Protein 3NPF (pdb70)

Solvent-accessible surface area: 24165 Å² total

Radius of gyration: 24.15 Å; Cα contacts (8 Å, |Δi|>4): 1465; chains: 2; bounding box: 59×62×72 Å

Structure (mmCIF, N/CA/C/O backbone):
data_3NPF
#
_entry.id   3NPF
#
_cell.length_a   60.136
_cell.length_b   62.495
_cell.length_c   156.809
_cell.angle_alpha   90.000
_cell.angle_beta   90.000
_cell.angle_gamma   90.000
#
_symmetry.space_group_name_H-M   'P 21 21 21'
#
loop_
_entity.id
_entity.type
_entity.pdbx_description
1 polymer 'putative dipeptidyl-peptidase VI'
2 non-polymer 'CHLORIDE ION'
3 non-polymer GLYCEROL
4 water water
#
loop_
_atom_site.group_PDB
_atom_site.id
_atom_site.type_symbol
_atom_site.label_atom_id
_atom_site.label_alt_id
_atom_site.label_comp_id
_atom_site.label_asym_id
_atom_site.label_entity_id
_atom_site.label_seq_id
_atom_site.pdbx_PDB_ins_code
_atom_site.Cartn_x
_atom_site.Cartn_y
_atom_site.Cartn_z
_atom_site.occupancy
_atom_site.B_iso_or_equiv
_atom_site.auth_seq_id
_atom_site.auth_comp_id
_atom_site.auth_asym_id
_atom_site.auth_atom_id
_atom_site.pdbx_PDB_model_num
ATOM 1 N N . GLN A 1 2 ? 56.633 53.081 13.170 1.00 55.47 22 GLN A N 1
ATOM 2 C CA . GLN A 1 2 ? 56.694 54.210 14.151 1.00 55.56 22 GLN A CA 1
ATOM 3 C C . GLN A 1 2 ? 57.409 53.809 15.451 1.00 53.50 22 GLN A C 1
ATOM 4 O O . GLN A 1 2 ? 57.912 52.688 15.574 1.00 54.71 22 GLN A O 1
ATOM 10 N N . GLU A 1 3 ? 57.500 54.756 16.390 1.00 48.99 23 GLU A N 1
ATOM 11 C CA . GLU A 1 3 ? 57.724 54.445 17.808 1.00 43.42 23 GLU A CA 1
ATOM 12 C C . GLU A 1 3 ? 56.902 55.459 18.640 1.00 39.28 23 GLU A C 1
ATOM 13 O O . GLU A 1 3 ? 57.380 56.554 18.943 1.00 40.41 23 GLU A O 1
ATOM 15 N N . ILE A 1 4 ? 55.648 55.100 18.933 1.00 30.99 24 ILE A N 1
ATOM 16 C CA . ILE A 1 4 ? 54.729 55.913 19.749 1.00 27.11 24 ILE A CA 1
ATOM 17 C C . ILE A 1 4 ? 54.684 55.367 21.188 1.00 25.21 24 ILE A C 1
ATOM 18 O O . ILE A 1 4 ? 54.273 54.214 21.407 1.00 21.64 24 ILE A O 1
ATOM 23 N N . ARG A 1 5 ? 55.100 56.196 22.148 1.00 25.71 25 ARG A N 1
ATOM 24 C CA . ARG A 1 5 ? 55.142 55.822 23.572 1.00 26.69 25 ARG A CA 1
ATOM 25 C C . ARG A 1 5 ? 55.164 57.093 24.468 1.00 26.22 25 ARG A C 1
ATOM 26 O O . ARG A 1 5 ? 55.987 57.984 24.249 1.00 24.46 25 ARG A O 1
ATOM 34 N N . PRO A 1 6 ? 54.231 57.196 25.431 1.00 23.41 26 PRO A N 1
ATOM 35 C CA . PRO A 1 6 ? 53.057 56.339 25.562 1.00 24.78 26 PRO A CA 1
ATOM 36 C C . PRO A 1 6 ? 52.080 56.621 24.408 1.00 24.46 26 PRO A C 1
ATOM 37 O O . PRO A 1 6 ? 52.378 57.439 23.527 1.00 23.57 26 PRO A O 1
ATOM 49 N N . PRO A 1 8 ? 48.803 58.192 22.595 1.00 20.31 28 PRO A N 1
ATOM 50 C CA . PRO A 1 8 ? 47.872 59.293 22.791 1.00 21.64 28 PRO A CA 1
ATOM 51 C C . PRO A 1 8 ? 46.574 58.831 23.468 1.00 19.85 28 PRO A C 1
ATOM 52 O O . PRO A 1 8 ? 46.215 57.647 23.371 1.00 19.01 28 PRO A O 1
ATOM 56 N N . ALA A 1 9 ? 45.876 59.745 24.145 1.00 19.25 29 ALA A N 1
ATOM 57 C CA . ALA A 1 9 ? 44.651 59.406 24.868 1.00 18.11 29 ALA A CA 1
ATOM 58 C C . ALA A 1 9 ? 43.603 58.671 24.011 1.00 17.70 29 ALA A C 1
ATOM 59 O O . ALA A 1 9 ? 42.961 57.734 24.500 1.00 18.42 29 ALA A O 1
ATOM 61 N N . ASP A 1 10 ? 43.488 59.043 22.735 1.00 18.88 30 ASP A N 1
ATOM 62 C CA . ASP A 1 10 ? 42.521 58.397 21.810 1.00 22.14 30 ASP A CA 1
ATOM 63 C C . ASP A 1 10 ? 42.825 56.947 21.413 1.00 19.60 30 ASP A C 1
ATOM 64 O O . ASP A 1 10 ? 42.004 56.300 20.735 1.00 18.90 30 ASP A O 1
ATOM 69 N N . SER A 1 11 ? 44.002 56.458 21.811 1.00 18.39 31 SER A N 1
ATOM 70 C CA A SER A 1 11 ? 44.429 55.106 21.500 0.60 18.15 31 SER A CA 1
ATOM 71 C CA B SER A 1 11 ? 44.415 55.098 21.507 0.40 18.70 31 SER A CA 1
ATOM 72 C C . SER A 1 11 ? 45.108 54.414 22.690 1.00 18.68 31 SER A C 1
ATOM 73 O O . SER A 1 11 ? 45.856 53.469 22.493 1.00 17.76 31 SER A O 1
ATOM 78 N N . ALA A 1 12 ? 44.831 54.885 23.909 1.00 17.62 32 ALA A N 1
ATOM 79 C CA . ALA A 1 12 ? 45.461 54.355 25.156 1.00 16.45 32 ALA A CA 1
ATOM 80 C C . ALA A 1 12 ? 44.793 53.085 25.677 1.00 15.21 32 ALA A C 1
ATOM 81 O O . ALA A 1 12 ? 45.320 52.409 26.554 1.00 13.64 32 ALA A O 1
ATOM 83 N N . TYR A 1 13 ? 43.623 52.765 25.140 1.00 13.94 33 TYR A N 1
ATOM 84 C CA . TYR A 1 13 ? 42.851 51.637 25.576 1.00 14.99 33 TYR A CA 1
ATOM 85 C C . TYR A 1 13 ? 42.499 50.811 24.351 1.00 14.57 33 TYR A C 1
ATOM 86 O O . TYR A 1 13 ? 42.598 51.281 23.224 1.00 15.16 33 TYR A O 1
ATOM 95 N N . GLY A 1 14 ? 42.112 49.566 24.597 1.00 14.62 34 GLY A N 1
ATOM 96 C CA . GLY A 1 14 ? 41.686 48.693 23.516 1.00 14.95 34 GLY A CA 1
ATOM 97 C C . GLY A 1 14 ? 40.826 47.542 23.914 1.00 12.72 34 GLY A C 1
ATOM 98 O O . GLY A 1 14 ? 40.659 47.268 25.098 1.00 13.18 34 GLY A O 1
ATOM 99 N N . VAL A 1 15 ? 40.244 46.889 22.905 1.00 12.74 35 VAL A N 1
ATOM 100 C CA . VAL A 1 15 ? 39.487 45.642 23.105 1.00 11.34 35 VAL A CA 1
ATOM 101 C C . VAL A 1 15 ? 39.900 44.636 22.028 1.00 11.69 35 VAL A C 1
ATOM 102 O O . VAL A 1 15 ? 40.045 44.985 20.853 1.00 11.83 35 VAL A O 1
ATOM 106 N N . VAL A 1 16 ? 40.119 43.404 22.468 1.00 10.48 36 VAL A N 1
ATOM 107 C CA . VAL A 1 16 ? 40.502 42.315 21.561 1.00 11.32 36 VAL A CA 1
ATOM 108 C C . VAL A 1 16 ? 39.265 42.000 20.697 1.00 11.09 36 VAL A C 1
ATOM 109 O O . VAL A 1 16 ? 38.161 41.834 21.223 1.00 12.04 36 VAL A O 1
ATOM 113 N N . HIS A 1 17 ? 39.444 41.931 19.375 1.00 11.69 37 HIS A N 1
ATOM 114 C CA . HIS A 1 17 ? 38.305 41.686 18.471 1.00 11.35 37 HIS A CA 1
ATOM 115 C C . HIS A 1 17 ? 38.410 40.413 17.596 1.00 12.06 37 HIS A C 1
ATOM 116 O O . HIS A 1 17 ? 37.665 40.287 16.637 1.00 12.25 37 HIS A O 1
ATOM 123 N N . ILE A 1 18 ? 39.309 39.492 17.948 1.00 10.95 38 ILE A N 1
ATOM 124 C CA . ILE A 1 18 ? 39.322 38.134 17.397 1.00 10.97 38 ILE A CA 1
ATOM 125 C C . ILE A 1 18 ? 39.138 37.133 18.565 1.00 11.27 38 ILE A C 1
ATOM 126 O O . ILE A 1 18 ? 39.332 37.488 19.737 1.00 10.38 38 ILE A O 1
ATOM 131 N N . SER A 1 19 ? 38.804 35.890 18.248 1.00 9.50 39 SER A N 1
ATOM 132 C CA . SER A 1 19 ? 38.509 34.894 19.305 1.00 9.93 39 SER A CA 1
ATOM 133 C C . SER A 1 19 ? 39.617 34.779 20.352 1.00 10.08 39 SER A C 1
ATOM 134 O O . SER A 1 19 ? 39.354 34.835 21.554 1.00 9.97 39 SER A O 1
ATOM 137 N N . VAL A 1 20 ? 40.844 34.603 19.868 1.00 9.44 40 VAL A N 1
ATOM 138 C CA . VAL A 1 20 ? 42.048 34.449 20.669 1.00 11.30 40 VAL A CA 1
ATOM 139 C C . VAL A 1 20 ? 43.177 35.194 19.948 1.00 11.44 40 VAL A C 1
ATOM 140 O O . VAL A 1 20 ? 43.467 34.900 18.788 1.00 11.13 40 VAL A O 1
ATOM 144 N N . CYS A 1 21 ? 43.768 36.167 20.634 1.00 10.77 41 CYS A N 1
ATOM 145 C CA . CYS A 1 21 ? 44.940 36.886 20.122 1.00 10.71 41 CYS A CA 1
ATOM 146 C C . CYS A 1 21 ? 46.202 36.467 20.855 1.00 9.60 41 CYS A C 1
ATOM 147 O O . CYS A 1 21 ? 46.152 35.974 22.005 1.00 10.57 41 CYS A O 1
ATOM 150 N N . ASN A 1 22 ? 47.317 36.601 20.159 1.00 10.36 42 ASN A N 1
ATOM 151 C CA . ASN A 1 22 ? 48.569 35.990 20.545 1.00 9.71 42 ASN A CA 1
ATOM 152 C C . ASN A 1 22 ? 49.607 37.030 20.932 1.00 12.05 42 ASN A C 1
ATOM 153 O O . ASN A 1 22 ? 50.207 37.659 20.042 1.00 12.17 42 ASN A O 1
ATOM 158 N N . LEU A 1 23 ? 49.841 37.183 22.235 1.00 10.13 43 LEU A N 1
ATOM 159 C CA . LEU A 1 23 ? 50.820 38.158 22.734 1.00 10.80 43 LEU A CA 1
ATOM 160 C C . LEU A 1 23 ? 52.202 37.524 22.701 1.00 10.83 43 LEU A C 1
ATOM 161 O O . LEU A 1 23 ? 52.385 36.376 23.099 1.00 10.42 43 LEU A O 1
ATOM 166 N N . ARG A 1 24 ? 53.153 38.278 22.195 1.00 12.21 44 ARG A N 1
ATOM 167 C CA . ARG A 1 24 ? 54.551 37.852 22.059 1.00 11.93 44 ARG A CA 1
ATOM 168 C C . ARG A 1 24 ? 55.510 38.723 22.865 1.00 13.68 44 ARG A C 1
ATOM 169 O O . ARG A 1 24 ? 55.194 39.864 23.273 1.00 12.49 44 ARG A O 1
ATOM 177 N N . GLU A 1 25 ? 56.696 38.196 23.099 1.00 12.96 45 GLU A N 1
ATOM 178 C CA A GLU A 1 25 ? 57.707 38.900 23.925 0.60 14.01 45 GLU A CA 1
ATOM 179 C CA B GLU A 1 25 ? 57.704 38.892 23.933 0.40 14.35 45 GLU A CA 1
ATOM 180 C C . GLU A 1 25 ? 58.186 40.224 23.311 1.00 14.95 45 GLU A C 1
ATOM 181 O O . GLU A 1 25 ? 58.528 41.181 24.028 1.00 14.15 45 GLU A O 1
ATOM 192 N N . GLU A 1 26 ? 58.220 40.274 21.989 1.00 14.73 46 GLU A N 1
ATOM 193 C CA . GLU A 1 26 ? 58.509 41.487 21.224 1.00 14.31 46 GLU A CA 1
ATOM 194 C C . GLU A 1 26 ? 57.507 41.605 20.088 1.00 14.89 46 GLU A C 1
ATOM 195 O O . GLU A 1 26 ? 56.783 40.679 19.809 1.00 13.80 46 GLU A O 1
ATOM 201 N N . GLY A 1 27 ? 57.485 42.765 19.443 1.00 12.95 47 GLY A N 1
ATOM 202 C CA . GLY A 1 27 ? 56.567 43.056 18.327 1.00 14.43 47 GLY A CA 1
ATOM 203 C C . GLY A 1 27 ? 56.969 42.449 16.988 1.00 13.91 47 GLY A C 1
ATOM 204 O O . GLY A 1 27 ? 57.216 43.146 15.987 1.00 13.49 47 GLY A O 1
ATOM 205 N N . LYS A 1 28 ? 57.045 41.132 16.975 1.00 13.89 48 LYS A N 1
ATOM 206 C CA . LYS A 1 28 ? 57.412 40.411 15.776 1.00 13.17 48 LYS A CA 1
ATOM 207 C C . LYS A 1 28 ? 57.035 38.953 15.931 1.00 14.50 48 LYS A C 1
ATOM 208 O O . LYS A 1 28 ? 57.118 38.409 17.027 1.00 15.48 48 LYS A O 1
ATOM 214 N N . PHE A 1 29 ? 56.662 38.337 14.812 1.00 16.03 49 PHE A N 1
ATOM 215 C CA . PHE A 1 29 ? 56.261 36.935 14.796 1.00 14.94 49 PHE A CA 1
ATOM 216 C C . PHE A 1 29 ? 57.359 35.986 15.239 1.00 15.62 49 PHE A C 1
ATOM 217 O O . PHE A 1 29 ? 57.058 34.926 15.799 1.00 14.36 49 PHE A O 1
ATOM 225 N N . THR A 1 30 ? 58.612 36.326 14.950 1.00 15.38 50 THR A N 1
ATOM 226 C CA . THR A 1 30 ? 59.743 35.492 15.319 1.00 16.92 50 THR A CA 1
ATOM 227 C C . THR A 1 30 ? 60.197 35.648 16.788 1.00 17.14 50 THR A C 1
ATOM 228 O O . THR A 1 30 ? 61.320 35.297 17.122 1.00 23.36 50 THR A O 1
ATOM 232 N N . SER A 1 31 ? 59.311 36.167 17.639 1.00 15.46 51 SER A N 1
ATOM 233 C CA A SER A 1 31 ? 59.481 36.265 19.080 0.50 14.15 51 SER A CA 1
ATOM 234 C CA B SER A 1 31 ? 59.550 36.176 19.079 0.50 14.43 51 SER A CA 1
ATOM 235 C C . SER A 1 31 ? 58.539 35.256 19.726 1.00 11.79 51 SER A C 1
ATOM 236 O O . SER A 1 31 ? 57.470 35.026 19.208 1.00 12.22 51 SER A O 1
ATOM 241 N N . GLY A 1 32 ? 58.908 34.698 20.875 1.00 13.32 52 GLY A N 1
ATOM 242 C CA . GLY A 1 32 ? 58.033 33.723 21.501 1.00 13.14 52 GLY A CA 1
ATOM 243 C C . GLY A 1 32 ? 56.697 34.265 21.965 1.00 12.81 52 GLY A C 1
ATOM 244 O O . GLY A 1 32 ? 56.591 35.409 22.444 1.00 13.08 52 GLY A O 1
ATOM 253 N N . SER A 1 34 ? 53.838 34.632 24.662 1.00 12.61 54 SER A N 1
ATOM 254 C CA . SER A 1 34 ? 53.952 34.750 26.105 1.00 11.75 54 SER A CA 1
ATOM 255 C C . SER A 1 34 ? 52.626 34.557 26.836 1.00 11.51 54 SER A C 1
ATOM 256 O O . SER A 1 34 ? 52.597 34.058 27.952 1.00 12.09 54 SER A O 1
ATOM 259 N N . THR A 1 35 ? 51.530 34.934 26.183 1.00 11.54 55 THR A N 1
ATOM 260 C CA . THR A 1 35 ? 50.199 34.733 26.690 1.00 10.20 55 THR A CA 1
ATOM 261 C C . THR A 1 35 ? 49.199 34.974 25.558 1.00 9.86 55 THR A C 1
ATOM 262 O O . THR A 1 35 ? 49.597 35.311 24.452 1.00 10.63 55 THR A O 1
ATOM 266 N N . GLN A 1 36 ? 47.910 34.801 25.850 1.00 10.85 56 GLN A N 1
ATOM 267 C CA . GLN A 1 36 ? 46.837 35.092 24.929 1.00 10.28 56 GLN A CA 1
ATOM 268 C C . GLN A 1 36 ? 45.682 35.804 25.621 1.00 11.94 56 GLN A C 1
ATOM 269 O O . GLN A 1 36 ? 45.460 35.638 26.813 1.00 12.96 56 GLN A O 1
ATOM 275 N N . ALA A 1 37 ? 44.959 36.592 24.839 1.00 10.09 57 ALA A N 1
ATOM 276 C CA . ALA A 1 37 ? 43.768 37.294 25.298 1.00 10.48 57 ALA A CA 1
ATOM 277 C C . ALA A 1 37 ? 42.586 36.937 24.411 1.00 11.11 57 ALA A C 1
ATOM 278 O O . ALA A 1 37 ? 42.742 36.357 23.327 1.00 11.70 57 ALA A O 1
ATOM 280 N N . LEU A 1 38 ? 41.387 37.253 24.890 1.00 11.05 58 LEU A N 1
ATOM 281 C CA . LEU A 1 38 ? 40.155 36.752 24.272 1.00 12.54 58 LEU A CA 1
ATOM 282 C C . LEU A 1 38 ? 39.279 37.857 23.713 1.00 12.57 58 LEU A C 1
ATOM 283 O O . LEU A 1 38 ? 39.304 38.987 24.181 1.00 11.95 58 LEU A O 1
ATOM 288 N N . LEU A 1 39 ? 38.480 37.495 22.723 1.00 11.51 59 LEU A N 1
ATOM 289 C CA . LEU A 1 39 ? 37.474 38.369 22.119 1.00 12.04 59 LEU A CA 1
ATOM 290 C C . LEU A 1 39 ? 36.660 39.076 23.206 1.00 12.45 59 LEU A C 1
ATOM 291 O O . LEU A 1 39 ? 36.067 38.417 24.080 1.00 11.48 59 LEU A O 1
ATOM 296 N N . GLY A 1 40 ? 36.611 40.404 23.108 1.00 13.31 60 GLY A N 1
ATOM 297 C CA . GLY A 1 40 ? 35.832 41.248 24.025 1.00 12.32 60 GLY A CA 1
ATOM 298 C C . GLY A 1 40 ? 36.577 41.679 25.262 1.00 11.80 60 GLY A C 1
ATOM 299 O O . GLY A 1 40 ? 36.049 42.450 26.078 1.00 14.50 60 GLY A O 1
ATOM 308 N N . PRO A 1 42 ? 39.049 43.642 27.636 1.00 13.42 62 PRO A N 1
ATOM 309 C CA . PRO A 1 42 ? 39.596 44.990 27.656 1.00 12.76 62 PRO A CA 1
ATOM 310 C C . PRO A 1 42 ? 41.084 44.940 27.955 1.00 12.06 62 PRO A C 1
ATOM 311 O O . PRO A 1 42 ? 41.536 44.103 28.744 1.00 14.08 62 PRO A O 1
ATOM 315 N N . VAL A 1 43 ? 41.830 45.828 27.321 1.00 11.73 63 VAL A N 1
ATOM 316 C CA . VAL A 1 43 ? 43.270 45.920 27.509 1.00 13.79 63 VAL A CA 1
ATOM 317 C C . VAL A 1 43 ? 43.701 47.385 27.548 1.00 13.30 63 VAL A C 1
ATOM 318 O O . VAL A 1 43 ? 43.000 48.265 27.036 1.00 14.67 63 VAL A O 1
ATOM 322 N N . LYS A 1 44 ? 44.858 47.625 28.160 1.00 13.22 64 LYS A N 1
ATOM 323 C CA . LYS A 1 44 ? 45.548 48.900 28.053 1.00 11.82 64 LYS A CA 1
ATOM 324 C C . LYS A 1 44 ? 46.553 48.809 26.906 1.00 14.58 64 LYS A C 1
ATOM 325 O O . LYS A 1 44 ? 47.187 47.786 26.725 1.00 14.88 64 LYS A O 1
ATOM 331 N N . VAL A 1 45 ? 46.714 49.902 26.169 1.00 13.84 65 VAL A N 1
ATOM 332 C CA . VAL A 1 45 ? 47.645 49.967 25.056 1.00 13.06 65 VAL A CA 1
ATOM 333 C C . VAL A 1 45 ? 48.813 50.856 25.488 1.00 14.31 65 VAL A C 1
ATOM 334 O O . VAL A 1 45 ? 48.642 52.049 25.823 1.00 16.97 65 VAL A O 1
ATOM 338 N N . LEU A 1 46 ? 50.006 50.261 25.544 1.00 15.09 66 LEU A N 1
ATOM 339 C CA . LEU A 1 46 ? 51.162 50.906 26.158 1.00 13.63 66 LEU A CA 1
ATOM 340 C C . LEU A 1 46 ? 52.053 51.657 25.183 1.00 15.89 66 LEU A C 1
ATOM 341 O O . LEU A 1 46 ? 52.573 52.726 25.512 1.00 15.24 66 LEU A O 1
ATOM 346 N N . GLN A 1 47 ? 52.238 51.099 23.993 1.00 15.56 67 GLN A N 1
ATOM 347 C CA . GLN A 1 47 ? 53.033 51.737 22.952 1.00 16.54 67 GLN A CA 1
ATOM 348 C C . GLN A 1 47 ? 52.778 51.078 21.624 1.00 16.00 67 GLN A C 1
ATOM 349 O O . GLN A 1 47 ? 52.127 50.027 21.581 1.00 16.06 67 GLN A O 1
ATOM 355 N N . TYR A 1 48 ? 53.264 51.712 20.553 1.00 17.44 68 TYR A N 1
ATOM 356 C CA . TYR A 1 48 ? 53.174 51.185 19.184 1.00 16.30 68 TYR A CA 1
ATOM 357 C C . TYR A 1 48 ? 54.502 51.355 18.448 1.00 17.67 68 TYR A C 1
ATOM 358 O O . TYR A 1 48 ? 55.090 52.435 18.436 1.00 19.15 68 TYR A O 1
ATOM 367 N N . ASN A 1 49 ? 54.966 50.283 17.803 1.00 18.30 69 ASN A N 1
ATOM 368 C CA . ASN A 1 49 ? 56.148 50.366 16.942 1.00 19.35 69 ASN A CA 1
ATOM 369 C C . ASN A 1 49 ? 55.928 49.691 15.573 1.00 19.47 69 ASN A C 1
ATOM 370 O O . ASN A 1 49 ? 56.878 49.342 14.890 1.00 21.63 69 ASN A O 1
ATOM 375 N N . GLY A 1 50 ? 54.666 49.541 15.189 1.00 17.93 70 GLY A N 1
ATOM 376 C CA . GLY A 1 50 ? 54.246 48.651 14.108 1.00 18.77 70 GLY A CA 1
ATOM 377 C C . GLY A 1 50 ? 53.384 47.528 14.649 1.00 17.67 70 GLY A C 1
ATOM 378 O O . GLY A 1 50 ? 52.442 47.073 13.996 1.00 16.92 70 GLY A O 1
ATOM 379 N N . TRP A 1 51 ? 53.728 47.072 15.860 1.00 14.73 71 TRP A N 1
ATOM 380 C CA . TRP A 1 51 ? 52.868 46.216 16.677 1.00 15.06 71 TRP A CA 1
ATOM 381 C C . TRP A 1 51 ? 52.447 47.032 17.930 1.00 14.47 71 TRP A C 1
ATOM 382 O O . TRP A 1 51 ? 53.106 48.021 18.272 1.00 14.67 71 TRP A O 1
ATOM 393 N N . TYR A 1 52 ? 51.380 46.614 18.631 1.00 13.70 72 TYR A N 1
ATOM 394 C CA . TYR A 1 52 ? 50.990 47.242 19.904 1.00 13.16 72 TYR A CA 1
ATOM 395 C C . TYR A 1 52 ? 51.557 46.447 21.061 1.00 12.79 72 TYR A C 1
ATOM 396 O O . TYR A 1 52 ? 51.433 45.207 21.073 1.00 13.64 72 TYR A O 1
ATOM 405 N N . GLU A 1 53 ? 52.107 47.141 22.057 1.00 12.79 73 GLU A N 1
ATOM 406 C CA . GLU A 1 53 ? 52.361 46.523 23.346 1.00 12.99 73 GLU A CA 1
ATOM 407 C C . GLU A 1 53 ? 51.118 46.792 24.177 1.00 12.63 73 GLU A C 1
ATOM 408 O O . GLU A 1 53 ? 50.674 47.937 24.266 1.00 14.10 73 GLU A O 1
ATOM 414 N N . ILE A 1 54 ? 50.558 45.720 24.747 1.00 11.32 74 ILE A N 1
ATOM 415 C CA . ILE A 1 54 ? 49.324 45.793 25.500 1.00 12.14 74 ILE A CA 1
ATOM 416 C C . ILE A 1 54 ? 49.498 45.181 26.892 1.00 13.24 74 ILE A C 1
ATOM 417 O O . ILE A 1 54 ? 50.449 44.439 27.145 1.00 14.38 74 ILE A O 1
ATOM 422 N N . GLN A 1 55 ? 48.565 45.514 27.779 1.00 13.78 75 GLN A N 1
ATOM 423 C CA . GLN A 1 55 ? 48.480 44.946 29.126 1.00 13.34 75 GLN A CA 1
ATOM 424 C C . GLN A 1 55 ? 47.092 44.364 29.304 1.00 13.23 75 GLN A C 1
ATOM 425 O O . GLN A 1 55 ? 46.082 45.036 29.056 1.00 13.99 75 GLN A O 1
ATOM 431 N N . THR A 1 56 ? 47.048 43.084 29.683 1.00 13.52 76 THR A N 1
ATOM 432 C CA . THR A 1 56 ? 45.804 42.360 29.897 1.00 12.67 76 THR A CA 1
ATOM 433 C C . THR A 1 56 ? 45.360 42.537 31.360 1.00 12.04 76 THR A C 1
ATOM 434 O O . THR A 1 56 ? 46.146 42.972 32.206 1.00 12.18 76 THR A O 1
ATOM 438 N N . PRO A 1 57 ? 44.091 42.196 31.671 1.00 13.06 77 PRO A N 1
ATOM 439 C CA . PRO A 1 57 ? 43.575 42.423 33.024 1.00 13.80 77 PRO A CA 1
ATOM 440 C C . PRO A 1 57 ? 44.262 41.711 34.182 1.00 14.50 77 PRO A C 1
ATOM 441 O O . PRO A 1 57 ? 44.003 42.044 35.326 1.00 15.52 77 PRO A O 1
ATOM 445 N N . ASP A 1 58 ? 45.134 40.745 33.888 1.00 13.61 78 ASP A N 1
ATOM 446 C CA . ASP A 1 58 ? 45.989 40.081 34.883 1.00 12.96 78 ASP A CA 1
ATOM 447 C C . ASP A 1 58 ? 47.312 40.827 35.114 1.00 15.04 78 ASP A C 1
ATOM 448 O O . ASP A 1 58 ? 48.217 40.300 35.771 1.00 15.72 78 ASP A O 1
ATOM 453 N N . ASP A 1 59 ? 47.425 42.020 34.517 1.00 13.45 79 ASP A N 1
ATOM 454 C CA . ASP A 1 59 ? 48.590 42.916 34.543 1.00 14.28 79 ASP A CA 1
ATOM 455 C C . ASP A 1 59 ? 49.752 42.466 33.674 1.00 12.72 79 ASP A C 1
ATOM 456 O O . ASP A 1 59 ? 50.799 43.125 33.640 1.00 16.80 79 ASP A O 1
ATOM 461 N N . TYR A 1 60 ? 49.576 41.352 32.957 1.00 13.41 80 TYR A N 1
ATOM 462 C CA . TYR A 1 60 ? 50.616 40.834 32.093 1.00 13.53 80 TYR A CA 1
ATOM 463 C C . TYR A 1 60 ? 50.756 41.745 30.884 1.00 13.83 80 TYR A C 1
ATOM 464 O O . TYR A 1 60 ? 49.771 42.355 30.444 1.00 13.44 80 TYR A O 1
ATOM 473 N N . THR A 1 61 ? 51.969 41.836 30.332 1.00 13.23 81 THR A N 1
ATOM 474 C CA . THR A 1 61 ? 52.188 42.642 29.129 1.00 11.97 81 THR A CA 1
ATOM 475 C C . THR A 1 61 ? 52.810 41.801 27.993 1.00 12.42 81 THR A C 1
ATOM 476 O O . THR A 1 61 ? 53.542 40.824 28.235 1.00 14.81 81 THR A O 1
ATOM 480 N N . GLY A 1 62 ? 52.505 42.207 26.767 1.00 11.14 82 GLY A N 1
ATOM 481 C CA . GLY A 1 62 ? 53.104 41.623 25.575 1.00 12.25 82 GLY A CA 1
ATOM 482 C C . GLY A 1 62 ? 52.663 42.335 24.310 1.00 13.81 82 GLY A C 1
ATOM 483 O O . GLY A 1 62 ? 51.944 43.323 24.360 1.00 12.35 82 GLY A O 1
ATOM 484 N N . TRP A 1 63 ? 53.080 41.812 23.166 1.00 11.11 83 TRP A N 1
ATOM 485 C CA . TRP A 1 63 ? 52.892 42.527 21.916 1.00 11.33 83 TRP A CA 1
ATOM 486 C C . TRP A 1 63 ? 51.967 41.778 20.975 1.00 12.02 83 TRP A C 1
ATOM 487 O O . TRP A 1 63 ? 52.069 40.542 20.854 1.00 11.48 83 TRP A O 1
ATOM 498 N N . VAL A 1 64 ? 51.093 42.531 20.300 1.00 10.91 84 VAL A N 1
ATOM 499 C CA . VAL A 1 64 ? 50.189 41.977 19.288 1.00 11.37 84 VAL A CA 1
ATOM 500 C C . VAL A 1 64 ? 50.258 42.777 17.985 1.00 11.53 84 VAL A C 1
ATOM 501 O O . VAL A 1 64 ? 50.550 43.987 17.937 1.00 12.10 84 VAL A O 1
ATOM 505 N N . HIS A 1 65 ? 49.952 42.091 16.902 1.00 12.79 85 HIS A N 1
ATOM 506 C CA . HIS A 1 65 ? 49.850 42.707 15.589 1.00 12.50 85 HIS A CA 1
ATOM 507 C C . HIS A 1 65 ? 48.794 43.828 15.614 1.00 11.88 85 HIS A C 1
ATOM 508 O O . HIS A 1 65 ? 47.801 43.757 16.346 1.00 12.55 85 HIS A O 1
ATOM 515 N N . ARG A 1 66 ? 49.028 44.847 14.802 1.00 14.14 86 ARG A N 1
ATOM 516 C CA . ARG A 1 66 ? 48.172 46.033 14.728 1.00 16.13 86 ARG A CA 1
ATOM 517 C C . ARG A 1 66 ? 46.716 45.666 14.466 1.00 13.46 86 ARG A C 1
ATOM 518 O O . ARG A 1 66 ? 45.799 46.300 14.982 1.00 17.24 86 ARG A O 1
ATOM 534 N N . VAL A 1 68 ? 44.644 43.166 15.303 1.00 11.19 88 VAL A N 1
ATOM 535 C CA . VAL A 1 68 ? 43.842 42.276 16.155 1.00 11.23 88 VAL A CA 1
ATOM 536 C C . VAL A 1 68 ? 43.141 42.895 17.374 1.00 11.39 88 VAL A C 1
ATOM 537 O O . VAL A 1 68 ? 42.313 42.248 18.024 1.00 11.75 88 VAL A O 1
ATOM 541 N N . ILE A 1 69 ? 43.451 44.147 17.660 1.00 11.25 89 ILE A N 1
ATOM 542 C CA . ILE A 1 69 ? 42.723 44.891 18.679 1.00 11.78 89 ILE A CA 1
ATOM 543 C C . ILE A 1 69 ? 42.131 46.115 18.050 1.00 10.98 89 ILE A C 1
ATOM 544 O O . ILE A 1 69 ? 42.593 46.567 16.977 1.00 12.14 89 ILE A O 1
ATOM 549 N N . THR A 1 70 ? 41.097 46.643 18.728 1.00 11.42 90 THR A N 1
ATOM 550 C CA . THR A 1 70 ? 40.480 47.920 18.380 1.00 13.85 90 THR A CA 1
ATOM 551 C C . THR A 1 70 ? 40.892 48.964 19.430 1.00 13.60 90 THR A C 1
ATOM 552 O O . THR A 1 70 ? 40.403 48.917 20.565 1.00 13.85 90 THR A O 1
ATOM 556 N N . PRO A 1 71 ? 41.845 49.854 19.084 1.00 15.44 91 PRO A N 1
ATOM 557 C CA . PRO A 1 71 ? 42.231 50.896 20.037 1.00 16.21 91 PRO A CA 1
ATOM 558 C C . PRO A 1 71 ? 41.141 51.967 20.179 1.00 17.53 91 PRO A C 1
ATOM 559 O O . PRO A 1 71 ? 40.360 52.215 19.247 1.00 17.12 91 PRO A O 1
ATOM 571 N N . SER A 1 73 ? 39.514 55.449 22.887 1.00 18.49 93 SER A N 1
ATOM 572 C CA . SER A 1 73 ? 39.548 56.380 23.997 1.00 18.75 93 SER A CA 1
ATOM 573 C C . SER A 1 73 ? 39.048 55.707 25.267 1.00 19.08 93 SER A C 1
ATOM 574 O O . SER A 1 73 ? 38.415 54.656 25.189 1.00 19.25 93 SER A O 1
ATOM 577 N N . LYS A 1 74 ? 39.339 56.301 26.427 1.00 18.44 94 LYS A N 1
ATOM 578 C CA . LYS A 1 74 ? 38.794 55.799 27.696 1.00 19.11 94 LYS A CA 1
ATOM 579 C C . LYS A 1 74 ? 37.262 55.772 27.644 1.00 18.44 94 LYS A C 1
ATOM 580 O O . LYS A 1 74 ? 36.627 54.860 28.165 1.00 18.87 94 LYS A O 1
ATOM 586 N N . GLU A 1 75 ? 36.681 56.782 27.017 1.00 20.04 95 GLU A N 1
ATOM 587 C CA . GLU A 1 75 ? 35.234 56.930 26.942 1.00 22.42 95 GLU A CA 1
ATOM 588 C C . GLU A 1 75 ? 34.616 55.755 26.179 1.00 21.19 95 GLU A C 1
ATOM 589 O O . GLU A 1 75 ? 33.602 55.161 26.603 1.00 18.93 95 GLU A O 1
ATOM 595 N N . ARG A 1 76 ? 35.234 55.409 25.054 1.00 19.65 96 ARG A N 1
ATOM 596 C CA . ARG A 1 76 ? 34.728 54.300 24.237 1.00 17.72 96 ARG A CA 1
ATOM 597 C C . ARG A 1 76 ? 34.951 52.966 24.931 1.00 16.18 96 ARG A C 1
ATOM 598 O O . ARG A 1 76 ? 34.126 52.070 24.817 1.00 18.43 96 ARG A O 1
ATOM 606 N N . TYR A 1 77 ? 36.075 52.833 25.630 1.00 15.89 97 TYR A N 1
ATOM 607 C CA . TYR A 1 77 ? 36.427 51.616 26.382 1.00 13.64 97 TYR A CA 1
ATOM 608 C C . TYR A 1 77 ? 35.392 51.404 27.484 1.00 16.84 97 TYR A C 1
ATOM 609 O O . TYR A 1 77 ? 34.891 50.299 27.700 1.00 16.29 97 TYR A O 1
ATOM 618 N N . ASP A 1 78 ? 35.053 52.492 28.165 1.00 15.80 98 ASP A N 1
ATOM 619 C CA . ASP A 1 78 ? 34.064 52.438 29.226 1.00 18.04 98 ASP A CA 1
ATOM 620 C C . ASP A 1 78 ? 32.683 52.034 28.700 1.00 18.09 98 ASP A C 1
ATOM 621 O O . ASP A 1 78 ? 31.990 51.230 29.323 1.00 18.04 98 ASP A O 1
ATOM 626 N N . GLU A 1 79 ? 32.293 52.575 27.549 1.00 17.01 99 GLU A N 1
ATOM 627 C CA . GLU A 1 79 ? 31.047 52.166 26.909 1.00 19.51 99 GLU A CA 1
ATOM 628 C C . GLU A 1 79 ? 31.026 50.662 26.586 1.00 17.75 99 GLU A C 1
ATOM 629 O O . GLU A 1 79 ? 30.027 49.968 26.846 1.00 17.61 99 GLU A O 1
ATOM 6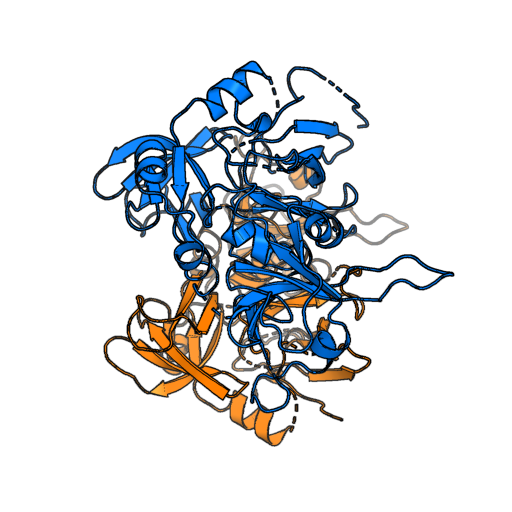35 N N . TRP A 1 80 ? 32.116 50.166 25.999 1.00 16.66 100 TRP A N 1
ATOM 636 C CA . TRP A 1 80 ? 32.228 48.722 25.762 1.00 13.82 100 TRP A CA 1
ATOM 637 C C . TRP A 1 80 ? 32.014 47.925 27.062 1.00 16.91 100 TRP A C 1
ATOM 638 O O . TRP A 1 80 ? 31.156 47.043 27.134 1.00 14.68 100 TRP A O 1
ATOM 649 N N . ASN A 1 81 ? 32.776 48.257 28.103 1.00 15.69 101 ASN A N 1
ATOM 650 C CA . ASN A 1 81 ? 32.700 47.528 29.360 1.00 14.93 101 ASN A CA 1
ATOM 651 C C . ASN A 1 81 ? 31.319 47.589 30.041 1.00 15.59 101 ASN A C 1
ATOM 652 O O . ASN A 1 81 ? 30.914 46.624 30.713 1.00 17.39 101 ASN A O 1
ATOM 657 N N . ARG A 1 82 ? 30.608 48.703 29.888 1.00 16.15 102 ARG A N 1
ATOM 658 C CA . ARG A 1 82 ? 29.309 48.849 30.547 1.00 16.95 102 ARG A CA 1
ATOM 659 C C . ARG A 1 82 ? 28.193 48.067 29.851 1.00 17.23 102 ARG A C 1
ATOM 660 O O . ARG A 1 82 ? 27.223 47.693 30.506 1.00 18.50 102 ARG A O 1
ATOM 668 N N . ALA A 1 83 ? 28.323 47.805 28.546 1.00 17.70 103 ALA A N 1
ATOM 669 C CA . ALA A 1 83 ? 27.262 47.076 27.792 1.00 18.61 103 ALA A CA 1
ATOM 670 C C . ALA A 1 83 ? 27.136 45.645 28.301 1.00 17.37 103 ALA A C 1
ATOM 671 O O . ALA A 1 83 ? 28.151 44.958 28.420 1.00 17.90 103 ALA A O 1
ATOM 673 N N . GLU A 1 84 ? 25.910 45.161 28.539 1.00 17.71 104 GLU A N 1
ATOM 674 C CA . GLU A 1 84 ? 25.736 43.756 28.895 1.00 18.00 104 GLU A CA 1
ATOM 675 C C . GLU A 1 84 ? 26.234 42.894 27.738 1.00 16.15 104 GLU A C 1
ATOM 676 O O . GLU A 1 84 ? 25.964 43.175 26.564 1.00 15.77 104 GLU A O 1
ATOM 682 N N . LYS A 1 85 ? 26.975 41.863 28.106 1.00 17.04 105 LYS A N 1
ATOM 683 C CA . LYS A 1 85 ? 27.585 40.991 27.118 1.00 14.95 105 LYS A CA 1
ATOM 684 C C . LYS A 1 85 ? 26.743 39.730 26.922 1.00 13.75 105 LYS A C 1
ATOM 685 O O . LYS A 1 85 ? 25.939 39.335 27.780 1.00 15.59 105 LYS A O 1
ATOM 691 N N . ILE A 1 86 ? 26.966 39.091 25.780 1.00 13.68 106 ILE A N 1
ATOM 692 C CA . ILE A 1 86 ? 26.703 37.650 25.644 1.00 13.90 106 ILE A CA 1
ATOM 693 C C . ILE A 1 86 ? 28.055 36.982 25.913 1.00 12.28 106 ILE A C 1
ATOM 694 O O . ILE A 1 86 ? 29.070 37.330 25.298 1.00 13.93 106 ILE A O 1
ATOM 699 N N . VAL A 1 87 ? 28.052 36.045 26.855 1.00 12.72 107 VAL A N 1
ATOM 700 C CA . VAL A 1 87 ? 29.229 35.317 27.286 1.00 13.19 107 VAL A CA 1
ATOM 701 C C . VAL A 1 87 ? 29.206 33.916 26.626 1.00 13.45 107 VAL A C 1
ATOM 702 O O . VAL A 1 87 ? 28.225 33.153 26.771 1.00 13.52 107 VAL A O 1
ATOM 706 N N . VAL A 1 88 ? 30.270 33.598 25.894 1.00 12.06 108 VAL A N 1
ATOM 707 C CA . VAL A 1 88 ? 30.408 32.243 25.334 1.00 11.57 108 VAL A CA 1
ATOM 708 C C . VAL A 1 88 ? 30.816 31.262 26.447 1.00 11.23 108 VAL A C 1
ATOM 709 O O . VAL A 1 88 ? 31.813 31.469 27.154 1.00 12.71 108 VAL A O 1
ATOM 713 N N . THR A 1 89 ? 30.025 30.197 26.592 1.00 10.03 109 THR A N 1
ATOM 714 C CA . THR A 1 89 ? 30.177 29.204 27.668 1.00 11.51 109 THR A CA 1
ATOM 715 C C . THR A 1 89 ? 30.667 27.852 27.178 1.00 12.49 109 THR A C 1
ATOM 716 O O . THR A 1 89 ? 31.252 27.084 27.948 1.00 15.38 109 THR A O 1
ATOM 720 N N . SER A 1 90 ? 30.458 27.551 25.900 1.00 13.28 110 SER A N 1
ATOM 721 C CA . SER A 1 90 ? 30.960 26.312 25.304 1.00 13.77 110 SER A CA 1
ATOM 722 C C . SER A 1 90 ? 32.400 26.521 24.856 1.00 12.82 110 SER A C 1
ATOM 723 O O . SER A 1 90 ? 32.782 27.636 24.524 1.00 11.75 110 SER A O 1
ATOM 726 N N . HIS A 1 91 ? 33.204 25.458 24.838 1.00 11.14 111 HIS A N 1
ATOM 727 C CA . HIS A 1 91 ? 34.601 25.619 24.398 1.00 9.75 111 HIS A CA 1
ATOM 728 C C . HIS A 1 91 ? 34.761 26.228 23.013 1.00 9.27 111 HIS A C 1
ATOM 729 O O . HIS A 1 91 ? 35.594 27.123 22.834 1.00 10.88 111 HIS A O 1
ATOM 736 N N . TYR A 1 92 ? 34.029 25.676 22.042 1.00 11.08 112 TYR A N 1
ATOM 737 C CA . TYR A 1 92 ? 34.153 26.052 20.642 1.00 10.26 112 TYR A CA 1
ATOM 738 C C . TYR A 1 92 ? 32.782 26.308 19.985 1.00 10.59 112 TYR A C 1
ATOM 739 O O . TYR A 1 92 ? 31.764 25.718 20.370 1.00 12.83 112 TYR A O 1
ATOM 748 N N . GLY A 1 93 ? 32.793 27.197 18.992 1.00 11.52 113 GLY A N 1
ATOM 749 C CA . GLY A 1 93 ? 31.667 27.457 18.130 1.00 10.97 113 GLY A CA 1
ATOM 750 C C . GLY A 1 93 ? 32.019 28.537 17.128 1.00 10.21 113 GLY A C 1
ATOM 751 O O . GLY A 1 93 ? 33.200 28.880 16.950 1.00 10.52 113 GLY A O 1
ATOM 752 N N . PHE A 1 94 ? 30.986 29.015 16.454 1.00 9.96 114 PHE A N 1
ATOM 753 C CA . PHE A 1 94 ? 31.049 30.160 15.529 1.00 9.32 114 PHE A CA 1
ATOM 754 C C . PHE A 1 94 ? 29.929 31.162 15.818 1.00 11.84 114 PHE A C 1
ATOM 755 O O . PHE A 1 94 ? 28.847 30.799 16.362 1.00 12.33 114 PHE A O 1
ATOM 763 N N . ALA A 1 95 ? 30.193 32.432 15.461 1.00 12.68 115 ALA A N 1
ATOM 764 C CA . ALA A 1 95 ? 29.150 33.444 15.310 1.00 11.99 115 ALA A CA 1
ATOM 765 C C . ALA A 1 95 ? 28.874 33.572 13.817 1.00 12.90 115 ALA A C 1
ATOM 766 O O . ALA A 1 95 ? 29.797 33.452 13.010 1.00 11.60 115 ALA A O 1
ATOM 768 N N . TYR A 1 96 ? 27.613 33.823 13.466 1.00 11.60 116 TYR A N 1
ATOM 769 C CA . TYR A 1 96 ? 27.123 33.751 12.086 1.00 12.63 116 TYR A CA 1
ATOM 770 C C . TYR A 1 96 ? 26.506 35.064 11.587 1.00 15.08 116 TYR A C 1
ATOM 771 O O . TYR A 1 96 ? 26.021 35.889 12.377 1.00 13.47 116 TYR A O 1
ATOM 780 N N . GLU A 1 97 ? 26.451 35.225 10.265 1.00 14.24 117 GLU A N 1
ATOM 781 C CA . GLU A 1 97 ? 25.828 36.433 9.671 1.00 14.85 117 GLU A CA 1
ATOM 782 C C . GLU A 1 97 ? 24.318 36.508 9.865 1.00 15.68 117 GLU A C 1
ATOM 783 O O . GLU A 1 97 ? 23.750 37.588 9.923 1.00 17.45 117 GLU A O 1
ATOM 789 N N . LYS A 1 98 ? 23.696 35.339 9.941 1.00 15.51 118 LYS A N 1
ATOM 790 C CA . LYS A 1 98 ? 22.258 35.191 10.106 1.00 16.58 118 LYS A CA 1
ATOM 791 C C . LYS A 1 98 ? 21.984 34.305 11.300 1.00 16.96 118 LYS A C 1
ATOM 792 O O . LYS A 1 98 ? 22.858 33.530 11.685 1.00 14.86 118 LYS A O 1
ATOM 798 N N . PRO A 1 99 ? 20.769 34.385 11.885 1.00 17.56 119 PRO A N 1
ATOM 799 C CA . PRO A 1 99 ? 20.409 33.423 12.948 1.00 18.84 119 PRO A CA 1
ATOM 800 C C . PRO A 1 99 ? 20.161 32.001 12.385 1.00 19.66 119 PRO A C 1
ATOM 801 O O . PRO A 1 99 ? 19.013 31.511 12.355 1.00 19.48 119 PRO A O 1
ATOM 805 N N . ASP A 1 100 ? 21.245 31.351 11.963 1.00 17.87 120 ASP A N 1
ATOM 806 C CA . ASP A 1 100 ? 21.219 30.071 11.271 1.00 20.33 120 ASP A CA 1
ATOM 807 C C . ASP A 1 100 ? 22.675 29.587 11.187 1.00 20.71 120 ASP A C 1
ATOM 808 O O . ASP A 1 100 ? 23.524 30.275 10.604 1.00 17.66 120 ASP A O 1
ATOM 813 N N . GLU A 1 101 ? 22.963 28.428 11.780 1.00 20.12 121 GLU A N 1
ATOM 814 C CA . GLU A 1 101 ? 24.328 27.896 11.813 1.00 21.54 121 GLU A CA 1
ATOM 815 C C . GLU A 1 101 ? 24.810 27.377 10.447 1.00 20.98 121 GLU A C 1
ATOM 816 O O . GLU A 1 101 ? 25.948 26.950 10.319 1.00 22.04 121 GLU A O 1
ATOM 822 N N . SER A 1 102 ? 23.940 27.420 9.449 1.00 22.28 122 SER A N 1
ATOM 823 C CA A SER A 1 102 ? 24.295 27.087 8.071 0.60 23.03 122 SER A CA 1
ATOM 824 C CA B SER A 1 102 ? 24.313 27.077 8.077 0.40 22.01 122 SER A CA 1
ATOM 825 C C . SER A 1 102 ? 24.668 28.326 7.266 1.00 21.85 122 SER A C 1
ATOM 826 O O . SER A 1 102 ? 25.027 28.215 6.090 1.00 22.28 122 SER A O 1
ATOM 831 N N . SER A 1 103 ? 24.554 29.508 7.886 1.00 18.04 123 SER A N 1
ATOM 832 C CA . SER A 1 103 ? 24.839 30.760 7.193 1.00 17.24 123 SER A CA 1
ATOM 833 C C . SER A 1 103 ? 26.360 31.061 7.208 1.00 15.06 123 SER A C 1
ATOM 834 O O . SER A 1 103 ? 27.142 30.374 7.847 1.00 17.01 123 SER A O 1
ATOM 837 N N . GLN A 1 104 ? 26.759 32.104 6.505 1.00 15.73 124 GLN A N 1
ATOM 838 C CA . GLN A 1 104 ? 28.183 32.493 6.499 1.00 14.98 124 GLN A CA 1
ATOM 839 C C . GLN A 1 104 ? 28.689 32.856 7.904 1.00 13.43 124 GLN A C 1
ATOM 840 O O . GLN A 1 104 ? 28.149 33.767 8.542 1.00 12.49 124 GLN A O 1
ATOM 846 N N . PRO A 1 105 ? 29.775 32.197 8.372 1.00 12.46 125 PRO A N 1
ATOM 847 C CA . PRO A 1 105 ? 30.346 32.602 9.665 1.00 12.34 125 PRO A CA 1
ATOM 848 C C . PRO A 1 105 ? 31.004 33.968 9.600 1.00 10.80 125 PRO A C 1
ATOM 849 O O . PRO A 1 105 ? 31.473 34.414 8.532 1.00 11.94 125 PRO A O 1
ATOM 853 N N . VAL A 1 106 ? 30.985 34.650 10.740 1.00 11.10 126 VAL A N 1
ATOM 854 C CA . VAL A 1 106 ? 31.712 35.900 10.947 1.00 11.03 126 VAL A CA 1
ATOM 855 C C . VAL A 1 106 ? 33.054 35.612 11.598 1.00 10.21 126 VAL A C 1
ATOM 856 O O . VAL A 1 106 ? 34.083 36.162 11.194 1.00 9.53 126 VAL A O 1
ATOM 860 N N . SER A 1 107 ? 33.057 34.720 12.588 1.00 11.32 127 SER A N 1
ATOM 861 C CA . SER A 1 107 ? 34.304 34.243 13.203 1.00 11.07 127 SER A CA 1
ATOM 862 C C . SER A 1 107 ? 34.016 32.997 14.037 1.00 9.68 127 SER A C 1
ATOM 863 O O . SER A 1 107 ? 32.868 32.723 14.348 1.00 10.18 127 SER A O 1
ATOM 866 N N . ASP A 1 108 ? 35.070 32.257 14.391 1.00 10.64 128 ASP A N 1
ATOM 867 C CA . ASP A 1 108 ? 34.998 31.316 15.481 1.00 9.15 128 ASP A CA 1
ATOM 868 C C . ASP A 1 108 ? 34.819 32.088 16.803 1.00 9.77 128 ASP A C 1
ATOM 869 O O . ASP A 1 108 ? 35.108 33.281 16.902 1.00 11.15 128 ASP A O 1
ATOM 874 N N . VAL A 1 109 ? 34.359 31.378 17.814 1.00 11.15 129 VAL A N 1
ATOM 875 C CA . VAL A 1 109 ? 34.407 31.843 19.197 1.00 9.68 129 VAL A CA 1
ATOM 876 C C . VAL A 1 109 ? 34.908 30.690 20.097 1.00 11.11 129 VAL A C 1
ATOM 877 O O . VAL A 1 109 ? 34.827 29.479 19.744 1.00 10.08 129 VAL A O 1
ATOM 881 N N . VAL A 1 110 ? 35.460 31.085 21.235 1.00 9.35 130 VAL A N 1
ATOM 882 C CA . VAL A 1 110 ? 35.753 30.147 22.308 1.00 9.50 130 VAL A CA 1
ATOM 883 C C . VAL A 1 110 ? 35.176 30.586 23.624 1.00 11.14 130 VAL A C 1
ATOM 884 O O . VAL A 1 110 ? 34.841 31.753 23.805 1.00 9.02 130 VAL A O 1
ATOM 888 N N . ALA A 1 111 ? 35.116 29.646 24.581 1.00 10.22 131 ALA A N 1
ATOM 889 C CA . ALA A 1 111 ? 34.662 29.952 25.917 1.00 9.86 131 ALA A CA 1
ATOM 890 C C . ALA A 1 111 ? 35.400 31.162 26.470 1.00 11.35 131 ALA A C 1
ATOM 891 O O . ALA A 1 111 ? 36.640 31.290 26.327 1.00 10.25 131 ALA A O 1
ATOM 893 N N . GLY A 1 112 ? 34.650 32.065 27.088 1.00 12.01 132 GLY A N 1
ATOM 894 C CA . GLY A 1 112 ? 35.244 33.239 27.671 1.00 12.09 132 GLY A CA 1
ATOM 895 C C . GLY A 1 112 ? 35.192 34.451 26.753 1.00 11.44 132 GLY A C 1
ATOM 896 O O . GLY A 1 112 ? 35.382 35.590 27.205 1.00 12.69 132 GLY A O 1
ATOM 897 N N . ASN A 1 113 ? 34.950 34.216 25.464 1.00 11.06 133 ASN A N 1
ATOM 898 C CA . ASN A 1 113 ? 34.682 35.299 24.548 1.00 10.27 133 ASN A CA 1
ATOM 899 C C . ASN A 1 113 ? 33.397 36.029 25.019 1.00 12.77 133 ASN A C 1
ATOM 900 O O . ASN A 1 113 ? 32.444 35.397 25.481 1.00 12.24 133 ASN A O 1
ATOM 905 N N . ARG A 1 114 ? 33.401 37.358 24.911 1.00 13.38 134 ARG A N 1
ATOM 906 C CA . ARG A 1 114 ? 32.291 38.193 25.341 1.00 12.41 134 ARG A CA 1
ATOM 907 C C . ARG A 1 114 ? 32.018 39.226 24.265 1.00 12.01 134 ARG A C 1
ATOM 908 O O . ARG A 1 114 ? 32.928 39.915 23.836 1.00 13.32 134 ARG A O 1
ATOM 916 N N . LEU A 1 115 ? 30.771 39.275 23.785 1.00 11.70 135 LEU A N 1
ATOM 917 C CA . LEU A 1 115 ? 30.363 40.201 22.718 1.00 12.33 135 LEU A CA 1
ATOM 918 C C . LEU A 1 115 ? 29.205 41.041 23.239 1.00 13.27 135 LEU A C 1
ATOM 919 O O . LEU A 1 115 ? 28.519 40.629 24.146 1.00 12.83 135 LEU A O 1
ATOM 924 N N . LYS A 1 116 ? 29.029 42.240 22.682 1.00 13.71 136 LYS A N 1
ATOM 925 C CA . LYS A 1 116 ? 27.962 43.146 23.083 1.00 15.61 136 LYS A CA 1
ATOM 926 C C . LYS A 1 116 ? 26.630 42.574 22.633 1.00 15.66 136 LYS A C 1
ATOM 927 O O . LYS A 1 116 ? 26.456 42.249 21.458 1.00 16.12 136 LYS A O 1
ATOM 933 N N . TRP A 1 117 ? 25.728 42.403 23.590 1.00 14.70 137 TRP A N 1
ATOM 934 C CA . TRP A 1 117 ? 24.387 41.935 23.317 1.00 15.59 137 TRP A CA 1
ATOM 935 C C . TRP A 1 117 ? 23.534 43.038 22.678 1.00 18.30 137 TRP A C 1
ATOM 936 O O . TRP A 1 117 ? 23.371 44.141 23.268 1.00 19.75 137 TRP A O 1
ATOM 947 N N . GLU A 1 118 ? 23.004 42.754 21.484 1.00 17.06 138 GLU A N 1
ATOM 948 C CA . GLU A 1 118 ? 22.234 43.739 20.704 1.00 19.73 138 GLU A CA 1
ATOM 949 C C . GLU A 1 118 ? 20.749 43.367 20.577 1.00 21.36 138 GLU A C 1
ATOM 950 O O . GLU A 1 118 ? 19.931 44.215 20.250 1.00 22.23 138 GLU A O 1
ATOM 956 N N . GLY A 1 119 ? 20.402 42.109 20.815 1.00 21.54 139 GLY A N 1
ATOM 957 C CA . GLY A 1 119 ? 19.036 41.632 20.561 1.00 22.28 139 GLY A CA 1
ATOM 958 C C . GLY A 1 119 ? 18.964 40.134 20.555 1.00 20.40 139 GLY A C 1
ATOM 959 O O . GLY A 1 119 ? 19.931 39.443 20.893 1.00 18.65 139 GLY A O 1
ATOM 960 N N . SER A 1 120 ? 17.807 39.608 20.200 1.00 20.09 140 SER A N 1
ATOM 961 C CA . SER A 1 120 ? 17.612 38.167 20.144 1.00 21.19 140 SER A CA 1
ATOM 962 C C . SER A 1 120 ? 16.713 37.859 18.962 1.00 22.29 140 SER A C 1
ATOM 963 O O . SER A 1 120 ? 15.842 38.662 18.621 1.00 21.84 140 SER A O 1
ATOM 966 N N . LYS A 1 121 ? 16.919 36.708 18.334 1.00 20.07 141 LYS A N 1
ATOM 967 C CA . LYS A 1 121 ? 16.097 36.284 17.194 1.00 22.38 141 LYS A CA 1
ATOM 968 C C . LYS A 1 121 ? 16.104 34.772 17.221 1.00 20.31 141 LYS A C 1
ATOM 969 O O . LYS A 1 121 ? 17.177 34.159 17.166 1.00 17.95 141 LYS A O 1
ATOM 975 N N . GLY A 1 122 ? 14.926 34.172 17.300 1.00 18.88 142 GLY A N 1
ATOM 976 C CA . GLY A 1 122 ? 14.796 32.722 17.390 1.00 19.97 142 GLY A CA 1
ATOM 977 C C . GLY A 1 122 ? 15.680 32.159 18.492 1.00 18.92 142 GLY A C 1
ATOM 978 O O . GLY A 1 122 ? 15.673 32.674 19.624 1.00 21.71 142 GLY A O 1
ATOM 979 N N . HIS A 1 123 ? 16.458 31.127 18.174 1.00 19.40 143 HIS A N 1
ATOM 980 C CA A HIS A 1 123 ? 17.331 30.484 19.134 0.60 18.12 143 HIS A CA 1
ATOM 981 C CA B HIS A 1 123 ? 17.332 30.513 19.193 0.40 18.65 143 HIS A CA 1
ATOM 982 C C . HIS A 1 123 ? 18.749 31.092 19.125 1.00 17.34 143 HIS A C 1
ATOM 983 O O . HIS A 1 123 ? 19.713 30.399 19.422 1.00 16.71 143 HIS A O 1
ATOM 996 N N . PHE A 1 124 ? 18.834 32.406 18.851 1.00 16.69 144 PHE A N 1
ATOM 997 C CA . PHE A 1 124 ? 20.111 33.144 18.737 1.00 16.40 144 PHE A CA 1
ATOM 998 C C . PHE A 1 124 ? 20.099 34.473 19.453 1.00 15.28 144 PHE A C 1
ATOM 999 O O . PHE A 1 124 ? 19.048 35.114 19.586 1.00 17.18 144 PHE A O 1
ATOM 1007 N N . TYR A 1 125 ? 21.270 34.880 19.932 1.00 14.30 145 TYR A N 1
ATOM 1008 C CA . TYR A 1 125 ? 21.474 36.256 20.369 1.00 14.72 145 TYR A CA 1
ATOM 1009 C C . TYR A 1 125 ? 22.146 37.045 19.259 1.00 14.44 145 TYR A C 1
ATOM 1010 O O . TYR A 1 125 ? 23.127 36.580 18.641 1.00 16.24 145 TYR A O 1
ATOM 1019 N N . GLN A 1 126 ? 21.619 38.236 19.004 1.00 15.68 146 GLN A N 1
ATOM 1020 C CA . GLN A 1 126 ? 22.263 39.186 18.100 1.00 16.02 146 GLN A CA 1
ATOM 1021 C C . GLN A 1 126 ? 23.339 39.903 18.913 1.00 15.90 146 GLN A C 1
ATOM 1022 O O . GLN A 1 126 ? 23.067 40.399 20.030 1.00 14.76 146 GLN A O 1
ATOM 1028 N N . VAL A 1 127 ? 24.542 39.968 18.349 1.00 13.06 147 VAL A N 1
ATOM 1029 C CA . VAL A 1 127 ? 25.721 40.480 19.029 1.00 13.58 147 VAL A CA 1
ATOM 1030 C C . VAL A 1 127 ? 26.540 41.409 18.099 1.00 14.03 147 VAL A C 1
ATOM 1031 O O . VAL A 1 127 ? 26.386 41.406 16.864 1.00 14.76 147 VAL A O 1
ATOM 1035 N N . SER A 1 128 ? 27.420 42.190 18.705 1.00 14.71 148 SER A N 1
ATOM 1036 C CA . SER A 1 128 ? 28.331 43.040 17.947 1.00 15.51 148 SER A CA 1
ATOM 1037 C C . SER A 1 128 ? 29.733 42.919 18.549 1.00 12.51 148 SER A C 1
ATOM 1038 O O . SER A 1 128 ? 29.889 42.701 19.753 1.00 13.63 148 SER A O 1
ATOM 1041 N N . TYR A 1 129 ? 30.708 43.102 17.675 1.00 13.36 149 TYR A N 1
ATOM 1042 C CA . TYR A 1 129 ? 32.118 43.021 17.993 1.00 12.60 149 TYR A CA 1
ATOM 1043 C C . TYR A 1 129 ? 32.684 44.415 18.306 1.00 13.00 149 TYR A C 1
ATOM 1044 O O . TYR A 1 129 ? 32.108 45.426 17.923 1.00 14.63 149 TYR A O 1
ATOM 1053 N N . PRO A 1 130 ? 33.863 44.472 18.960 1.00 14.41 150 PRO A N 1
ATOM 1054 C CA . PRO A 1 130 ? 34.469 45.784 19.285 1.00 15.34 150 PRO A CA 1
ATOM 1055 C C . PRO A 1 130 ? 34.749 46.625 18.028 1.00 15.73 150 PRO A C 1
ATOM 1056 O O . PRO A 1 130 ? 34.716 47.835 18.067 1.00 17.95 150 PRO A O 1
ATOM 1060 N N . ASP A 1 131 ? 35.002 45.966 16.905 1.00 13.94 151 ASP A N 1
ATOM 1061 C CA . ASP A 1 131 ? 35.271 46.639 15.635 1.00 14.98 151 ASP A CA 1
ATOM 1062 C C . ASP A 1 131 ? 34.005 47.027 14.832 1.00 17.15 151 ASP A C 1
ATOM 1063 O O . ASP A 1 131 ? 34.093 47.679 13.800 1.00 19.19 151 ASP A O 1
ATOM 1068 N N . GLY A 1 132 ? 32.841 46.559 15.265 1.00 17.08 152 GLY A N 1
ATOM 1069 C CA . GLY A 1 132 ? 31.557 46.951 14.669 1.00 17.81 152 GLY A CA 1
ATOM 1070 C C . GLY A 1 132 ? 30.856 45.855 13.889 1.00 16.10 152 GLY A C 1
ATOM 1071 O O . GLY A 1 132 ? 29.700 46.002 13.498 1.00 16.84 152 GLY A O 1
ATOM 1072 N N . ARG A 1 133 ? 31.547 44.745 13.643 1.00 16.25 153 ARG A N 1
ATOM 1073 C CA . ARG A 1 133 ? 30.890 43.577 13.058 1.00 13.01 153 ARG A CA 1
ATOM 1074 C C . ARG A 1 133 ? 29.659 43.163 13.847 1.00 15.45 153 ARG A C 1
ATOM 1075 O O . ARG A 1 133 ? 29.659 43.189 15.078 1.00 15.64 153 ARG A O 1
ATOM 1083 N N . LYS A 1 134 ? 28.637 42.748 13.104 1.00 14.84 154 LYS A N 1
ATOM 1084 C CA . LYS A 1 134 ? 27.401 42.211 13.640 1.00 15.01 154 LYS A CA 1
ATOM 1085 C C . LYS A 1 134 ? 27.286 40.709 13.367 1.00 13.40 154 LYS A C 1
ATOM 1086 O O . LYS A 1 134 ? 27.683 40.230 12.296 1.00 14.81 154 LYS A O 1
ATOM 1091 N N . ALA A 1 135 ? 26.710 39.979 14.311 1.00 12.46 155 ALA A N 1
ATOM 1092 C CA . ALA A 1 135 ? 26.609 38.528 14.175 1.00 12.14 155 ALA A CA 1
ATOM 1093 C C . ALA A 1 135 ? 25.529 37.953 15.073 1.00 15.68 155 ALA A C 1
ATOM 1094 O O . ALA A 1 135 ? 24.862 38.693 15.808 1.00 14.53 155 ALA A O 1
ATOM 1096 N N . TYR A 1 136 ? 25.326 36.638 14.947 1.00 13.06 156 TYR A N 1
ATOM 1097 C CA . TYR A 1 136 ? 24.399 35.862 15.777 1.00 14.96 156 TYR A CA 1
ATOM 1098 C C . TYR A 1 136 ? 25.139 34.704 16.404 1.00 15.04 156 TYR A C 1
ATOM 1099 O O . TYR A 1 136 ? 25.951 34.042 15.742 1.00 14.71 156 TYR A O 1
ATOM 1108 N N . LEU A 1 137 ? 24.858 34.471 17.683 1.00 14.20 157 LEU A N 1
ATOM 1109 C CA . LEU A 1 137 ? 25.376 33.359 18.441 1.00 13.25 157 LEU A CA 1
ATOM 1110 C C . LEU A 1 137 ? 24.242 32.495 18.946 1.00 14.11 157 LEU A C 1
ATOM 1111 O O . LEU A 1 137 ? 23.285 33.014 19.523 1.00 13.87 157 LEU A O 1
ATOM 1116 N N . SER A 1 138 ? 24.366 31.186 18.746 1.00 14.20 158 SER A N 1
ATOM 1117 C CA . SER A 1 138 ? 23.402 30.225 19.284 1.00 14.31 158 SER A CA 1
ATOM 1118 C C . SER A 1 138 ? 23.265 30.329 20.826 1.00 12.88 158 SER A C 1
ATOM 1119 O O . SER A 1 138 ? 24.248 30.435 21.549 1.00 12.84 158 SER A O 1
ATOM 1122 N N . LYS A 1 139 ? 22.023 30.306 21.291 1.00 14.65 159 LYS A N 1
ATOM 1123 C CA . LYS A 1 139 ? 21.727 30.283 22.734 1.00 15.12 159 LYS A CA 1
ATOM 1124 C C . LYS A 1 139 ? 22.253 29.016 23.375 1.00 16.06 159 LYS A C 1
ATOM 1125 O O . LYS A 1 139 ? 22.368 28.963 24.617 1.00 17.74 159 LYS A O 1
ATOM 1131 N N . SER A 1 140 ? 22.583 27.995 22.559 1.00 16.64 160 SER A N 1
ATOM 1132 C CA A SER A 1 140 ? 23.099 26.729 23.068 0.60 15.69 160 SER A CA 1
ATOM 1133 C CA B SER A 1 140 ? 23.096 26.734 23.079 0.40 15.55 160 SER A CA 1
ATOM 1134 C C . SER A 1 140 ? 24.561 26.764 23.496 1.00 15.96 160 SER A C 1
ATOM 1135 O O . SER A 1 140 ? 25.008 25.869 24.203 1.00 17.59 160 SER A O 1
ATOM 1140 N N . ILE A 1 141 ? 25.309 27.776 23.057 1.00 12.77 161 ILE A N 1
ATOM 1141 C CA . ILE A 1 141 ? 26.732 27.906 23.383 1.00 13.84 161 ILE A CA 1
ATOM 1142 C C . ILE A 1 141 ? 27.080 29.181 24.152 1.00 11.24 161 ILE A C 1
ATOM 1143 O O . ILE A 1 141 ? 28.254 29.481 24.361 1.00 13.83 161 ILE A O 1
ATOM 1148 N N . SER A 1 142 ? 26.060 29.939 24.539 1.00 13.31 162 SER A N 1
ATOM 1149 C CA . SER A 1 142 ? 26.266 31.253 25.126 1.00 10.89 162 SER A CA 1
ATOM 1150 C C . SER A 1 142 ? 25.063 31.690 25.945 1.00 15.21 162 SER A C 1
ATOM 1151 O O . SER A 1 142 ? 23.967 31.114 25.835 1.00 17.61 162 SER A O 1
ATOM 1154 N N . GLN A 1 143 ? 25.277 32.710 26.773 1.00 13.41 163 GLN A N 1
ATOM 1155 C CA . GLN A 1 143 ? 24.177 33.308 27.513 1.00 17.27 163 GLN A CA 1
ATOM 1156 C C . GLN A 1 143 ? 24.471 34.703 28.005 1.00 16.42 163 GLN A C 1
ATOM 1157 O O . GLN A 1 143 ? 25.630 35.104 28.100 1.00 14.60 163 GLN A O 1
ATOM 1163 N N . PRO A 1 144 ? 23.397 35.453 28.278 1.00 15.05 164 PRO A N 1
ATOM 1164 C CA . PRO A 1 144 ? 23.539 36.835 28.686 1.00 14.83 164 PRO A CA 1
ATOM 1165 C C . PRO A 1 144 ? 24.301 36.929 30.000 1.00 14.38 164 PRO A C 1
ATOM 1166 O O . PRO A 1 144 ? 24.129 36.102 30.902 1.00 15.87 164 PRO A O 1
ATOM 1170 N N . GLU A 1 145 ? 25.172 37.927 30.065 1.00 14.76 165 GLU A N 1
ATOM 1171 C CA . GLU A 1 145 ? 26.084 38.098 31.187 1.00 15.10 165 GLU A CA 1
ATOM 1172 C C . GLU A 1 145 ? 25.404 38.197 32.570 1.00 16.67 165 GLU A C 1
ATOM 1173 O O . GLU A 1 145 ? 25.886 37.578 33.531 1.00 18.18 165 GLU A O 1
ATOM 1179 N N . ALA A 1 146 ? 24.306 38.949 32.696 1.00 18.49 166 ALA A N 1
ATOM 1180 C CA . ALA A 1 146 ? 23.677 39.135 34.009 1.00 19.30 166 ALA A CA 1
ATOM 1181 C C . ALA A 1 146 ? 23.190 37.790 34.560 1.00 18.10 166 ALA A C 1
ATOM 1182 O O . ALA A 1 146 ? 23.514 37.419 35.690 1.00 21.00 166 ALA A O 1
ATOM 1184 N N . GLY A 1 147 ? 22.425 37.061 33.765 1.00 18.77 167 GLY A N 1
ATOM 1185 C CA . GLY A 1 147 ? 21.984 35.733 34.152 1.00 21.14 167 GLY A CA 1
ATOM 1186 C C . GLY A 1 147 ? 23.120 34.736 34.367 1.00 19.75 167 GLY A C 1
ATOM 1187 O O . GLY A 1 147 ? 23.057 33.911 35.284 1.00 20.24 167 GLY A O 1
ATOM 1188 N N . TRP A 1 148 ? 24.157 34.817 33.534 1.00 18.02 168 TRP A N 1
ATOM 1189 C CA . TRP A 1 148 ? 25.352 33.988 33.698 1.00 17.86 168 TRP A CA 1
ATOM 1190 C C . TRP A 1 148 ? 25.974 34.150 35.091 1.00 18.58 168 TRP A C 1
ATOM 1191 O O . TRP A 1 148 ? 26.243 33.158 35.786 1.00 19.03 168 TRP A O 1
ATOM 1202 N N . ARG A 1 149 ? 26.158 35.404 35.504 1.00 18.42 169 ARG A N 1
ATOM 1203 C CA . ARG A 1 149 ? 26.702 35.733 36.825 1.00 20.49 169 ARG A CA 1
ATOM 1204 C C . ARG A 1 149 ? 25.803 35.227 37.940 1.00 22.68 169 ARG A C 1
ATOM 1205 O O . ARG A 1 149 ? 26.284 34.688 38.936 1.00 24.49 169 ARG A O 1
ATOM 1213 N N . ALA A 1 150 ? 24.496 35.412 37.767 1.00 22.94 170 ALA A N 1
ATOM 1214 C CA . ALA A 1 150 ? 23.495 34.997 38.748 1.00 23.30 170 ALA A CA 1
ATOM 1215 C C . ALA A 1 150 ? 23.614 33.484 39.017 1.00 23.69 170 ALA A C 1
ATOM 1216 O O . ALA A 1 150 ? 23.505 33.066 40.149 1.00 26.88 170 ALA A O 1
ATOM 1218 N N . SER A 1 151 ? 23.848 32.673 37.984 1.00 23.25 171 SER A N 1
ATOM 1219 C CA . SER A 1 151 ? 23.883 31.224 38.162 1.00 24.72 171 SER A CA 1
ATOM 1220 C C . SER A 1 151 ? 25.288 30.644 38.365 1.00 22.17 171 SER A C 1
ATOM 1221 O O . SER A 1 151 ? 25.432 29.427 38.526 1.00 22.24 171 SER A O 1
ATOM 1224 N N . LEU A 1 152 ? 26.309 31.506 38.358 1.00 21.14 172 LEU A N 1
ATOM 1225 C CA . LEU A 1 152 ? 27.697 31.050 38.289 1.00 20.31 172 LEU A CA 1
ATOM 1226 C C . LEU A 1 152 ? 28.072 30.311 39.561 1.00 20.43 172 LEU A C 1
ATOM 1227 O O . LEU A 1 152 ? 27.748 30.762 40.656 1.00 21.12 172 LEU A O 1
ATOM 1232 N N . LYS A 1 153 ? 28.691 29.144 39.416 1.00 19.68 173 LYS A N 1
ATOM 1233 C CA . LYS A 1 153 ? 29.239 28.425 40.562 1.00 18.87 173 LYS A CA 1
ATOM 1234 C C . LYS A 1 153 ? 30.746 28.605 40.557 1.00 20.97 173 LYS A C 1
ATOM 1235 O O . LYS A 1 153 ? 31.367 28.516 39.484 1.00 21.91 173 LYS A O 1
ATOM 1241 N N . GLN A 1 154 ? 31.316 28.895 41.738 1.00 19.91 174 GLN A N 1
ATOM 1242 C CA . GLN A 1 154 ? 32.769 29.015 41.909 1.00 19.28 174 GLN A CA 1
ATOM 1243 C C . GLN A 1 154 ? 33.361 28.098 42.998 1.00 18.18 174 GLN A C 1
ATOM 1244 O O . GLN A 1 154 ? 34.499 28.293 43.470 1.00 19.28 174 GLN A O 1
ATOM 1250 N N . ASP A 1 155 ? 32.599 27.070 43.373 1.00 17.28 175 ASP A N 1
ATOM 1251 C CA . ASP A 1 155 ? 33.104 26.031 44.267 1.00 17.25 175 ASP A CA 1
ATOM 1252 C C . ASP A 1 155 ? 34.141 25.141 43.546 1.00 16.59 175 ASP A C 1
ATOM 1253 O O . ASP A 1 155 ? 34.198 25.094 42.307 1.00 17.65 175 ASP A O 1
ATOM 1258 N N . VAL A 1 156 ? 34.927 24.431 44.345 1.00 16.77 176 VAL A N 1
ATOM 1259 C CA . VAL A 1 156 ? 35.991 23.579 43.847 1.00 14.96 176 VAL A CA 1
ATOM 1260 C C . VAL A 1 156 ? 35.472 22.511 42.853 1.00 15.08 176 VAL A C 1
ATOM 1261 O O . VAL A 1 156 ? 36.154 22.206 41.866 1.00 15.32 176 VAL A O 1
ATOM 1265 N N . GLU A 1 157 ? 34.293 21.930 43.120 1.00 13.32 177 GLU A N 1
ATOM 1266 C CA . GLU A 1 157 ? 33.830 20.812 42.282 1.00 14.53 177 GLU A CA 1
ATOM 1267 C C . GLU A 1 157 ? 33.442 21.301 40.906 1.00 14.31 177 GLU A C 1
ATOM 1268 O O . GLU A 1 157 ? 33.735 20.641 39.915 1.00 13.91 177 GLU A O 1
ATOM 1274 N N . SER A 1 158 ? 32.788 22.461 40.863 1.00 13.35 178 SER A N 1
ATOM 1275 C CA . SER A 1 158 ? 32.374 23.095 39.609 1.00 14.76 178 SER A CA 1
ATOM 1276 C C . SER A 1 158 ? 33.600 23.461 38.765 1.00 14.89 178 SER A C 1
ATOM 1277 O O . SER A 1 158 ? 33.639 23.224 37.554 1.00 12.51 178 SER A O 1
ATOM 1280 N N . ILE A 1 159 ? 34.632 23.961 39.435 1.00 13.54 179 ILE A N 1
ATOM 1281 C CA . ILE A 1 159 ? 35.913 24.290 38.803 1.00 12.90 179 ILE A CA 1
ATOM 1282 C C . ILE A 1 159 ? 36.621 23.044 38.256 1.00 12.47 179 ILE A C 1
ATOM 1283 O O . ILE A 1 159 ? 37.071 23.027 37.121 1.00 13.22 179 ILE A O 1
ATOM 1288 N N . ILE A 1 160 ? 36.663 21.971 39.033 1.00 12.87 180 ILE A N 1
ATOM 1289 C CA . ILE A 1 160 ? 37.242 20.721 38.589 1.00 10.98 180 ILE A CA 1
ATOM 1290 C C . ILE A 1 160 ? 36.451 20.116 37.430 1.00 12.08 180 ILE A C 1
ATOM 1291 O O . ILE A 1 160 ? 37.041 19.621 36.489 1.00 10.25 180 ILE A O 1
ATOM 1296 N N . GLU A 1 161 ? 35.135 20.243 37.437 1.00 13.18 181 GLU A N 1
ATOM 1297 C CA A GLU A 1 161 ? 34.333 19.732 36.325 0.60 13.90 181 GLU A CA 1
ATOM 1298 C CA B GLU A 1 161 ? 34.318 19.744 36.318 0.40 13.81 181 GLU A CA 1
ATOM 1299 C C . GLU A 1 161 ? 34.744 20.433 35.021 1.00 13.20 181 GLU A C 1
ATOM 1300 O O . GLU A 1 161 ? 34.890 19.793 33.970 1.00 9.92 181 GLU A O 1
ATOM 1311 N N . THR A 1 162 ? 34.940 21.743 35.097 1.00 12.63 182 THR A N 1
ATOM 1312 C CA . THR A 1 162 ? 35.375 22.525 33.931 1.00 11.49 182 THR A CA 1
ATOM 1313 C C . THR A 1 162 ? 36.765 22.047 33.448 1.00 11.38 182 THR A C 1
ATOM 1314 O O . THR A 1 162 ? 37.001 21.871 32.227 1.00 12.10 182 THR A O 1
ATOM 1318 N N . ALA A 1 163 ? 37.664 21.781 34.385 1.00 11.39 183 ALA A N 1
ATOM 1319 C CA . ALA A 1 163 ? 38.974 21.208 34.021 1.00 10.05 183 ALA A CA 1
ATOM 1320 C C . ALA A 1 163 ? 38.824 19.863 33.302 1.00 10.30 183 ALA A C 1
ATOM 1321 O O . ALA A 1 163 ? 39.436 19.653 32.262 1.00 11.57 183 ALA A O 1
ATOM 1323 N N . TYR A 1 164 ? 37.961 18.981 33.840 1.00 10.87 184 TYR A N 1
ATOM 1324 C CA . TYR A 1 164 ? 37.698 17.679 33.205 1.00 10.41 184 TYR A CA 1
ATOM 1325 C C . TYR A 1 164 ? 37.122 17.818 31.807 1.00 10.52 184 TYR A C 1
ATOM 1326 O O . TYR A 1 164 ? 37.376 16.961 30.968 1.00 12.48 184 TYR A O 1
ATOM 1335 N N . SER A 1 165 ? 36.389 18.902 31.548 1.00 11.78 185 SER A N 1
ATOM 1336 C CA . SER A 1 165 ? 35.780 19.151 30.239 1.00 12.83 185 SER A CA 1
ATOM 1337 C C . SER A 1 165 ? 36.833 19.440 29.159 1.00 12.85 185 SER A C 1
ATOM 1338 O O . SER A 1 165 ? 36.514 19.419 27.954 1.00 13.78 185 SER A O 1
ATOM 1357 N N . GLY A 1 168 ? 42.301 16.027 27.304 1.00 10.16 188 GLY A N 1
ATOM 1358 C CA . GLY A 1 168 ? 42.938 15.720 26.031 1.00 10.59 188 GLY A CA 1
ATOM 1359 C C . GLY A 1 168 ? 43.236 16.875 25.117 1.00 9.41 188 GLY A C 1
ATOM 1360 O O . GLY A 1 168 ? 43.874 16.702 24.073 1.00 10.54 188 GLY A O 1
ATOM 1361 N N . ILE A 1 169 ? 42.779 18.068 25.468 1.00 9.43 189 ILE A N 1
ATOM 1362 C CA . ILE A 1 169 ? 43.139 19.253 24.700 1.00 7.79 189 ILE A CA 1
ATOM 1363 C C . ILE A 1 169 ? 44.661 19.446 24.641 1.00 8.89 189 ILE A C 1
ATOM 1364 O O . ILE A 1 169 ? 45.386 19.130 25.602 1.00 9.81 189 ILE A O 1
ATOM 1369 N N . PRO A 1 170 ? 45.176 19.896 23.483 1.00 9.08 190 PRO A N 1
ATOM 1370 C CA . PRO A 1 170 ? 46.642 19.979 23.375 1.00 9.43 190 PRO A CA 1
ATOM 1371 C C . PRO A 1 170 ? 47.320 20.974 24.312 1.00 9.51 190 PRO A C 1
ATOM 1372 O O . PRO A 1 170 ? 46.782 22.018 24.651 1.00 9.93 190 PRO A O 1
ATOM 1376 N N . TYR A 1 171 ? 48.518 20.612 24.708 1.00 9.97 191 TYR A N 1
ATOM 1377 C CA . TYR A 1 171 ? 49.429 21.569 25.299 1.00 12.29 191 TYR A CA 1
ATOM 1378 C C . TYR A 1 171 ? 49.914 22.512 24.192 1.00 9.55 191 TYR A C 1
ATOM 1379 O O . TYR A 1 171 ? 50.256 22.088 23.097 1.00 9.21 191 TYR A O 1
ATOM 1388 N N . LEU A 1 172 ? 49.912 23.799 24.503 1.00 9.66 192 LEU A N 1
ATOM 1389 C CA . LEU A 1 172 ? 50.487 24.833 23.671 1.00 8.27 192 LEU A CA 1
ATOM 1390 C C . LEU A 1 172 ? 51.206 25.845 24.564 1.00 9.76 192 LEU A C 1
ATOM 1391 O O . LEU A 1 172 ? 50.615 26.428 25.445 1.00 9.77 192 LEU A O 1
ATOM 1396 N N . TRP A 1 173 ? 52.483 26.077 24.295 1.00 8.85 193 TRP A N 1
ATOM 1397 C CA . TRP A 1 173 ? 53.241 27.024 25.063 1.00 9.61 193 TRP A CA 1
ATOM 1398 C C . TRP A 1 173 ? 52.596 28.407 24.967 1.00 10.16 193 TRP A C 1
ATOM 1399 O O . TRP A 1 173 ? 52.312 28.902 23.878 1.00 11.11 193 TRP A O 1
ATOM 1410 N N . ALA A 1 174 ? 52.389 29.031 26.120 1.00 10.32 194 ALA A N 1
ATOM 1411 C CA . ALA A 1 174 ? 51.693 30.319 26.237 1.00 9.00 194 ALA A CA 1
ATOM 1412 C C . ALA A 1 174 ? 50.194 30.237 25.967 1.00 9.70 194 ALA A C 1
ATOM 1413 O O . ALA A 1 174 ? 49.507 31.260 25.990 1.00 10.87 194 ALA A O 1
ATOM 1415 N N . GLY A 1 175 ? 49.661 29.021 25.751 1.00 9.29 195 GLY A N 1
ATOM 1416 C CA . GLY A 1 175 ? 48.271 28.875 25.410 1.00 10.06 195 GLY A CA 1
ATOM 1417 C C . GLY A 1 175 ? 47.374 29.234 26.587 1.00 9.30 195 GLY A C 1
ATOM 1418 O O . GLY A 1 175 ? 47.555 28.728 27.681 1.00 10.68 195 GLY A O 1
ATOM 1419 N N . THR A 1 176 ? 46.370 30.065 26.315 1.00 10.76 196 THR A N 1
ATOM 1420 C CA . THR A 1 176 ? 45.470 30.610 27.335 1.00 9.76 196 THR A CA 1
ATOM 1421 C C . THR A 1 176 ? 43.990 30.630 26.881 1.00 9.61 196 THR A C 1
ATOM 1422 O O . THR A 1 176 ? 43.229 31.553 27.197 1.00 12.39 196 THR A O 1
ATOM 1426 N N . SER A 1 177 ? 43.595 29.588 26.158 1.00 9.42 197 SER A N 1
ATOM 1427 C CA . SER A 1 177 ? 42.222 29.417 25.714 1.00 10.46 197 SER A CA 1
ATOM 1428 C C . SER A 1 177 ? 41.899 27.943 25.500 1.00 8.69 197 SER A C 1
ATOM 1429 O O . SER A 1 177 ? 42.765 27.088 25.504 1.00 10.54 197 SER A O 1
ATOM 1432 N N . SER A 1 178 ? 40.616 27.680 25.299 1.00 9.76 198 SER A N 1
ATOM 1433 C CA . SER A 1 178 ? 40.130 26.352 25.001 1.00 10.47 198 SER A CA 1
ATOM 1434 C C . SER A 1 178 ? 40.809 25.710 23.811 1.00 9.96 198 SER A C 1
ATOM 1435 O O . SER A 1 178 ? 40.754 24.502 23.667 1.00 9.87 198 SER A O 1
ATOM 1438 N N . LYS A 1 179 ? 41.446 26.489 22.948 1.00 9.73 199 LYS A N 1
ATOM 1439 C CA . LYS A 1 179 ? 42.144 25.925 21.796 1.00 10.40 199 LYS A CA 1
ATOM 1440 C C . LYS A 1 179 ? 43.393 25.106 22.169 1.00 10.71 199 LYS A C 1
ATOM 1441 O O . LYS A 1 179 ? 43.821 24.189 21.442 1.00 11.20 199 LYS A O 1
ATOM 1447 N N . GLY A 1 180 ? 44.004 25.468 23.289 1.00 9.77 200 GLY A N 1
ATOM 1448 C CA . GLY A 1 180 ? 45.288 24.877 23.651 1.00 8.21 200 GLY A CA 1
ATOM 1449 C C . GLY A 1 180 ? 45.858 25.635 24.829 1.00 9.28 200 GLY A C 1
ATOM 1450 O O . GLY A 1 180 ? 45.746 26.855 24.864 1.00 8.99 200 GLY A O 1
ATOM 1451 N N . VAL A 1 181 ? 46.494 24.916 25.757 1.00 9.62 201 VAL A N 1
ATOM 1452 C CA . VAL A 1 181 ? 46.879 25.518 27.034 1.00 9.00 201 VAL A CA 1
ATOM 1453 C C . VAL A 1 181 ? 48.276 25.106 27.459 1.00 9.25 201 VAL A C 1
ATOM 1454 O O . VAL A 1 181 ? 48.727 23.986 27.154 1.00 9.44 201 VAL A O 1
ATOM 1458 N N . ASP A 1 182 ? 48.982 25.981 28.161 1.00 8.97 202 ASP A N 1
ATOM 1459 C CA . ASP A 1 182 ? 50.175 25.523 28.885 1.00 10.31 202 ASP A CA 1
ATOM 1460 C C . ASP A 1 182 ? 49.790 25.225 30.356 1.00 11.22 202 ASP A C 1
ATOM 1461 O O . ASP A 1 182 ? 48.598 25.155 30.683 1.00 10.35 202 ASP A O 1
ATOM 1476 N N . SER A 1 184 ? 50.163 26.692 33.367 1.00 11.18 204 SER A N 1
ATOM 1477 C CA . SER A 1 184 ? 49.530 27.828 34.034 1.00 11.43 204 SER A CA 1
ATOM 1478 C C . SER A 1 184 ? 48.320 28.356 33.230 1.00 11.69 204 SER A C 1
ATOM 1479 O O . SER A 1 184 ? 47.363 28.926 33.793 1.00 10.83 204 SER A O 1
ATOM 1482 N N . GLY A 1 185 ? 48.349 28.166 31.915 1.00 11.38 205 GLY A N 1
ATOM 1483 C CA . GLY A 1 185 ? 47.243 28.589 31.043 1.00 12.05 205 GLY A CA 1
ATOM 1484 C C . GLY A 1 185 ? 46.029 27.706 31.197 1.00 9.54 205 GLY A C 1
ATOM 1485 O O . GLY A 1 185 ? 44.919 28.175 31.042 1.00 10.54 205 GLY A O 1
ATOM 1486 N N . LEU A 1 186 ? 46.219 26.429 31.527 1.00 12.36 206 LEU A N 1
ATOM 1487 C CA . LEU A 1 186 ? 45.082 25.559 31.844 1.00 10.68 206 LEU A CA 1
ATOM 1488 C C . LEU A 1 186 ? 44.337 26.132 33.063 1.00 9.16 206 LEU A C 1
ATOM 1489 O O . LEU A 1 186 ? 43.115 26.248 33.063 1.00 9.57 206 LEU A O 1
ATOM 1494 N N . VAL A 1 187 ? 45.092 26.411 34.112 1.00 10.73 207 VAL A N 1
ATOM 1495 C CA . VAL A 1 187 ? 44.554 27.030 35.334 1.00 11.37 207 VAL A CA 1
ATOM 1496 C C . VAL A 1 187 ? 43.753 28.293 35.003 1.00 10.50 207 VAL A C 1
ATOM 1497 O O . VAL A 1 187 ? 42.591 28.445 35.436 1.00 12.90 207 VAL A O 1
ATOM 1501 N N . ARG A 1 188 ? 44.341 29.183 34.219 1.00 11.45 208 ARG A N 1
ATOM 1502 C CA . ARG A 1 188 ? 43.702 30.453 33.860 1.00 12.29 208 ARG A CA 1
ATOM 1503 C C . ARG A 1 188 ? 42.463 30.281 32.988 1.00 11.18 208 ARG A C 1
ATOM 1504 O O . ARG A 1 188 ? 41.475 30.999 33.154 1.00 12.62 208 ARG A O 1
ATOM 1512 N N . THR A 1 189 ? 42.548 29.365 32.032 1.00 9.88 209 THR A N 1
ATOM 1513 C CA . THR A 1 189 ? 41.438 29.102 31.099 1.00 10.16 209 THR A CA 1
ATOM 1514 C C . THR A 1 189 ? 40.229 28.542 31.851 1.00 10.81 209 THR A C 1
ATOM 1515 O O . THR A 1 189 ? 39.085 28.986 31.665 1.00 10.83 209 THR A O 1
ATOM 1519 N N . VAL A 1 190 ? 40.486 27.586 32.726 1.00 9.30 210 VAL A N 1
ATOM 1520 C CA . VAL A 1 190 ? 39.417 27.025 33.585 1.00 9.01 210 VAL A CA 1
ATOM 1521 C C . VAL A 1 190 ? 38.810 28.146 34.467 1.00 11.30 210 VAL A C 1
ATOM 1522 O O . VAL A 1 190 ? 37.577 28.330 34.481 1.00 11.54 210 VAL A O 1
ATOM 1526 N N . LEU A 1 191 ? 39.665 28.899 35.162 1.00 10.09 211 LEU A N 1
ATOM 1527 C CA . LEU A 1 191 ? 39.207 29.944 36.096 1.00 10.48 211 LEU A CA 1
ATOM 1528 C C . LEU A 1 191 ? 38.413 31.033 35.391 1.00 10.69 211 LEU A C 1
ATOM 1529 O O . LEU A 1 191 ? 37.394 31.512 35.923 1.00 12.25 211 LEU A O 1
ATOM 1534 N N . PHE A 1 192 ? 38.820 31.379 34.160 1.00 10.29 212 PHE A N 1
ATOM 1535 C CA . PHE A 1 192 ? 38.141 32.459 33.439 1.00 10.89 212 PHE A CA 1
ATOM 1536 C C . PHE A 1 192 ? 36.712 32.071 33.059 1.00 12.37 212 PHE A C 1
ATOM 1537 O O . PHE A 1 192 ? 35.818 32.917 33.071 1.00 12.17 212 PHE A O 1
ATOM 1553 N N . HIS A 1 194 ? 34.849 30.648 35.034 1.00 13.14 214 HIS A N 1
ATOM 1554 C CA . HIS A 1 194 ? 34.165 30.874 36.301 1.00 12.48 214 HIS A CA 1
ATOM 1555 C C . HIS A 1 194 ? 34.350 32.317 36.778 1.00 12.26 214 HIS A C 1
ATOM 1556 O O . HIS A 1 194 ? 34.200 32.599 37.947 1.00 13.92 214 HIS A O 1
ATOM 1563 N N . ASP A 1 195 ? 34.690 33.197 35.830 1.00 12.53 215 ASP A N 1
ATOM 1564 C CA . ASP A 1 195 ? 34.867 34.640 36.017 1.00 13.26 215 ASP A CA 1
ATOM 1565 C C . ASP A 1 195 ? 36.065 35.081 36.843 1.00 15.06 215 ASP A C 1
ATOM 1566 O O . ASP A 1 195 ? 36.115 36.239 37.266 1.00 14.32 215 ASP A O 1
ATOM 1571 N N . ILE A 1 196 ? 37.022 34.185 37.064 1.00 13.11 216 ILE A N 1
ATOM 1572 C CA . ILE A 1 196 ? 38.162 34.424 37.954 1.00 12.70 216 ILE A CA 1
ATOM 1573 C C . ILE A 1 196 ? 39.473 34.669 37.159 1.00 12.53 216 ILE A C 1
ATOM 1574 O O . ILE A 1 196 ? 39.807 33.948 36.187 1.00 13.25 216 ILE A O 1
ATOM 1579 N N . ILE A 1 197 ? 40.233 35.649 37.615 1.00 13.74 217 ILE A N 1
ATOM 1580 C CA . ILE A 1 197 ? 41.554 36.010 37.086 1.00 13.71 217 ILE A CA 1
ATOM 1581 C C . ILE A 1 197 ? 42.561 35.915 38.228 1.00 12.75 217 ILE A C 1
ATOM 1582 O O . ILE A 1 197 ? 42.305 36.385 39.348 1.00 14.78 217 ILE A O 1
ATOM 1587 N N . ILE A 1 198 ? 43.675 35.239 37.945 1.00 13.41 218 ILE A N 1
ATOM 1588 C CA . ILE A 1 198 ? 44.829 35.139 38.856 1.00 15.61 218 ILE A CA 1
ATOM 1589 C C . ILE A 1 198 ? 46.064 35.428 38.004 1.00 13.92 218 ILE A C 1
ATOM 1590 O O . ILE A 1 198 ? 45.923 35.585 36.788 1.00 13.93 218 ILE A O 1
ATOM 1595 N N . PRO A 1 199 ? 47.269 35.515 38.613 1.00 12.56 219 PRO A N 1
ATOM 1596 C CA . PRO A 1 199 ? 48.416 35.805 37.774 1.00 13.22 219 PRO A CA 1
ATOM 1597 C C . PRO A 1 199 ? 48.663 34.751 36.686 1.00 13.02 219 PRO A C 1
ATOM 1598 O O . PRO A 1 199 ? 48.241 33.593 36.813 1.00 15.25 219 PRO A O 1
ATOM 1602 N N . ARG A 1 200 ? 49.316 35.192 35.603 1.00 12.89 220 ARG A N 1
ATOM 1603 C CA . ARG A 1 200 ? 49.482 34.370 34.406 1.00 11.76 220 ARG A CA 1
ATOM 1604 C C . ARG A 1 200 ? 50.528 33.251 34.553 1.00 13.31 220 ARG A C 1
ATOM 1605 O O . ARG A 1 200 ? 50.261 32.106 34.176 1.00 13.73 220 ARG A O 1
ATOM 1613 N N . ASP A 1 201 ? 51.712 33.591 35.042 1.00 14.64 221 ASP A N 1
ATOM 1614 C CA . ASP A 1 201 ? 52.820 32.653 35.008 1.00 17.75 221 ASP A CA 1
ATOM 1615 C C . ASP A 1 201 ? 52.858 31.753 36.216 1.00 15.45 221 ASP A C 1
ATOM 1616 O O . ASP A 1 201 ? 52.487 32.154 37.304 1.00 14.67 221 ASP A O 1
ATOM 1621 N N . ALA A 1 202 ? 53.325 30.528 36.012 1.00 13.53 222 ALA A N 1
ATOM 1622 C CA . ALA A 1 202 ? 53.412 29.567 37.110 1.00 16.01 222 ALA A CA 1
ATOM 1623 C C . ALA A 1 202 ? 54.218 30.142 38.290 1.00 14.12 222 ALA A C 1
ATOM 1624 O O . ALA A 1 202 ? 53.878 29.937 39.460 1.00 15.16 222 ALA A O 1
ATOM 1626 N N . SER A 1 203 ? 55.295 30.864 37.981 1.00 15.93 223 SER A N 1
ATOM 1627 C CA . SER A 1 203 ? 56.155 31.455 39.005 1.00 16.88 223 SER A CA 1
ATOM 1628 C C . SER A 1 203 ? 55.477 32.512 39.831 1.00 17.03 223 SER A C 1
ATOM 1629 O O . SER A 1 203 ? 55.973 32.848 40.898 1.00 19.53 223 SER A O 1
ATOM 1632 N N . GLN A 1 204 ? 54.399 33.097 39.317 1.00 15.42 224 GLN A N 1
ATOM 1633 C CA . GLN A 1 204 ? 53.593 34.028 40.090 1.00 16.79 224 GLN A CA 1
ATOM 1634 C C . GLN A 1 204 ? 52.415 33.351 40.785 1.00 16.89 224 GLN A C 1
ATOM 1635 O O . GLN A 1 204 ? 52.094 33.698 41.919 1.00 18.38 224 GLN A O 1
ATOM 1641 N N . GLN A 1 205 ? 51.793 32.373 40.132 1.00 16.43 225 GLN A N 1
ATOM 1642 C CA . GLN A 1 205 ? 50.737 31.586 40.774 1.00 15.87 225 GLN A CA 1
ATOM 1643 C C . GLN A 1 205 ? 51.240 30.882 42.040 1.00 16.69 225 GLN A C 1
ATOM 1644 O O . GLN A 1 205 ? 50.498 30.677 42.992 1.00 16.01 225 GLN A O 1
ATOM 1650 N N . ALA A 1 206 ? 52.532 30.554 42.059 1.00 15.09 226 ALA A N 1
ATOM 1651 C CA . ALA A 1 206 ? 53.152 29.830 43.166 1.00 15.23 226 ALA A CA 1
ATOM 1652 C C . ALA A 1 206 ? 53.192 30.575 44.487 1.00 16.48 226 ALA A C 1
ATOM 1653 O O . ALA A 1 206 ? 53.427 29.973 45.550 1.00 18.29 226 ALA A O 1
ATOM 1655 N N . TYR A 1 207 ? 52.957 31.880 44.424 1.00 16.99 227 TYR A N 1
ATOM 1656 C CA . TYR A 1 207 ? 53.088 32.751 45.597 1.00 18.25 227 TYR A CA 1
ATOM 1657 C C . TYR A 1 207 ? 51.818 33.486 45.936 1.00 20.19 227 TYR A C 1
ATOM 1658 O O . TYR A 1 207 ? 51.874 34.438 46.719 1.00 21.26 227 TYR A O 1
ATOM 1667 N N . VAL A 1 208 ? 50.676 33.031 45.395 1.00 17.52 228 VAL A N 1
ATOM 1668 C CA . VAL A 1 208 ? 49.362 33.589 45.744 1.00 18.63 228 VAL A CA 1
ATOM 1669 C C . VAL A 1 208 ? 48.775 32.755 46.878 1.00 18.42 228 VAL A C 1
ATOM 1670 O O . VAL A 1 208 ? 49.259 31.647 47.151 1.00 19.27 228 VAL A O 1
ATOM 1674 N N . GLY A 1 209 ? 47.721 33.294 47.505 1.00 19.85 229 GLY A N 1
ATOM 1675 C CA . GLY A 1 209 ? 46.949 32.575 48.518 1.00 19.75 229 GLY A CA 1
ATOM 1676 C C . GLY A 1 209 ? 47.761 32.011 49.675 1.00 19.54 229 GLY A C 1
ATOM 1677 O O . GLY A 1 209 ? 48.738 32.633 50.110 1.00 19.72 229 GLY A O 1
ATOM 1678 N N . GLU A 1 210 ? 47.349 30.845 50.164 1.00 17.60 230 GLU A N 1
ATOM 1679 C CA . GLU A 1 210 ? 47.949 30.212 51.322 1.00 19.48 230 GLU A CA 1
ATOM 1680 C C . GLU A 1 210 ? 48.914 29.118 50.895 1.00 20.69 230 GLU A C 1
ATOM 1681 O O . GLU A 1 210 ? 48.522 28.136 50.258 1.00 19.13 230 GLU A O 1
ATOM 1687 N N . HIS A 1 211 ? 50.170 29.280 51.294 1.00 19.29 231 HIS A N 1
ATOM 1688 C CA . HIS A 1 211 ? 51.197 28.281 51.084 1.00 20.03 231 HIS A CA 1
ATOM 1689 C C . HIS A 1 211 ? 50.944 27.037 51.929 1.00 19.88 231 HIS A C 1
ATOM 1690 O O . HIS A 1 211 ? 50.738 27.119 53.154 1.00 21.60 231 HIS A O 1
ATOM 1697 N N . ILE A 1 212 ? 50.984 25.869 51.292 1.00 17.55 232 ILE A N 1
ATOM 1698 C CA . ILE A 1 212 ? 50.812 24.605 51.994 1.00 19.18 232 ILE A CA 1
ATOM 1699 C C . ILE A 1 212 ? 52.108 23.784 51.883 1.00 19.72 232 ILE A C 1
ATOM 1700 O O . ILE A 1 212 ? 52.496 23.375 50.788 1.00 19.19 232 ILE A O 1
ATOM 1705 N N . ASP A 1 213 ? 52.775 23.578 53.016 1.00 20.16 233 ASP A N 1
ATOM 1706 C CA A ASP A 1 213 ? 53.902 22.653 53.121 0.60 21.77 233 ASP A CA 1
ATOM 1707 C CA B ASP A 1 213 ? 53.903 22.663 53.104 0.40 21.31 233 ASP A CA 1
ATOM 1708 C C . ASP A 1 213 ? 53.315 21.250 53.196 1.00 21.88 233 ASP A C 1
ATOM 1709 O O . ASP A 1 213 ? 52.781 20.870 54.220 1.00 22.57 233 ASP A O 1
ATOM 1718 N N . ILE A 1 214 ? 53.416 20.469 52.120 1.00 20.67 234 ILE A N 1
ATOM 1719 C CA . ILE A 1 214 ? 52.709 19.181 52.017 1.00 19.78 234 ILE A CA 1
ATOM 1720 C C . ILE A 1 214 ? 53.273 18.166 53.018 1.00 20.44 234 ILE A C 1
ATOM 1721 O O . ILE A 1 214 ? 54.467 17.946 53.066 1.00 20.59 234 ILE A O 1
ATOM 1726 N N . ALA A 1 215 ? 52.385 17.553 53.808 1.00 20.17 235 ALA A N 1
ATOM 1727 C CA . ALA A 1 215 ? 52.757 16.526 54.762 1.00 21.73 235 ALA A CA 1
ATOM 1728 C C . ALA A 1 215 ? 53.175 15.258 54.022 1.00 23.35 235 ALA A C 1
ATOM 1729 O O . ALA A 1 215 ? 52.759 15.026 52.872 1.00 23.49 235 ALA A O 1
ATOM 1731 N N . PRO A 1 216 ? 54.016 14.416 54.660 1.00 27.20 236 PRO A N 1
ATOM 1732 C CA . PRO A 1 216 ? 54.450 13.181 53.966 1.00 28.19 236 PRO A CA 1
ATOM 1733 C C . PRO A 1 216 ? 53.271 12.328 53.506 1.00 26.96 236 PRO A C 1
ATOM 1734 O O . PRO A 1 216 ? 53.325 11.781 52.410 1.00 26.85 236 PRO A O 1
ATOM 1738 N N . ASP A 1 217 ? 52.194 12.291 54.305 1.00 28.27 237 ASP A N 1
ATOM 1739 C CA . ASP A 1 217 ? 50.975 11.523 53.963 1.00 28.08 237 ASP A CA 1
ATOM 1740 C C . ASP A 1 217 ? 49.989 12.276 53.059 1.00 26.98 237 ASP A C 1
ATOM 1741 O O . ASP A 1 217 ? 48.934 11.747 52.734 1.00 27.18 237 ASP A O 1
ATOM 1746 N N . PHE A 1 218 ? 50.359 13.486 52.623 1.00 24.92 238 PHE A N 1
ATOM 1747 C CA . PHE A 1 218 ? 49.498 14.348 51.787 1.00 24.16 238 PHE A CA 1
ATOM 1748 C C . PHE A 1 218 ? 48.170 14.783 52.440 1.00 24.82 238 PHE A C 1
ATOM 1749 O O . PHE A 1 218 ? 47.271 15.317 51.744 1.00 24.62 238 PHE A O 1
ATOM 1757 N N . SER A 1 219 ? 48.036 14.573 53.752 1.00 25.53 239 SER A N 1
ATOM 1758 C CA . SER A 1 219 ? 46.743 14.764 54.425 1.00 25.62 239 SER A CA 1
ATOM 1759 C C . SER A 1 219 ? 46.301 16.218 54.471 1.00 22.48 239 SER A C 1
ATOM 1760 O O . SER A 1 219 ? 45.110 16.505 54.596 1.00 24.82 239 SER A O 1
ATOM 1763 N N . ASN A 1 220 ? 47.243 17.141 54.346 1.00 21.90 240 ASN A N 1
ATOM 1764 C CA . ASN A 1 220 ? 46.932 18.553 54.466 1.00 20.67 240 ASN A CA 1
ATOM 1765 C C . ASN A 1 220 ? 46.782 19.304 53.127 1.00 21.37 240 ASN A C 1
ATOM 1766 O O . ASN A 1 220 ? 46.634 20.527 53.125 1.00 21.44 240 ASN A O 1
ATOM 1771 N N . VAL A 1 221 ? 46.862 18.570 52.012 1.00 18.90 241 VAL A N 1
ATOM 1772 C CA A VAL A 1 221 ? 46.622 19.112 50.665 0.60 18.18 241 VAL A CA 1
ATOM 1773 C CA B VAL A 1 221 ? 46.607 19.149 50.697 0.40 17.66 241 VAL A CA 1
ATOM 1774 C C . VAL A 1 221 ? 45.236 18.648 50.243 1.00 17.65 241 VAL A C 1
ATOM 1775 O O . VAL A 1 221 ? 44.894 17.499 50.426 1.00 20.53 241 VAL A O 1
ATOM 1782 N N . LYS A 1 222 ? 44.465 19.544 49.664 1.00 17.87 242 LYS A N 1
ATOM 1783 C CA A LYS A 1 222 ? 43.069 19.310 49.394 0.60 19.09 242 LYS A CA 1
ATOM 1784 C CA B LYS A 1 222 ? 43.063 19.321 49.401 0.40 18.44 242 LYS A CA 1
ATOM 1785 C C . LYS A 1 222 ? 42.724 19.558 47.950 1.00 18.29 242 LYS A C 1
ATOM 1786 O O . LYS A 1 222 ? 43.356 20.372 47.256 1.00 18.00 242 LYS A O 1
ATOM 1797 N N . ARG A 1 223 ? 41.708 18.840 47.497 1.00 18.34 243 ARG A N 1
ATOM 1798 C CA . ARG A 1 223 ? 41.163 19.001 46.184 1.00 17.92 243 ARG A CA 1
ATOM 1799 C C . ARG A 1 223 ? 40.856 20.479 45.916 1.00 16.69 243 ARG A C 1
ATOM 1800 O O . ARG A 1 223 ? 40.263 21.173 46.769 1.00 17.99 243 ARG A O 1
ATOM 1808 N N . GLY A 1 224 ? 41.293 20.988 44.766 1.00 15.74 244 GLY A N 1
ATOM 1809 C CA . GLY A 1 224 ? 41.170 22.429 44.428 1.00 15.19 244 GLY A CA 1
ATOM 1810 C C . GLY A 1 224 ? 42.392 23.302 44.702 1.00 14.77 244 GLY A C 1
ATOM 1811 O O . GLY A 1 224 ? 42.477 24.429 44.235 1.00 15.91 244 GLY A O 1
ATOM 1812 N N . ASP A 1 225 ? 43.326 22.792 45.498 1.00 15.21 245 ASP A N 1
ATOM 1813 C CA . ASP A 1 225 ? 44.624 23.418 45.680 1.00 14.55 245 ASP A CA 1
ATOM 1814 C C . ASP A 1 225 ? 45.403 23.295 44.363 1.00 14.43 245 ASP A C 1
ATOM 1815 O O . ASP A 1 225 ? 45.162 22.387 43.548 1.00 14.51 245 ASP A O 1
ATOM 1820 N N . LEU A 1 226 ? 46.386 24.162 44.195 1.00 13.41 246 LEU A N 1
ATOM 1821 C CA . LEU A 1 226 ? 47.362 24.017 43.117 1.00 12.99 246 LEU A CA 1
ATOM 1822 C C . LEU A 1 226 ? 48.585 23.323 43.695 1.00 15.45 246 LEU A C 1
ATOM 1823 O O . LEU A 1 226 ? 48.940 23.545 44.854 1.00 15.15 246 LEU A O 1
ATOM 1828 N N . VAL A 1 227 ? 49.196 22.460 42.892 1.00 12.44 247 VAL A N 1
ATOM 1829 C CA . VAL A 1 227 ? 50.458 21.799 43.238 1.00 13.06 247 VAL A CA 1
ATOM 1830 C C . VAL A 1 227 ? 51.512 22.292 42.271 1.00 12.25 247 VAL A C 1
ATOM 1831 O O . VAL A 1 227 ? 51.253 22.398 41.065 1.00 12.31 247 VAL A O 1
ATOM 1835 N N . PHE A 1 228 ? 52.679 22.628 42.822 1.00 13.19 248 PHE A N 1
ATOM 1836 C CA . PHE A 1 228 ? 53.805 23.159 42.074 1.00 13.29 248 PHE A CA 1
ATOM 1837 C C . PHE A 1 228 ? 54.999 22.245 42.109 1.00 14.82 248 PHE A C 1
ATOM 1838 O O . PHE A 1 228 ? 55.272 21.560 43.117 1.00 12.23 248 PHE A O 1
ATOM 1846 N N . PHE A 1 229 ? 55.718 22.260 40.991 1.00 13.73 249 PHE A N 1
ATOM 1847 C CA . PHE A 1 229 ? 56.870 21.416 40.771 1.00 14.84 249 PHE A CA 1
ATOM 1848 C C . PHE A 1 229 ? 58.019 22.241 40.249 1.00 15.61 249 PHE A C 1
ATOM 1849 O O . PHE A 1 229 ? 57.826 23.274 39.577 1.00 16.35 249 PHE A O 1
ATOM 1857 N N . GLY A 1 230 ? 59.228 21.773 40.552 1.00 16.96 250 GLY A N 1
ATOM 1858 C CA . GLY A 1 230 ? 60.416 22.440 40.034 1.00 17.62 250 GLY A CA 1
ATOM 1859 C C . GLY A 1 230 ? 61.679 22.119 40.798 1.00 18.58 250 GLY A C 1
ATOM 1860 O O . GLY A 1 230 ? 61.840 20.998 41.311 1.00 19.68 250 GLY A O 1
ATOM 1861 N N . ARG A 1 231 ? 62.549 23.120 40.856 1.00 19.11 251 ARG A N 1
ATOM 1862 C CA . ARG A 1 231 ? 63.880 22.991 41.438 1.00 20.48 251 ARG A CA 1
ATOM 1863 C C . ARG A 1 231 ? 63.847 23.600 42.826 1.00 19.83 251 ARG A C 1
ATOM 1864 O O . ARG A 1 231 ? 63.592 24.790 42.953 1.00 20.38 251 ARG A O 1
ATOM 1872 N N . LYS A 1 232 ? 64.090 22.781 43.862 1.00 21.96 252 LYS A N 1
ATOM 1873 C CA A LYS A 1 232 ? 64.078 23.228 45.251 0.50 23.97 252 LYS A CA 1
ATOM 1874 C CA B LYS A 1 232 ? 64.033 23.277 45.227 0.50 23.20 252 LYS A CA 1
ATOM 1875 C C . LYS A 1 232 ? 65.176 24.260 45.486 1.00 24.21 252 LYS A C 1
ATOM 1876 O O . LYS A 1 232 ? 66.256 24.160 44.895 1.00 23.18 252 LYS A O 1
ATOM 1883 N N . ALA A 1 233 ? 64.905 25.218 46.364 1.00 23.68 253 ALA A N 1
ATOM 1884 C CA . ALA A 1 233 ? 65.892 26.207 46.782 1.00 26.93 253 ALA A CA 1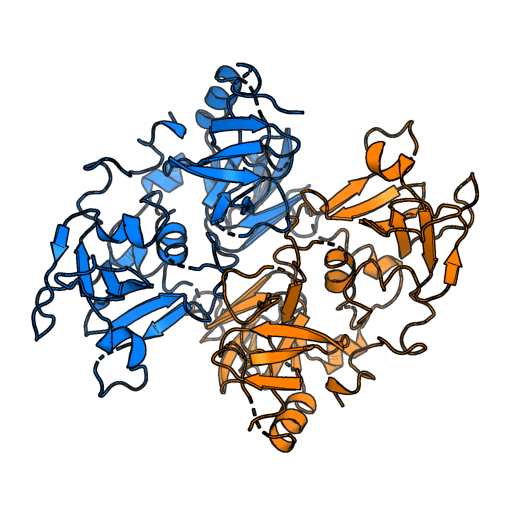
ATOM 1885 C C . ALA A 1 233 ? 67.115 25.552 47.426 1.00 29.27 253 ALA A C 1
ATOM 1886 O O . ALA A 1 233 ? 67.008 24.546 48.107 1.00 26.52 253 ALA A O 1
ATOM 1888 N N . THR A 1 234 ? 68.283 26.115 47.151 1.00 31.69 254 THR A N 1
ATOM 1889 C CA . THR A 1 234 ? 69.515 25.786 47.881 1.00 35.29 254 THR A CA 1
ATOM 1890 C C . THR A 1 234 ? 70.054 27.075 48.471 1.00 36.99 254 THR A C 1
ATOM 1891 O O . THR A 1 234 ? 69.489 28.141 48.244 1.00 36.74 254 THR A O 1
ATOM 1895 N N . ALA A 1 235 ? 71.129 26.971 49.263 1.00 42.03 255 ALA A N 1
ATOM 1896 C CA . ALA A 1 235 ? 71.819 28.141 49.809 1.00 43.17 255 ALA A CA 1
ATOM 1897 C C . ALA A 1 235 ? 72.273 29.062 48.669 1.00 43.09 255 ALA A C 1
ATOM 1898 O O . ALA A 1 235 ? 72.077 30.275 48.726 1.00 43.58 255 ALA A O 1
ATOM 1900 N N . GLU A 1 236 ? 72.834 28.461 47.622 1.00 42.59 256 GLU A N 1
ATOM 1901 C CA . GLU A 1 236 ? 73.407 29.208 46.511 1.00 43.44 256 GLU A CA 1
ATOM 1902 C C . GLU A 1 236 ? 72.388 29.650 45.425 1.00 43.30 256 GLU A C 1
ATOM 1903 O O . GLU A 1 236 ? 72.712 30.511 44.598 1.00 42.57 256 GLU A O 1
ATOM 1905 N N . ARG A 1 237 ? 71.164 29.101 45.436 1.00 41.89 257 ARG A N 1
ATOM 1906 C CA . ARG A 1 237 ? 70.171 29.401 44.378 1.00 38.52 257 ARG A CA 1
ATOM 1907 C C . ARG A 1 237 ? 68.698 29.317 44.841 1.00 35.73 257 ARG A C 1
ATOM 1908 O O . ARG A 1 237 ? 68.279 28.298 45.395 1.00 30.17 257 ARG A O 1
ATOM 1916 N N . LYS A 1 238 ? 67.914 30.374 44.602 1.00 34.28 258 LYS A N 1
ATOM 1917 C CA . LYS A 1 238 ? 66.473 30.352 44.898 1.00 31.72 258 LYS A CA 1
ATOM 1918 C C . LYS A 1 238 ? 65.740 29.252 44.109 1.00 27.49 258 LYS A C 1
ATOM 1919 O O . LYS A 1 238 ? 66.253 28.692 43.135 1.00 23.79 258 LYS A O 1
ATOM 1921 N N . GLU A 1 239 ? 64.551 28.899 44.590 1.00 26.73 259 GLU A N 1
ATOM 1922 C CA . GLU A 1 239 ? 63.776 27.823 43.972 1.00 26.40 259 GLU A CA 1
ATOM 1923 C C . GLU A 1 239 ? 63.327 28.263 42.582 1.00 24.98 259 GLU A C 1
ATOM 1924 O O . GLU A 1 239 ? 63.226 29.466 42.315 1.00 26.63 259 GLU A O 1
ATOM 1930 N N . GLY A 1 240 ? 63.116 27.298 41.698 1.00 21.38 260 GLY A N 1
ATOM 1931 C CA . GLY A 1 240 ? 62.631 27.587 40.349 1.00 21.63 260 GLY A CA 1
ATOM 1932 C C . GLY A 1 240 ? 61.337 26.814 40.167 1.00 19.82 260 GLY A C 1
ATOM 1933 O O . GLY A 1 240 ? 61.343 25.599 40.302 1.00 22.75 260 GLY A O 1
ATOM 1934 N N . ILE A 1 241 ? 60.251 27.523 39.857 1.00 17.78 261 ILE A N 1
ATOM 1935 C CA . ILE A 1 241 ? 58.951 26.913 39.571 1.00 14.49 261 ILE A CA 1
ATOM 1936 C C . ILE A 1 241 ? 58.893 26.545 38.102 1.00 16.40 261 ILE A C 1
ATOM 1937 O O . ILE A 1 241 ? 59.061 27.417 37.244 1.00 18.37 261 ILE A O 1
ATOM 1942 N N . SER A 1 242 ? 58.723 25.263 37.803 1.00 15.61 262 SER A N 1
ATOM 1943 C CA A SER A 1 242 ? 58.697 24.828 36.412 0.60 16.58 262 SER A CA 1
ATOM 1944 C CA B SER A 1 242 ? 58.727 24.729 36.440 0.40 15.88 262 SER A CA 1
ATOM 1945 C C . SER A 1 242 ? 57.335 24.330 35.943 1.00 16.52 262 SER A C 1
ATOM 1946 O O . SER A 1 242 ? 57.095 24.258 34.748 1.00 17.04 262 SER A O 1
ATOM 1951 N N . HIS A 1 243 ? 56.425 24.014 36.859 1.00 12.74 263 HIS A N 1
ATOM 1952 C CA . HIS A 1 243 ? 55.179 23.368 36.449 1.00 12.91 263 HIS A CA 1
ATOM 1953 C C . HIS A 1 243 ? 54.133 23.489 37.538 1.00 13.24 263 HIS A C 1
ATOM 1954 O O . HIS A 1 243 ? 54.467 23.668 38.697 1.00 13.45 263 HIS A O 1
ATOM 1961 N N . VAL A 1 244 ? 52.868 23.452 37.122 1.00 12.72 264 VAL A N 1
ATOM 1962 C CA . VAL A 1 244 ? 51.727 23.531 38.039 1.00 11.57 264 VAL A CA 1
ATOM 1963 C C . VAL A 1 244 ? 50.618 22.607 37.544 1.00 11.46 264 VAL A C 1
ATOM 1964 O O . VAL A 1 244 ? 50.457 22.397 36.346 1.00 12.73 264 VAL A O 1
ATOM 1968 N N . GLY A 1 245 ? 49.869 22.047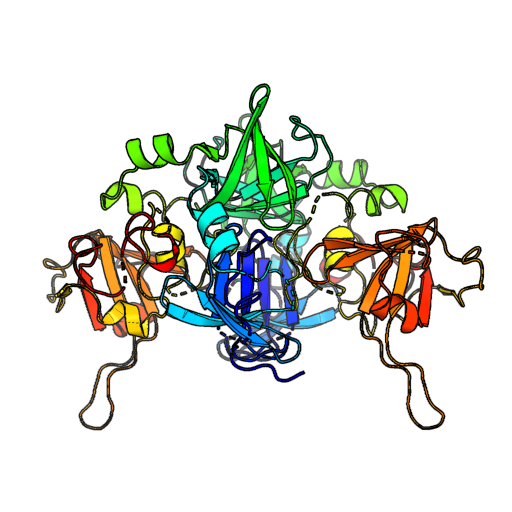 38.491 1.00 11.03 265 GLY A N 1
ATOM 1969 C CA . GLY A 1 245 ? 48.636 21.320 38.209 1.00 11.21 265 GLY A CA 1
ATOM 1970 C C . GLY A 1 245 ? 47.592 21.649 39.268 1.00 12.11 265 GLY A C 1
ATOM 1971 O O . GLY A 1 245 ? 47.875 22.335 40.267 1.00 12.42 265 GLY A O 1
ATOM 1972 N N . ILE A 1 246 ? 46.378 21.187 39.020 1.00 11.61 266 ILE A N 1
ATOM 1973 C CA . ILE A 1 246 ? 45.265 21.305 39.947 1.00 10.96 266 ILE A CA 1
ATOM 1974 C C . ILE A 1 246 ? 45.115 19.971 40.714 1.00 10.81 266 ILE A C 1
ATOM 1975 O O . ILE A 1 246 ? 44.936 18.876 40.096 1.00 11.73 266 ILE A O 1
ATOM 1980 N N . TYR A 1 247 ? 45.209 20.058 42.035 1.00 10.85 267 TYR A N 1
ATOM 1981 C CA . TYR A 1 247 ? 45.144 18.874 42.886 1.00 11.99 267 TYR A CA 1
ATOM 1982 C C . TYR A 1 247 ? 43.715 18.329 42.917 1.00 12.46 267 TYR A C 1
ATOM 1983 O O . TYR A 1 247 ? 42.750 19.104 43.044 1.00 11.60 267 TYR A O 1
ATOM 1992 N N . LEU A 1 248 ? 43.599 16.995 42.824 1.00 12.88 268 LEU A N 1
ATOM 1993 C CA . LEU A 1 248 ? 42.302 16.320 42.764 1.00 12.42 268 LEU A CA 1
ATOM 1994 C C . LEU A 1 248 ? 41.953 15.471 43.987 1.00 14.86 268 LEU A C 1
ATOM 1995 O O . LEU A 1 248 ? 40.890 14.843 44.003 1.00 14.89 268 LEU A O 1
ATOM 2000 N N . GLY A 1 249 ? 42.819 15.460 44.991 1.00 14.76 269 GLY A N 1
ATOM 2001 C CA . GLY A 1 249 ? 42.712 14.509 46.090 1.00 15.97 269 GLY A CA 1
ATOM 2002 C C . GLY A 1 249 ? 43.344 13.183 45.750 1.00 15.11 269 GLY A C 1
ATOM 2003 O O . GLY A 1 249 ? 43.549 12.850 44.579 1.00 13.65 269 GLY A O 1
ATOM 2004 N N . ASN A 1 250 ? 43.652 12.411 46.789 1.00 16.77 270 ASN A N 1
ATOM 2005 C CA . ASN A 1 250 ? 44.149 11.045 46.602 1.00 18.75 270 ASN A CA 1
ATOM 2006 C C . ASN A 1 250 ? 45.396 10.988 45.721 1.00 15.00 270 ASN A C 1
ATOM 2007 O O . ASN A 1 250 ? 45.584 10.045 44.958 1.00 16.74 270 ASN A O 1
ATOM 2012 N N . LYS A 1 251 ? 46.254 11.990 45.867 1.00 15.97 271 LYS A N 1
ATOM 2013 C CA . LYS A 1 251 ? 47.537 12.076 45.160 1.00 16.15 271 LYS A CA 1
ATOM 2014 C C . LYS A 1 251 ? 47.448 12.254 43.643 1.00 15.44 271 LYS A C 1
ATOM 2015 O O . LYS A 1 251 ? 48.443 12.134 42.934 1.00 15.84 271 LYS A O 1
ATOM 2021 N N . GLN A 1 252 ? 46.252 12.585 43.154 1.00 13.31 272 GLN A N 1
ATOM 2022 C CA . GLN A 1 252 ? 46.037 12.809 41.740 1.00 13.14 272 GLN A CA 1
ATOM 2023 C C . GLN A 1 252 ? 45.989 14.300 41.425 1.00 13.77 272 GLN A C 1
ATOM 2024 O O . GLN A 1 252 ? 45.630 15.128 42.285 1.00 12.66 272 GLN A O 1
ATOM 2030 N N . PHE A 1 253 ? 46.302 14.641 40.173 1.00 12.22 273 PHE A N 1
ATOM 2031 C CA . PHE A 1 253 ? 46.274 16.038 39.742 1.00 10.53 273 PHE A CA 1
ATOM 2032 C C . PHE A 1 253 ? 46.066 16.113 38.248 1.00 11.69 273 PHE A C 1
ATOM 2033 O O . PHE A 1 253 ? 46.482 15.203 37.509 1.00 12.50 273 PHE A O 1
ATOM 2041 N N . ILE A 1 254 ? 45.400 17.178 37.815 1.00 11.85 274 ILE A N 1
ATOM 2042 C CA . ILE A 1 254 ? 45.137 17.400 36.388 1.00 10.59 274 ILE A CA 1
ATOM 2043 C C . ILE A 1 254 ? 46.028 18.539 35.955 1.00 11.28 274 ILE A C 1
ATOM 2044 O O . ILE A 1 254 ? 46.267 19.504 36.695 1.00 12.43 274 ILE A O 1
ATOM 2049 N N . HIS A 1 255 ? 46.612 18.378 34.784 1.00 12.12 275 HIS A N 1
ATOM 2050 C CA . HIS A 1 255 ? 47.599 19.336 34.290 1.00 10.03 275 HIS A CA 1
ATOM 2051 C C . HIS A 1 255 ? 47.744 19.277 32.784 1.00 9.78 275 HIS A C 1
ATOM 2052 O O . HIS A 1 255 ? 47.268 18.325 32.162 1.00 11.68 275 HIS A O 1
ATOM 2059 N N . ALA A 1 256 ? 48.429 20.281 32.220 1.00 11.98 276 ALA A N 1
ATOM 2060 C CA . ALA A 1 256 ? 48.745 20.359 30.794 1.00 11.14 276 ALA A CA 1
ATOM 2061 C C . ALA A 1 256 ? 50.230 20.095 30.599 1.00 11.97 276 ALA A C 1
ATOM 2062 O O . ALA A 1 256 ? 51.058 20.833 31.079 1.00 10.50 276 ALA A O 1
ATOM 2064 N N . LEU A 1 257 ? 50.541 18.994 29.910 1.00 10.41 277 LEU A N 1
ATOM 2065 C CA . LEU A 1 257 ? 51.895 18.594 29.561 1.00 11.51 277 LEU A CA 1
ATOM 2066 C C . LEU A 1 257 ? 51.720 17.597 28.420 1.00 10.42 277 LEU A C 1
ATOM 2067 O O . LEU A 1 257 ? 51.237 16.488 28.657 1.00 12.17 277 LEU A O 1
ATOM 2072 N N . GLY A 1 258 ? 52.025 18.014 27.182 1.00 9.92 278 GLY A N 1
ATOM 2073 C CA . GLY A 1 258 ? 51.681 17.218 25.978 1.00 10.79 278 GLY A CA 1
ATOM 2074 C C . GLY A 1 258 ? 50.228 17.468 25.617 1.00 10.54 278 GLY A C 1
ATOM 2075 O O . GLY A 1 258 ? 49.905 17.941 24.531 1.00 10.26 278 GLY A O 1
ATOM 2076 N N . ASP A 1 259 ? 49.368 17.143 26.565 1.00 10.71 279 ASP A N 1
ATOM 2077 C CA . ASP A 1 259 ? 47.931 17.411 26.512 1.00 9.31 279 ASP A CA 1
ATOM 2078 C C . ASP A 1 259 ? 47.419 17.542 27.929 1.00 10.33 279 ASP A C 1
ATOM 2079 O O . ASP A 1 259 ? 48.184 17.349 28.900 1.00 11.06 279 ASP A O 1
ATOM 2084 N N . VAL A 1 260 ? 46.145 17.880 28.055 1.00 9.50 280 VAL A N 1
ATOM 2085 C CA . VAL A 1 260 ? 45.511 17.935 29.366 1.00 9.57 280 VAL A CA 1
ATOM 2086 C C . VAL A 1 260 ? 45.204 16.497 29.811 1.00 10.51 280 VAL A C 1
ATOM 2087 O O . VAL A 1 260 ? 44.484 15.757 29.125 1.00 11.25 280 VAL A O 1
ATOM 2091 N N . HIS A 1 261 ? 45.772 16.095 30.943 1.00 10.67 281 HIS A N 1
ATOM 2092 C CA . HIS A 1 261 ? 45.622 14.730 31.453 1.00 11.13 281 HIS A CA 1
ATOM 2093 C C . HIS A 1 261 ? 45.731 14.656 32.964 1.00 11.25 281 HIS A C 1
ATOM 2094 O O . HIS A 1 261 ? 46.116 15.618 33.617 1.00 11.39 281 HIS A O 1
ATOM 2101 N N . VAL A 1 262 ? 45.326 13.509 33.501 1.00 12.94 282 VAL A N 1
ATOM 2102 C CA . VAL A 1 262 ? 45.370 13.236 34.921 1.00 11.99 282 VAL A CA 1
ATOM 2103 C C . VAL A 1 262 ? 46.522 12.291 35.280 1.00 13.15 282 VAL A C 1
ATOM 2104 O O . VAL A 1 262 ? 46.689 11.204 34.704 1.00 12.78 282 VAL A O 1
ATOM 2108 N N . SER A 1 263 ? 47.324 12.718 36.235 1.00 13.01 283 SER A N 1
ATOM 2109 C CA . SER A 1 263 ? 48.492 11.953 36.699 1.00 13.12 283 SER A CA 1
ATOM 2110 C C . SER A 1 263 ? 48.372 11.715 38.197 1.00 14.19 283 SER A C 1
ATOM 2111 O O . SER A 1 263 ? 47.520 12.324 38.868 1.00 13.77 283 SER A O 1
ATOM 2114 N N . SER A 1 264 ? 49.245 10.834 38.708 1.00 13.14 284 SER A N 1
ATOM 2115 C CA . SER A 1 264 ? 49.268 10.471 40.120 1.00 13.88 284 SER A CA 1
ATOM 2116 C C . SER A 1 264 ? 50.667 10.636 40.671 1.00 15.90 284 SER A C 1
ATOM 2117 O O . SER A 1 264 ? 51.656 10.446 39.967 1.00 16.17 284 SER A O 1
ATOM 2128 N N . ASN A 1 266 ? 51.226 8.741 43.410 1.00 18.68 286 ASN A N 1
ATOM 2129 C CA . ASN A 1 266 ? 51.319 7.443 44.069 1.00 20.72 286 ASN A CA 1
ATOM 2130 C C . ASN A 1 266 ? 52.054 6.474 43.126 1.00 24.08 286 ASN A C 1
ATOM 2131 O O . ASN A 1 266 ? 51.556 6.171 42.050 1.00 23.60 286 ASN A O 1
ATOM 2136 N N . PRO A 1 267 ? 53.265 6.010 43.511 1.00 26.91 287 PRO A N 1
ATOM 2137 C CA . PRO A 1 267 ? 54.024 5.082 42.652 1.00 28.23 287 PRO A CA 1
ATOM 2138 C C . PRO A 1 267 ? 53.275 3.791 42.280 1.00 27.46 287 PRO A C 1
ATOM 2139 O O . PRO A 1 267 ? 53.629 3.163 41.302 1.00 30.38 287 PRO A O 1
ATOM 2143 N N . ALA A 1 268 ? 52.243 3.422 43.032 1.00 29.04 288 ALA A N 1
ATOM 2144 C CA . ALA A 1 268 ? 51.424 2.238 42.745 1.00 30.35 288 ALA A CA 1
ATOM 2145 C C . ALA A 1 268 ? 50.375 2.454 41.650 1.00 31.64 288 ALA A C 1
ATOM 2146 O O . ALA A 1 268 ? 49.728 1.495 41.212 1.00 34.20 288 ALA A O 1
ATOM 2148 N N . ASP A 1 269 ? 50.166 3.702 41.230 1.00 29.40 289 ASP A N 1
ATOM 2149 C CA . ASP A 1 269 ? 49.083 4.011 40.285 1.00 27.60 289 ASP A CA 1
ATOM 2150 C C . ASP A 1 269 ? 49.609 3.894 38.864 1.00 25.18 289 ASP A C 1
ATOM 2151 O O . ASP A 1 269 ? 50.761 4.207 38.584 1.00 24.08 289 ASP A O 1
ATOM 2156 N N . GLN A 1 270 ? 48.731 3.482 37.954 1.00 26.98 290 GLN A N 1
ATOM 2157 C CA . GLN A 1 270 ? 49.095 3.317 36.561 1.00 24.69 290 GLN A CA 1
ATOM 2158 C C . GLN A 1 270 ? 49.465 4.647 35.885 1.00 23.89 290 GLN A C 1
ATOM 2159 O O . GLN A 1 270 ? 50.279 4.686 34.966 1.00 24.26 290 GLN A O 1
ATOM 2162 N N . ASN A 1 271 ? 48.857 5.739 36.342 1.00 21.29 291 ASN A N 1
ATOM 2163 C CA . ASN A 1 271 ? 49.148 7.079 35.824 1.00 19.74 291 ASN A CA 1
ATOM 2164 C C . ASN A 1 271 ? 50.183 7.865 36.630 1.00 17.66 291 ASN A C 1
ATOM 2165 O O . ASN A 1 271 ? 50.241 9.081 36.552 1.00 19.34 291 ASN A O 1
ATOM 2170 N N . TYR A 1 272 ? 51.040 7.145 37.352 1.00 19.52 292 TYR A N 1
ATOM 2171 C CA . TYR A 1 272 ? 52.160 7.740 38.120 1.00 19.10 292 TYR A CA 1
ATOM 2172 C C . TYR A 1 272 ? 53.067 8.556 37.237 1.00 18.95 292 TYR A C 1
ATOM 2173 O O . TYR A 1 272 ? 53.503 8.116 36.168 1.00 21.68 292 TYR A O 1
ATOM 2182 N N . ASP A 1 273 ? 53.337 9.768 37.681 1.00 16.43 293 ASP A N 1
ATOM 2183 C CA . ASP A 1 273 ? 54.199 10.677 36.983 1.00 19.34 293 ASP A CA 1
ATOM 2184 C C . ASP A 1 273 ? 55.430 10.815 37.880 1.00 19.89 293 ASP A C 1
ATOM 2185 O O . ASP A 1 273 ? 55.481 11.646 38.779 1.00 19.55 293 ASP A O 1
ATOM 2190 N N . GLU A 1 274 ? 56.423 9.967 37.611 1.00 21.13 294 GLU A N 1
ATOM 2191 C CA . GLU A 1 274 ? 57.624 9.918 38.422 1.00 20.75 294 GLU A CA 1
ATOM 2192 C C . GLU A 1 274 ? 58.389 11.224 38.350 1.00 20.04 294 GLU A C 1
ATOM 2193 O O . GLU A 1 274 ? 58.864 11.720 39.378 1.00 21.40 294 GLU A O 1
ATOM 2199 N N . PHE A 1 275 ? 58.523 11.778 37.145 1.00 20.14 295 PHE A N 1
ATOM 2200 C CA . PHE A 1 275 ? 59.351 12.959 36.926 1.00 20.53 295 PHE A CA 1
ATOM 2201 C C . PHE A 1 275 ? 58.872 14.168 37.733 1.00 19.51 295 PHE A C 1
ATOM 2202 O O . PHE A 1 275 ? 59.655 14.839 38.437 1.00 20.12 295 PHE A O 1
ATOM 2210 N N . ASN A 1 276 ? 57.575 14.431 37.675 1.00 18.63 296 ASN A N 1
ATOM 2211 C CA . ASN A 1 276 ? 57.052 15.597 38.394 1.00 17.26 296 ASN A CA 1
ATOM 2212 C C . ASN A 1 276 ? 56.933 15.289 39.891 1.00 16.44 296 ASN A C 1
ATOM 2213 O O . ASN A 1 276 ? 57.268 16.137 40.719 1.00 18.82 296 ASN A O 1
ATOM 2218 N N . THR A 1 277 ? 56.556 14.065 40.233 1.00 17.00 297 THR A N 1
ATOM 2219 C CA . THR A 1 277 ? 56.416 13.685 41.646 1.00 17.56 297 THR A CA 1
ATOM 2220 C C . THR A 1 277 ? 57.730 13.957 42.401 1.00 20.36 297 THR A C 1
ATOM 2221 O O . THR A 1 277 ? 57.728 14.525 43.483 1.00 18.56 297 THR A O 1
ATOM 2225 N N . LYS A 1 278 ? 58.852 13.554 41.815 1.00 20.43 298 LYS A N 1
ATOM 2226 C CA . LYS A 1 278 ? 60.144 13.764 42.461 1.00 21.97 298 LYS A CA 1
ATOM 2227 C C . LYS A 1 278 ? 60.567 15.225 42.503 1.00 19.96 298 LYS A C 1
ATOM 2228 O O . LYS A 1 278 ? 61.504 15.557 43.228 1.00 23.97 298 LYS A O 1
ATOM 2234 N N . ARG A 1 279 ? 59.894 16.080 41.734 1.00 18.21 299 ARG A N 1
ATOM 2235 C CA . ARG A 1 279 ? 60.142 17.507 41.712 1.00 17.98 299 ARG A CA 1
ATOM 2236 C C . ARG A 1 279 ? 59.037 18.310 42.426 1.00 18.02 299 ARG A C 1
ATOM 2237 O O . ARG A 1 279 ? 58.989 19.542 42.305 1.00 16.39 299 ARG A O 1
ATOM 2245 N N . LEU A 1 280 ? 58.181 17.624 43.190 1.00 15.80 300 LEU A N 1
ATOM 2246 C CA . LEU A 1 280 ? 57.090 18.297 43.900 1.00 16.21 300 LEU A CA 1
ATOM 2247 C C . LEU A 1 280 ? 57.701 19.245 44.917 1.00 18.27 300 LEU A C 1
ATOM 2248 O O . LEU A 1 280 ? 58.636 18.848 45.638 1.00 17.60 300 LEU A O 1
ATOM 2253 N N . LEU A 1 281 ? 57.212 20.493 44.954 1.00 15.43 301 LEU A N 1
ATOM 2254 C CA . LEU A 1 281 ? 57.684 21.516 45.877 1.00 16.02 301 LEU A CA 1
ATOM 2255 C C . LEU A 1 281 ? 56.705 21.776 47.017 1.00 17.01 301 LEU A C 1
ATOM 2256 O O . LEU A 1 281 ? 57.055 21.627 48.193 1.00 15.81 301 LEU A O 1
ATOM 2261 N N . PHE A 1 282 ? 55.502 22.201 46.675 1.00 15.05 302 PHE A N 1
ATOM 2262 C CA . PHE A 1 282 ? 54.467 22.587 47.665 1.00 17.28 302 PHE A CA 1
ATOM 2263 C C . PHE A 1 282 ? 53.129 22.773 46.944 1.00 16.35 302 PHE A C 1
ATOM 2264 O O . PHE A 1 282 ? 53.045 22.664 45.713 1.00 15.72 302 PHE A O 1
ATOM 2272 N N . ALA A 1 283 ? 52.088 23.034 47.735 1.00 16.04 303 ALA A N 1
ATOM 2273 C CA . ALA A 1 283 ? 50.766 23.362 47.224 1.00 14.89 303 ALA A CA 1
ATOM 2274 C C . ALA A 1 283 ? 50.395 24.791 47.643 1.00 14.77 303 ALA A C 1
ATOM 2275 O O . ALA A 1 283 ? 51.030 25.392 48.522 1.00 16.10 303 ALA A O 1
ATOM 2277 N N . VAL A 1 284 ? 49.355 25.314 47.006 1.00 14.21 304 VAL A N 1
ATOM 2278 C CA . VAL A 1 284 ? 48.782 26.641 47.342 1.00 15.34 304 VAL A CA 1
ATOM 2279 C C . VAL A 1 284 ? 47.273 26.499 47.362 1.00 13.66 304 VAL A C 1
ATOM 2280 O O . VAL A 1 284 ? 46.690 25.916 46.454 1.00 14.41 304 VAL A O 1
ATOM 2284 N N . ARG A 1 285 ? 46.653 27.034 48.397 1.00 15.63 305 ARG A N 1
ATOM 2285 C CA . ARG A 1 285 ? 45.193 27.063 48.498 1.00 15.88 305 ARG A CA 1
ATOM 2286 C C . ARG A 1 285 ? 44.786 28.498 48.152 1.00 14.63 305 ARG A C 1
ATOM 2287 O O . ARG A 1 285 ? 45.088 29.414 48.913 1.00 16.64 305 ARG A O 1
ATOM 2295 N N . PHE A 1 286 ? 44.128 28.698 47.016 1.00 16.56 306 PHE A N 1
ATOM 2296 C CA . PHE A 1 286 ? 43.909 30.055 46.483 1.00 15.77 306 PHE A CA 1
ATOM 2297 C C . PHE A 1 286 ? 42.447 30.470 46.407 1.00 16.06 306 PHE A C 1
ATOM 2298 O O . PHE A 1 286 ? 42.136 31.657 46.554 1.00 16.45 306 PHE A O 1
ATOM 2306 N N . LEU A 1 287 ? 41.547 29.516 46.182 1.00 16.34 307 LEU A N 1
ATOM 2307 C CA . LEU A 1 287 ? 40.134 29.854 45.952 1.00 17.33 307 LEU A CA 1
ATOM 2308 C C . LEU A 1 287 ? 39.492 30.705 47.053 1.00 18.58 307 LEU A C 1
ATOM 2309 O O . LEU A 1 287 ? 38.693 31.603 46.728 1.00 18.82 307 LEU A O 1
ATOM 2314 N N . PRO A 1 288 ? 39.825 30.446 48.345 1.00 19.05 308 PRO A N 1
ATOM 2315 C CA . PRO A 1 288 ? 39.256 31.283 49.399 1.00 20.58 308 PRO A CA 1
ATOM 2316 C C . PRO A 1 288 ? 39.632 32.770 49.347 1.00 22.03 308 PRO A C 1
ATOM 2317 O O . PRO A 1 288 ? 38.984 33.600 50.013 1.00 22.94 308 PRO A O 1
ATOM 2321 N N . TYR A 1 289 ? 40.650 33.122 48.568 1.00 19.09 309 TYR A N 1
ATOM 2322 C CA . TYR A 1 289 ? 41.209 34.460 48.617 1.00 18.12 309 TYR A CA 1
ATOM 2323 C C . TYR A 1 289 ? 40.936 35.275 47.360 1.00 17.96 309 TYR A C 1
ATOM 2324 O O . TYR A 1 289 ? 41.491 36.353 47.205 1.00 19.80 309 TYR A O 1
ATOM 2333 N N . ILE A 1 290 ? 40.076 34.762 46.473 1.00 17.49 310 ILE A N 1
ATOM 2334 C CA . ILE A 1 290 ? 39.664 35.528 45.304 1.00 17.96 310 ILE A CA 1
ATOM 2335 C C . ILE A 1 290 ? 38.986 36.829 45.768 1.00 17.80 310 ILE A C 1
ATOM 2336 O O . ILE A 1 290 ? 38.128 36.803 46.668 1.00 20.47 310 ILE A O 1
ATOM 2341 N N . ASN A 1 291 ? 39.401 37.955 45.178 1.00 17.76 311 ASN A N 1
ATOM 2342 C CA . ASN A 1 291 ? 38.978 39.309 45.584 1.00 18.46 311 ASN A CA 1
ATOM 2343 C C . ASN A 1 291 ? 39.441 39.742 47.007 1.00 19.93 311 ASN A C 1
ATOM 2344 O O . ASN A 1 291 ? 38.976 40.757 47.557 1.00 20.37 311 ASN A O 1
ATOM 2349 N N . LYS A 1 292 ? 40.356 38.973 47.605 1.00 20.27 312 LYS A N 1
ATOM 2350 C CA . LYS A 1 292 ? 40.858 39.266 48.945 1.00 22.04 312 LYS A CA 1
ATOM 2351 C C . LYS A 1 292 ? 42.349 39.578 48.941 1.00 23.52 312 LYS A C 1
ATOM 2352 O O . LYS A 1 292 ? 42.894 40.030 49.932 1.00 25.06 312 LYS A O 1
ATOM 2356 N N . GLU A 1 293 ? 43.013 39.340 47.826 1.00 21.53 313 GLU A N 1
ATOM 2357 C CA . GLU A 1 293 ? 44.368 39.807 47.660 1.00 24.03 313 GLU A CA 1
ATOM 2358 C C . GLU A 1 293 ? 44.574 40.319 46.262 1.00 22.37 313 GLU A C 1
ATOM 2359 O O . GLU A 1 293 ? 43.917 39.886 45.298 1.00 21.55 313 GLU A O 1
ATOM 2365 N N . LYS A 1 294 ? 45.484 41.266 46.155 1.00 22.31 314 LYS A N 1
ATOM 2366 C CA . LYS A 1 294 ? 45.777 41.878 44.886 1.00 23.59 314 LYS A CA 1
ATOM 2367 C C . LYS A 1 294 ? 46.291 40.812 43.941 1.00 23.77 314 LYS A C 1
ATOM 2368 O O . LYS A 1 294 ? 47.162 40.018 44.297 1.00 25.55 314 LYS A O 1
ATOM 2374 N N . GLY A 1 295 ? 45.745 40.803 42.739 1.00 21.44 315 GLY A N 1
ATOM 2375 C CA . GLY A 1 295 ? 46.190 39.866 41.716 1.00 21.19 315 GLY A CA 1
ATOM 2376 C C . GLY A 1 295 ? 45.208 38.733 41.512 1.00 18.89 315 GLY A C 1
ATOM 2377 O O . GLY A 1 295 ? 45.312 38.032 40.520 1.00 17.74 315 GLY A O 1
ATOM 2386 N N . ASN A 1 297 ? 41.082 38.123 41.395 1.00 15.97 317 ASN A N 1
ATOM 2387 C CA . ASN A 1 297 ? 39.828 38.877 41.306 1.00 15.94 317 ASN A CA 1
ATOM 2388 C C . ASN A 1 297 ? 38.857 38.269 40.334 1.00 15.04 317 ASN A C 1
ATOM 2389 O O . ASN A 1 297 ? 39.183 37.325 39.609 1.00 15.31 317 ASN A O 1
ATOM 2394 N N . THR A 1 298 ? 37.643 38.810 40.345 1.00 16.88 318 THR A N 1
ATOM 2395 C CA . THR A 1 298 ? 36.611 38.464 39.386 1.00 16.48 318 THR A CA 1
ATOM 2396 C C . THR A 1 298 ? 36.369 39.655 38.465 1.00 14.69 318 THR A C 1
ATOM 2397 O O . THR A 1 298 ? 36.685 40.794 38.820 1.00 15.02 318 THR A O 1
ATOM 2401 N N . THR A 1 299 ? 35.819 39.412 37.273 1.00 14.15 319 THR A N 1
ATOM 2402 C CA . THR A 1 299 ? 35.748 40.510 36.292 1.00 14.09 319 THR A CA 1
ATOM 2403 C C . THR A 1 299 ? 34.777 41.614 36.710 1.00 17.08 319 THR A C 1
ATOM 2404 O O . THR A 1 299 ? 34.884 42.744 36.238 1.00 20.67 319 THR A O 1
ATOM 2408 N N . ASN A 1 300 ? 33.824 41.304 37.580 1.00 17.40 320 ASN A N 1
ATOM 2409 C CA . ASN A 1 300 ? 32.946 42.382 38.127 1.00 18.10 320 ASN A CA 1
ATOM 2410 C C . ASN A 1 300 ? 33.661 43.343 39.096 1.00 19.22 320 ASN A C 1
ATOM 2411 O O . ASN A 1 300 ? 33.102 44.379 39.481 1.00 19.47 320 ASN A O 1
ATOM 2416 N N . LYS A 1 301 ? 34.857 42.970 39.555 1.00 17.81 321 LYS A N 1
ATOM 2417 C CA . LYS A 1 301 ? 35.634 43.780 40.506 1.00 16.85 321 LYS A CA 1
ATOM 2418 C C . LYS A 1 301 ? 36.941 44.300 39.887 1.00 19.84 321 LYS A C 1
ATOM 2419 O O . LYS A 1 301 ? 37.473 45.316 40.308 1.00 23.54 321 LYS A O 1
ATOM 2425 N N . ASN A 1 302 ? 37.446 43.611 38.874 1.00 16.67 322 ASN A N 1
ATOM 2426 C CA . ASN A 1 302 ? 38.724 43.945 38.254 1.00 15.69 322 ASN A CA 1
ATOM 2427 C C . ASN A 1 302 ? 38.687 45.346 37.613 1.00 15.91 322 ASN A C 1
ATOM 2428 O O . ASN A 1 302 ? 37.768 45.659 36.880 1.00 14.69 322 ASN A O 1
ATOM 2433 N N . PRO A 1 303 ? 39.688 46.194 37.910 1.00 17.79 323 PRO A N 1
ATOM 2434 C CA . PRO A 1 303 ? 39.682 47.603 37.470 1.00 20.83 323 PRO A CA 1
ATOM 2435 C C . PRO A 1 303 ? 39.745 47.820 35.951 1.00 19.01 323 PRO A C 1
ATOM 2436 O O . PRO A 1 303 ? 39.323 48.879 35.474 1.00 21.19 323 PRO A O 1
ATOM 2440 N N . PHE A 1 304 ? 40.249 46.839 35.194 1.00 15.62 324 PHE A N 1
ATOM 2441 C CA . PHE A 1 304 ? 40.229 46.929 33.735 1.00 15.32 324 PHE A CA 1
ATOM 2442 C C . PHE A 1 304 ? 38.807 46.923 33.160 1.00 15.13 324 PHE A C 1
ATOM 2443 O O . PHE A 1 304 ? 38.575 47.396 32.026 1.00 16.18 324 PHE A O 1
ATOM 2451 N N . TYR A 1 305 ? 37.885 46.337 33.930 1.00 15.80 325 TYR A N 1
ATOM 2452 C CA . TYR A 1 305 ? 36.488 46.083 33.518 1.00 15.37 325 TYR A CA 1
ATOM 2453 C C . TYR A 1 305 ? 35.529 47.167 34.028 1.00 19.09 325 TYR A C 1
ATOM 2454 O O . TYR A 1 305 ? 34.386 47.234 33.584 1.00 19.57 325 TYR A O 1
ATOM 2463 N N . GLN A 1 306 ? 36.005 47.998 34.962 1.00 23.78 326 GLN A N 1
ATOM 2464 C CA . GLN A 1 306 ? 35.184 49.029 35.615 1.00 30.83 326 GLN A CA 1
ATOM 2465 C C . GLN A 1 306 ? 35.690 50.420 35.241 1.00 34.52 326 GLN A C 1
ATOM 2466 O O . GLN A 1 306 ? 36.669 50.608 34.495 1.00 34.18 326 GLN A O 1
ATOM 2473 N N . ASP B 1 10 ? 65.907 5.100 18.501 1.00 42.09 30 ASP B N 1
ATOM 2474 C CA . ASP B 1 10 ? 65.553 3.746 17.966 1.00 42.48 30 ASP B CA 1
ATOM 2475 C C . ASP B 1 10 ? 64.399 3.830 16.940 1.00 42.83 30 ASP B C 1
ATOM 2476 O O . ASP B 1 10 ? 64.570 3.434 15.761 1.00 44.11 30 ASP B O 1
ATOM 2478 N N . SER B 1 11 ? 63.252 4.366 17.388 1.00 38.67 31 SER B N 1
ATOM 2479 C CA . SER B 1 11 ? 62.012 4.449 16.575 1.00 35.90 31 SER B CA 1
ATOM 2480 C C . SER B 1 11 ? 62.157 5.432 15.396 1.00 27.36 31 SER B C 1
ATOM 2481 O O . SER B 1 11 ? 62.722 6.528 15.544 1.00 26.74 31 SER B O 1
ATOM 2484 N N . ALA B 1 12 ? 61.736 4.984 14.210 1.00 19.45 32 ALA B N 1
ATOM 2485 C CA . ALA B 1 12 ? 61.899 5.769 12.983 1.00 14.58 32 ALA B CA 1
ATOM 2486 C C . ALA B 1 12 ? 60.577 6.259 12.405 1.00 12.86 32 ALA B C 1
ATOM 2487 O O . ALA B 1 12 ? 60.557 7.018 11.438 1.00 11.20 32 ALA B O 1
ATOM 2489 N N . TYR B 1 13 ? 59.484 5.811 12.997 1.00 12.03 33 TYR B N 1
ATOM 2490 C CA . TYR B 1 13 ? 58.148 6.136 12.540 1.00 12.61 33 TYR B CA 1
ATOM 2491 C C . TYR B 1 13 ? 57.273 6.506 13.726 1.00 11.60 33 TYR B C 1
ATOM 2492 O O . TYR B 1 13 ? 57.519 6.079 14.834 1.00 12.06 33 TYR B O 1
ATOM 2501 N N . GLY B 1 14 ? 56.229 7.264 13.474 1.00 12.32 34 GLY B N 1
ATOM 2502 C CA . GLY B 1 14 ? 55.275 7.596 14.498 1.00 12.81 34 GLY B CA 1
ATOM 2503 C C . GLY B 1 14 ? 53.973 8.111 13.933 1.00 10.93 34 GLY B C 1
ATOM 2504 O O . GLY B 1 14 ? 53.834 8.316 12.728 1.00 10.18 34 GLY B O 1
ATOM 2505 N N . VAL B 1 15 ? 53.021 8.331 14.833 1.00 11.44 35 VAL B N 1
ATOM 2506 C CA . VAL B 1 15 ? 51.740 8.904 14.487 1.00 9.34 35 VAL B CA 1
ATOM 2507 C C . VAL B 1 15 ? 51.336 9.919 15.549 1.00 9.47 35 VAL B C 1
ATOM 2508 O O . VAL B 1 15 ? 51.463 9.683 16.732 1.00 9.39 35 VAL B O 1
ATOM 2512 N N . VAL B 1 16 ? 50.895 11.076 15.110 1.00 9.58 36 VAL B N 1
ATOM 2513 C CA . VAL B 1 16 ? 50.455 12.154 16.028 1.00 9.78 36 VAL B CA 1
ATOM 2514 C C . VAL B 1 16 ? 49.184 11.678 16.764 1.00 9.46 36 VAL B C 1
ATOM 2515 O O . VAL B 1 16 ? 48.272 11.182 16.140 1.00 9.55 36 VAL B O 1
ATOM 2519 N N . HIS B 1 17 ? 49.113 11.859 18.091 1.00 11.20 37 HIS B N 1
ATOM 2520 C CA . HIS B 1 17 ? 47.950 11.403 18.868 1.00 9.70 37 HIS B CA 1
ATOM 2521 C C . HIS B 1 17 ? 47.233 12.475 19.677 1.00 9.91 37 HIS B C 1
ATOM 2522 O O . HIS B 1 17 ? 46.463 12.141 20.569 1.00 11.09 37 HIS B O 1
ATOM 2529 N N . ILE B 1 18 ? 47.454 13.751 19.341 1.00 10.36 38 ILE B N 1
ATOM 2530 C CA . ILE B 1 18 ? 46.677 14.859 19.862 1.00 10.13 38 ILE B CA 1
ATOM 2531 C C . ILE B 1 18 ? 46.077 15.579 18.630 1.00 9.27 38 ILE B C 1
ATOM 2532 O O . ILE B 1 18 ? 46.536 15.374 17.499 1.00 8.70 38 ILE B O 1
ATOM 2537 N N . SER B 1 19 ? 45.041 16.388 18.851 1.00 9.05 39 SER B N 1
ATOM 2538 C CA . SER B 1 19 ? 44.286 17.023 17.747 1.00 9.94 39 SER B CA 1
ATOM 2539 C C . SER B 1 19 ? 45.208 17.804 16.828 1.00 9.32 39 SER B C 1
ATOM 2540 O O . SER B 1 19 ? 45.151 17.673 15.587 1.00 9.38 39 SER B O 1
ATOM 2543 N N . VAL B 1 20 ? 46.049 18.631 17.447 1.00 9.33 40 VAL B N 1
ATOM 2544 C CA . VAL B 1 20 ? 47.022 19.474 16.730 1.00 11.59 40 VAL B CA 1
ATOM 2545 C C . VAL B 1 20 ? 48.290 19.520 17.567 1.00 11.86 40 VAL B C 1
ATOM 2546 O O . VAL B 1 20 ? 48.219 19.911 18.744 1.00 9.67 40 VAL B O 1
ATOM 2550 N N . CYS B 1 21 ? 49.413 19.088 16.981 1.00 10.04 41 CYS B N 1
ATOM 2551 C CA . CYS B 1 21 ? 50.729 19.208 17.624 1.00 10.52 41 CYS B CA 1
ATOM 2552 C C . CYS B 1 21 ? 51.567 20.331 16.999 1.00 9.65 41 CYS B C 1
ATOM 2553 O O . CYS B 1 21 ? 51.354 20.744 15.869 1.00 9.49 41 CYS B O 1
ATOM 2556 N N . ASN B 1 22 ? 52.500 20.824 17.801 1.00 9.78 42 ASN B N 1
ATOM 2557 C CA . ASN B 1 22 ? 53.217 22.061 17.515 1.00 7.12 42 ASN B CA 1
ATOM 2558 C C . ASN B 1 22 ? 54.679 21.758 17.238 1.00 9.58 42 ASN B C 1
ATOM 2559 O O . ASN B 1 22 ? 55.435 21.479 18.172 1.00 11.13 42 ASN B O 1
ATOM 2564 N N . LEU B 1 23 ? 55.074 21.828 15.958 1.00 9.64 43 LEU B N 1
ATOM 2565 C CA . LEU B 1 23 ? 56.476 21.609 15.585 1.00 10.44 43 LEU B CA 1
ATOM 2566 C C . LEU B 1 23 ? 57.244 22.904 15.753 1.00 10.71 43 LEU B C 1
ATOM 2567 O O . LEU B 1 23 ? 56.768 23.970 15.344 1.00 9.85 43 LEU B O 1
ATOM 2572 N N . ARG B 1 24 ? 58.427 22.811 16.357 1.00 11.55 44 ARG B N 1
ATOM 2573 C CA . ARG B 1 24 ? 59.286 23.978 16.602 1.00 11.31 44 ARG B CA 1
ATOM 2574 C C . ARG B 1 24 ? 60.652 23.873 15.932 1.00 11.80 44 ARG B C 1
ATOM 2575 O O . ARG B 1 24 ? 61.094 22.805 15.509 1.00 9.83 44 ARG B O 1
ATOM 2583 N N . GLU B 1 25 ? 61.326 24.999 15.815 1.00 13.12 45 GLU B N 1
ATOM 2584 C CA . GLU B 1 25 ? 62.618 25.031 15.107 1.00 13.62 45 GLU B CA 1
ATOM 2585 C C . GLU B 1 25 ? 63.690 24.199 15.791 1.00 13.15 45 GLU B C 1
ATOM 2586 O O . GLU B 1 25 ? 64.570 23.634 15.131 1.00 12.90 45 GLU B O 1
ATOM 2592 N N . GLU B 1 26 ? 63.633 24.164 17.113 1.00 13.36 46 GLU B N 1
ATOM 2593 C CA . GLU B 1 26 ? 64.509 23.354 17.910 1.00 13.54 46 GLU B CA 1
ATOM 2594 C C . GLU B 1 26 ? 63.690 22.597 18.946 1.00 14.27 46 GLU B C 1
ATOM 2595 O O . GLU B 1 26 ? 62.503 22.891 19.158 1.00 12.44 46 GLU B O 1
ATOM 2601 N N . GLY B 1 27 ? 64.355 21.679 19.647 1.00 12.91 47 GLY B N 1
ATOM 2602 C CA . GLY B 1 27 ? 63.718 20.866 20.650 1.00 14.32 47 GLY B CA 1
ATOM 2603 C C . GLY B 1 27 ? 63.523 21.508 22.009 1.00 13.87 47 GLY B C 1
ATOM 2604 O O . GLY B 1 27 ? 63.986 20.976 23.044 1.00 13.87 47 GLY B O 1
ATOM 2605 N N . LYS B 1 28 ? 62.789 22.616 22.029 1.00 14.67 48 LYS B N 1
ATOM 2606 C CA . LYS B 1 28 ? 62.498 23.333 23.259 1.00 12.37 48 LYS B CA 1
ATOM 2607 C C . LYS B 1 28 ? 61.330 24.285 22.999 1.00 13.99 48 LYS B C 1
ATOM 2608 O O . LYS B 1 28 ? 61.151 24.814 21.882 1.00 14.60 48 LYS B O 1
ATOM 2614 N N . PHE B 1 29 ? 60.568 24.538 24.053 1.00 15.06 49 PHE B N 1
ATOM 2615 C CA . PHE B 1 29 ? 59.410 25.411 23.973 1.00 14.83 49 PHE B CA 1
ATOM 2616 C C . PHE B 1 29 ? 59.765 26.849 23.575 1.00 14.86 49 PHE B C 1
ATOM 2617 O O . PHE B 1 29 ? 58.983 27.505 22.919 1.00 14.10 49 PHE B O 1
ATOM 2625 N N . THR B 1 30 ? 60.920 27.309 24.024 1.00 14.45 50 THR B N 1
ATOM 2626 C CA . THR B 1 30 ? 61.444 28.650 23.741 1.00 15.59 50 THR B CA 1
ATOM 2627 C C . THR B 1 30 ? 62.116 28.796 22.374 1.00 16.89 50 THR B C 1
ATOM 2628 O O . THR B 1 30 ? 62.991 29.626 22.198 1.00 23.44 50 THR B O 1
ATOM 2632 N N . SER B 1 31 ? 61.733 27.947 21.434 1.00 15.48 51 SER B N 1
ATOM 2633 C CA A SER B 1 31 ? 62.069 28.148 20.040 0.60 13.28 51 SER B CA 1
ATOM 2634 C CA B SER B 1 31 ? 62.063 28.094 20.033 0.40 13.83 51 SER B CA 1
ATOM 2635 C C . SER B 1 31 ? 60.778 28.348 19.248 1.00 12.05 51 SER B C 1
ATOM 2636 O O . SER B 1 31 ? 59.706 27.905 19.641 1.00 12.27 51 SER B O 1
ATOM 2641 N N . GLY B 1 32 ? 60.874 29.025 18.127 1.00 10.94 52 GLY B N 1
ATOM 2642 C CA . GLY B 1 32 ? 59.663 29.364 17.381 1.00 12.10 52 GLY B CA 1
ATOM 2643 C C . GLY B 1 32 ? 58.911 28.180 16.811 1.00 11.39 52 GLY B C 1
ATOM 2644 O O . GLY B 1 32 ? 59.521 27.232 16.339 1.00 11.63 52 GLY B O 1
ATOM 2653 N N . SER B 1 34 ? 57.091 26.350 13.884 1.00 11.58 54 SER B N 1
ATOM 2654 C CA . SER B 1 34 ? 57.340 26.309 12.444 1.00 11.62 54 SER B CA 1
ATOM 2655 C C . SER B 1 34 ? 56.213 25.696 11.584 1.00 9.48 54 SER B C 1
ATOM 2656 O O . SER B 1 34 ? 56.022 26.101 10.453 1.00 11.10 54 SER B O 1
ATOM 2659 N N . THR B 1 35 ? 55.463 24.745 12.144 1.00 9.94 55 THR B N 1
ATOM 2660 C CA . THR B 1 35 ? 54.292 24.193 11.492 1.00 9.22 55 THR B CA 1
ATOM 2661 C C . THR B 1 35 ? 53.518 23.382 12.538 1.00 9.09 55 THR B C 1
ATOM 2662 O O . THR B 1 35 ? 53.936 23.335 13.719 1.00 9.80 55 THR B O 1
ATOM 2666 N N . GLN B 1 36 ? 52.402 22.782 12.126 1.00 9.79 56 GLN B N 1
ATOM 2667 C CA . GLN B 1 36 ? 51.621 21.914 12.989 1.00 9.09 56 GLN B CA 1
ATOM 2668 C C . GLN B 1 36 ? 51.178 20.677 12.224 1.00 10.30 56 GLN B C 1
ATOM 2669 O O . GLN B 1 36 ? 51.076 20.705 10.985 1.00 10.54 56 GLN B O 1
ATOM 2675 N N . ALA B 1 37 ? 50.983 19.590 12.971 1.00 9.42 57 ALA B N 1
ATOM 2676 C CA . ALA B 1 37 ? 50.492 18.321 12.432 1.00 9.04 57 ALA B CA 1
ATOM 2677 C C . ALA B 1 37 ? 49.198 17.890 13.185 1.00 9.47 57 ALA B C 1
ATOM 2678 O O . ALA B 1 37 ? 48.870 18.402 14.267 1.00 8.98 57 ALA B O 1
ATOM 2680 N N . LEU B 1 38 ? 48.494 16.920 12.616 1.00 9.67 58 LEU B N 1
ATOM 2681 C CA . LEU B 1 38 ? 47.133 16.592 13.041 1.00 10.24 58 LEU B CA 1
ATOM 2682 C C . LEU B 1 38 ? 47.024 15.170 13.593 1.00 12.13 58 LEU B C 1
ATOM 2683 O O . LEU B 1 38 ? 47.744 14.264 13.171 1.00 10.74 58 LEU B O 1
ATOM 2688 N N . LEU B 1 39 ? 46.067 14.973 14.501 1.00 9.89 59 LEU B N 1
ATOM 2689 C CA . LEU B 1 39 ? 45.744 13.670 15.025 1.00 10.29 59 LEU B CA 1
ATOM 2690 C C . LEU B 1 39 ? 45.641 12.628 13.892 1.00 10.66 59 LEU B C 1
ATOM 2691 O O . LEU B 1 39 ? 44.882 12.808 12.935 1.00 10.69 59 LEU B O 1
ATOM 2696 N N . GLY B 1 40 ? 46.380 11.536 14.059 1.00 11.06 60 GLY B N 1
ATOM 2697 C CA . GLY B 1 40 ? 46.352 10.413 13.145 1.00 9.61 60 GLY B CA 1
ATOM 2698 C C . GLY B 1 40 ? 47.272 10.548 11.957 1.00 10.49 60 GLY B C 1
ATOM 2699 O O . GLY B 1 40 ? 47.340 9.627 11.146 1.00 11.58 60 GLY B O 1
ATOM 2708 N N . PRO B 1 42 ? 50.599 10.391 9.908 1.00 11.65 62 PRO B N 1
ATOM 2709 C CA . PRO B 1 42 ? 51.847 9.665 10.001 1.00 10.74 62 PRO B CA 1
ATOM 2710 C C . PRO B 1 42 ? 53.028 10.588 9.856 1.00 10.42 62 PRO B C 1
ATOM 2711 O O . PRO B 1 42 ? 52.985 11.549 9.084 1.00 10.05 62 PRO B O 1
ATOM 2715 N N . VAL B 1 43 ? 54.073 10.287 10.615 1.00 9.99 63 VAL B N 1
ATOM 2716 C CA . VAL B 1 43 ? 55.316 11.079 10.573 1.00 10.23 63 VAL B CA 1
ATOM 2717 C C . VAL B 1 43 ? 56.521 10.132 10.610 1.00 10.85 63 VAL B C 1
ATOM 2718 O O . VAL B 1 43 ? 56.434 8.978 11.063 1.00 10.95 63 VAL B O 1
ATOM 2722 N N . LYS B 1 44 ? 57.634 10.634 10.100 1.00 12.60 64 LYS B N 1
ATOM 2723 C CA . LYS B 1 44 ? 58.923 9.979 10.263 1.00 9.66 64 LYS B CA 1
ATOM 2724 C C . LYS B 1 44 ? 59.588 10.600 11.488 1.00 11.58 64 LYS B C 1
ATOM 2725 O O . LYS B 1 44 ? 59.431 11.797 11.752 1.00 11.18 64 LYS B O 1
ATOM 2731 N N . VAL B 1 45 ? 60.277 9.763 12.250 1.00 11.08 65 VAL B N 1
ATOM 2732 C CA . VAL B 1 45 ? 60.997 10.205 13.460 1.00 11.20 65 VAL B CA 1
ATOM 2733 C C . VAL B 1 45 ? 62.488 10.170 13.150 1.00 11.00 65 VAL B C 1
ATOM 2734 O O . VAL B 1 45 ? 63.076 9.107 12.849 1.00 13.53 65 VAL B O 1
ATOM 2738 N N . LEU B 1 46 ? 63.097 11.346 13.158 1.00 11.58 66 LEU B N 1
ATOM 2739 C CA . LEU B 1 46 ? 64.455 11.516 12.654 1.00 12.45 66 LEU B CA 1
ATOM 2740 C C . LEU B 1 46 ? 65.506 11.380 13.746 1.00 15.16 66 LEU B C 1
ATOM 2741 O O . LEU B 1 46 ? 66.552 10.808 13.504 1.00 14.81 66 LEU B O 1
ATOM 2746 N N . GLN B 1 47 ? 65.238 11.944 14.927 1.00 13.50 67 GLN B N 1
ATOM 2747 C CA . GLN B 1 47 ? 66.117 11.811 16.078 1.00 15.56 67 GLN B CA 1
ATOM 2748 C C . GLN B 1 47 ? 65.373 12.138 17.351 1.00 13.55 67 GLN B C 1
ATOM 2749 O O . GLN B 1 47 ? 64.243 12.630 17.318 1.00 10.82 67 GLN B O 1
ATOM 2755 N N . TYR B 1 48 ? 66.030 11.840 18.469 1.00 16.26 68 TYR B N 1
ATOM 2756 C CA . TYR B 1 48 ? 65.503 12.116 19.806 1.00 15.04 68 TYR B CA 1
ATOM 2757 C C . TYR B 1 48 ? 66.591 12.722 20.671 1.00 16.64 68 TYR B C 1
ATOM 2758 O O . TYR B 1 48 ? 67.688 12.188 20.762 1.00 18.13 68 TYR B O 1
ATOM 2767 N N . ASN B 1 49 ? 66.291 13.843 21.309 1.00 16.76 69 ASN B N 1
ATOM 2768 C CA . ASN B 1 49 ? 67.217 14.425 22.306 1.00 17.90 69 ASN B CA 1
ATOM 2769 C C . ASN B 1 49 ? 66.499 14.824 23.591 1.00 19.48 69 ASN B C 1
ATOM 2770 O O . ASN B 1 49 ? 66.984 15.693 24.323 1.00 21.89 69 ASN B O 1
ATOM 2775 N N . GLY B 1 50 ? 65.362 14.187 23.854 1.00 18.13 70 GLY B N 1
ATOM 2776 C CA . GLY B 1 50 ? 64.396 14.649 24.855 1.00 18.41 70 GLY B CA 1
ATOM 2777 C C . GLY B 1 50 ? 63.110 15.086 24.171 1.00 17.45 70 GLY B C 1
ATOM 2778 O O . GLY B 1 50 ? 62.018 14.912 24.705 1.00 18.19 70 GLY B O 1
ATOM 2779 N N . TRP B 1 51 ? 63.270 15.713 23.009 1.00 14.77 71 TRP B N 1
ATOM 2780 C CA . TRP B 1 51 ? 62.206 15.969 22.050 1.00 14.56 71 TRP B CA 1
ATOM 2781 C C . TRP B 1 51 ? 62.490 15.099 20.816 1.00 13.25 71 TRP B C 1
ATOM 2782 O O . TRP B 1 51 ? 63.609 14.634 20.622 1.00 14.32 71 TRP B O 1
ATOM 2793 N N . TYR B 1 52 ? 61.470 14.881 20.010 1.00 11.70 72 TYR B N 1
ATOM 2794 C CA . TYR B 1 52 ? 61.610 14.178 18.746 1.00 12.00 72 TYR B CA 1
ATOM 2795 C C . TYR B 1 52 ? 61.730 15.181 17.607 1.00 11.90 72 TYR B C 1
ATOM 2796 O O . TYR B 1 52 ? 60.939 16.133 17.517 1.00 11.37 72 TYR B O 1
ATOM 2805 N N . GLU B 1 53 ? 62.690 14.953 16.714 1.00 11.55 73 GLU B N 1
ATOM 2806 C CA . GLU B 1 53 ? 62.680 15.631 15.425 1.00 10.59 73 GLU B CA 1
ATOM 2807 C C . GLU B 1 53 ? 61.901 14.750 14.478 1.00 8.81 73 GLU B C 1
ATOM 2808 O O . GLU B 1 53 ? 62.203 13.574 14.340 1.00 11.31 73 GLU B O 1
ATOM 2814 N N . ILE B 1 54 ? 60.883 15.330 13.868 1.00 10.90 74 ILE B N 1
ATOM 2815 C CA . ILE B 1 54 ? 59.985 14.617 12.948 1.00 9.49 74 ILE B CA 1
ATOM 2816 C C . ILE B 1 54 ? 59.898 15.279 11.575 1.00 11.01 74 ILE B C 1
ATOM 2817 O O . ILE B 1 54 ? 60.288 16.449 11.395 1.00 12.03 74 ILE B O 1
ATOM 2822 N N . GLN B 1 55 ? 59.408 14.489 10.611 1.00 11.69 75 GLN B N 1
ATOM 2823 C CA . GLN B 1 55 ? 59.112 14.944 9.270 1.00 10.70 75 GLN B CA 1
ATOM 2824 C C . GLN B 1 55 ? 57.655 14.625 8.988 1.00 10.91 75 GLN B C 1
ATOM 2825 O O . GLN B 1 55 ? 57.192 13.496 9.182 1.00 10.80 75 GLN B O 1
ATOM 2831 N N . THR B 1 56 ? 56.914 15.658 8.594 1.00 10.56 76 THR B N 1
ATOM 2832 C CA . THR B 1 56 ? 55.503 15.508 8.273 1.00 11.16 76 THR B CA 1
ATOM 2833 C C . THR B 1 56 ? 55.360 15.135 6.773 1.00 10.17 76 THR B C 1
ATOM 2834 O O . THR B 1 56 ? 56.351 15.232 6.006 1.00 10.22 76 THR B O 1
ATOM 2838 N N . PRO B 1 57 ? 54.163 14.686 6.347 1.00 10.70 77 PRO B N 1
ATOM 2839 C CA . PRO B 1 57 ? 54.025 14.202 4.969 1.00 10.35 77 PRO B CA 1
ATOM 2840 C C . PRO B 1 57 ? 54.260 15.191 3.834 1.00 10.52 77 PRO B C 1
ATOM 2841 O O . PRO B 1 57 ? 54.360 14.786 2.671 1.00 10.42 77 PRO B O 1
ATOM 2845 N N . ASP B 1 58 ? 54.356 16.459 4.181 1.00 9.41 78 ASP B N 1
ATOM 2846 C CA . ASP B 1 58 ? 54.738 17.515 3.241 1.00 10.78 78 ASP B CA 1
ATOM 2847 C C . ASP B 1 58 ? 56.244 17.698 3.120 1.00 11.20 78 ASP B C 1
ATOM 2848 O O . ASP B 1 58 ? 56.707 18.612 2.413 1.00 11.62 78 ASP B O 1
ATOM 2853 N N . ASP B 1 59 ? 56.961 16.835 3.805 1.00 8.89 79 ASP B N 1
ATOM 2854 C CA . ASP B 1 59 ? 58.457 16.791 3.851 1.00 10.34 79 ASP B CA 1
ATOM 2855 C C . ASP B 1 59 ? 59.093 17.877 4.718 1.00 9.75 79 ASP B C 1
ATOM 2856 O O . ASP B 1 59 ? 60.313 17.973 4.798 1.00 12.64 79 ASP B O 1
ATOM 2861 N N . TYR B 1 60 ? 58.273 18.593 5.462 1.00 10.63 80 TYR B N 1
ATOM 2862 C CA . TYR B 1 60 ? 58.738 19.608 6.401 1.00 10.56 80 TYR B CA 1
ATOM 2863 C C . TYR B 1 60 ? 59.248 18.944 7.672 1.00 10.43 80 TYR B C 1
ATOM 2864 O O . TYR B 1 60 ? 58.720 17.929 8.090 1.00 11.82 80 TYR B O 1
ATOM 2873 N N . THR B 1 61 ? 60.269 19.522 8.304 1.00 10.62 81 THR B N 1
ATOM 2874 C CA . THR B 1 61 ? 60.772 18.936 9.533 1.00 10.43 81 THR B CA 1
ATOM 2875 C C . THR B 1 61 ? 60.683 19.933 10.673 1.00 9.92 81 THR B C 1
ATOM 2876 O O . THR B 1 61 ? 60.759 21.145 10.472 1.00 11.08 81 THR B O 1
ATOM 2880 N N . GLY B 1 62 ? 60.583 19.404 11.876 1.00 9.60 82 GLY B N 1
ATOM 2881 C CA . GLY B 1 62 ? 60.562 20.224 13.078 1.00 11.02 82 GLY B CA 1
ATOM 2882 C C . GLY B 1 62 ? 60.535 19.331 14.295 1.00 11.13 82 GLY B C 1
ATOM 2883 O O . GLY B 1 62 ? 60.511 18.117 14.184 1.00 10.38 82 GLY B O 1
ATOM 2884 N N . TRP B 1 63 ? 60.496 19.960 15.462 1.00 10.66 83 TRP B N 1
ATOM 2885 C CA . TRP B 1 63 ? 60.612 19.243 16.732 1.00 9.95 83 TRP B CA 1
ATOM 2886 C C . TRP B 1 63 ? 59.346 19.310 17.566 1.00 11.39 83 TRP B C 1
ATOM 2887 O O . TRP B 1 63 ? 58.682 20.357 17.651 1.00 11.54 83 TRP B O 1
ATOM 2898 N N . VAL B 1 64 ? 59.027 18.181 18.178 1.00 11.71 84 VAL B N 1
ATOM 2899 C CA . VAL B 1 64 ? 57.857 18.046 19.080 1.00 10.52 84 VAL B CA 1
ATOM 2900 C C . VAL B 1 64 ? 58.265 17.398 20.394 1.00 12.39 84 VAL B C 1
ATOM 2901 O O . VAL B 1 64 ? 59.201 16.607 20.488 1.00 10.65 84 VAL B O 1
ATOM 2905 N N . HIS B 1 65 ? 57.539 17.776 21.429 1.00 11.60 85 HIS B N 1
ATOM 2906 C CA . HIS B 1 65 ? 57.688 17.150 22.755 1.00 12.64 85 HIS B CA 1
ATOM 2907 C C . HIS B 1 65 ? 57.482 15.634 22.646 1.00 12.50 85 HIS B C 1
ATOM 2908 O O . HIS B 1 65 ? 56.681 15.143 21.846 1.00 11.99 85 HIS B O 1
ATOM 2915 N N . ARG B 1 66 ? 58.193 14.880 23.482 1.00 14.41 86 ARG B N 1
ATOM 2916 C CA A ARG B 1 66 ? 58.132 13.429 23.399 0.60 16.00 86 ARG B CA 1
ATOM 2917 C CA B ARG B 1 66 ? 58.142 13.417 23.497 0.40 14.67 86 ARG B CA 1
ATOM 2918 C C . ARG B 1 66 ? 56.736 12.857 23.624 1.00 14.17 86 ARG B C 1
ATOM 2919 O O . ARG B 1 66 ? 56.403 11.813 23.066 1.00 16.54 86 ARG B O 1
ATOM 2942 N N . VAL B 1 68 ? 53.718 13.674 22.575 1.00 9.73 88 VAL B N 1
ATOM 2943 C CA . VAL B 1 68 ? 52.625 14.038 21.637 1.00 9.97 88 VAL B CA 1
ATOM 2944 C C . VAL B 1 68 ? 52.470 13.150 20.396 1.00 9.21 88 VAL B C 1
ATOM 2945 O O . VAL B 1 68 ? 51.501 13.277 19.648 1.00 11.54 88 VAL B O 1
ATOM 2949 N N . ILE B 1 69 ? 53.452 12.279 20.191 1.00 10.47 89 ILE B N 1
ATOM 2950 C CA . ILE B 1 69 ? 53.408 11.293 19.139 1.00 10.45 89 ILE B CA 1
ATOM 2951 C C . ILE B 1 69 ? 53.568 9.905 19.758 1.00 10.27 89 ILE B C 1
ATOM 2952 O O . ILE B 1 69 ? 54.108 9.748 20.868 1.00 12.24 89 ILE B O 1
ATOM 2957 N N . THR B 1 70 ? 53.093 8.919 19.011 1.00 10.70 90 THR B N 1
ATOM 2958 C CA . THR B 1 70 ? 53.242 7.511 19.346 1.00 11.66 90 THR B CA 1
ATOM 2959 C C . THR B 1 70 ? 54.267 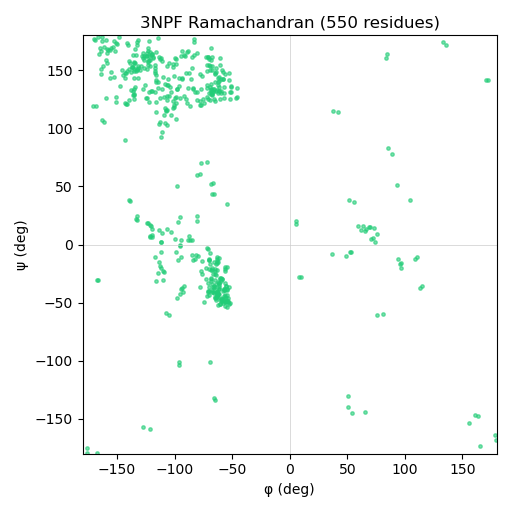6.923 18.356 1.00 12.43 90 THR B C 1
ATOM 2960 O O . THR B 1 70 ? 53.957 6.672 17.185 1.00 11.88 90 THR B O 1
ATOM 2964 N N . PRO B 1 71 ? 55.482 6.697 18.841 1.00 12.88 91 PRO B N 1
ATOM 2965 C CA . PRO B 1 71 ? 56.477 6.034 17.998 1.00 13.70 91 PRO B CA 1
ATOM 2966 C C . PRO B 1 71 ? 56.092 4.592 17.762 1.00 13.68 91 PRO B C 1
ATOM 2967 O O . PRO B 1 71 ? 55.490 3.959 18.646 1.00 14.44 91 PRO B O 1
ATOM 2979 N N . SER B 1 73 ? 57.052 0.781 15.271 1.00 14.30 93 SER B N 1
ATOM 2980 C CA . SER B 1 73 ? 57.797 0.028 14.270 1.00 14.74 93 SER B CA 1
ATOM 2981 C C . SER B 1 73 ? 57.193 0.306 12.899 1.00 16.10 93 SER B C 1
ATOM 2982 O O . SER B 1 73 ? 56.038 0.758 12.795 1.00 14.81 93 SER B O 1
ATOM 2985 N N . LYS B 1 74 ? 57.962 0.029 11.845 1.00 16.07 94 LYS B N 1
ATOM 2986 C CA . LYS B 1 74 ? 57.446 0.206 10.516 1.00 14.79 94 LYS B CA 1
ATOM 2987 C C . LYS B 1 74 ? 56.183 -0.615 10.306 1.00 14.20 94 LYS B C 1
ATOM 2988 O O . LYS B 1 74 ? 55.239 -0.143 9.669 1.00 14.24 94 LYS B O 1
ATOM 2994 N N . GLU B 1 75 ? 56.146 -1.825 10.867 1.00 15.13 95 GLU B N 1
ATOM 2995 C CA . GLU B 1 75 ? 55.015 -2.723 10.658 1.00 17.82 95 GLU B CA 1
ATOM 2996 C C . GLU B 1 75 ? 53.754 -2.141 11.294 1.00 16.90 95 GLU B C 1
ATOM 2997 O O . GLU B 1 75 ? 52.675 -2.156 10.668 1.00 16.00 95 GLU B O 1
ATOM 3003 N N . ARG B 1 76 ? 53.904 -1.587 12.499 1.00 14.03 96 ARG B N 1
ATOM 3004 C CA . ARG B 1 76 ? 52.785 -0.987 13.225 1.00 15.71 96 ARG B CA 1
ATOM 3005 C C . ARG B 1 76 ? 52.315 0.317 12.554 1.00 14.26 96 ARG B C 1
ATOM 3006 O O . ARG B 1 76 ? 51.109 0.563 12.441 1.00 14.60 96 ARG B O 1
ATOM 3009 N N . TYR B 1 77 ? 53.283 1.107 12.089 1.00 12.14 97 TYR B N 1
ATOM 3010 C CA . TYR B 1 77 ? 53.005 2.289 11.275 1.00 11.28 97 TYR B CA 1
ATOM 3011 C C . TYR B 1 77 ? 52.187 1.927 10.038 1.00 11.86 97 TYR B C 1
ATOM 3012 O O . TYR B 1 77 ? 51.149 2.532 9.752 1.00 13.02 97 TYR B O 1
ATOM 3021 N N . ASP B 1 78 ? 52.625 0.914 9.321 1.00 13.42 98 ASP B N 1
ATOM 3022 C CA . ASP B 1 78 ? 51.901 0.467 8.142 1.00 13.96 98 ASP B CA 1
ATOM 3023 C C . ASP B 1 78 ? 50.476 -0.014 8.448 1.00 13.26 98 ASP B C 1
ATOM 3024 O O . ASP B 1 78 ? 49.539 0.195 7.655 1.00 14.98 98 ASP B O 1
ATOM 3029 N N . GLU B 1 79 ? 50.323 -0.689 9.583 1.00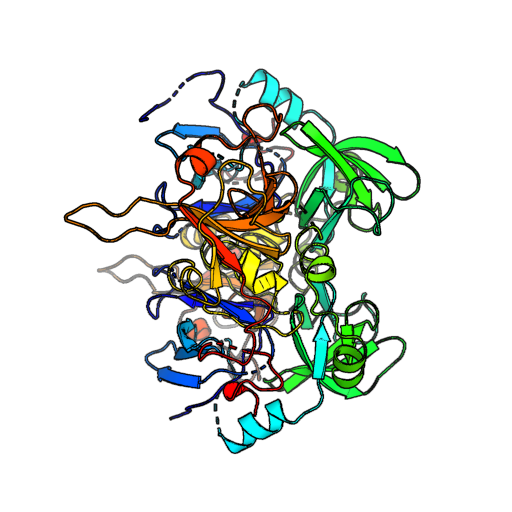 13.75 99 GLU B N 1
ATOM 3030 C CA . GLU B 1 79 ? 49.002 -1.148 10.043 1.00 15.76 99 GLU B CA 1
ATOM 3031 C C . GLU B 1 79 ? 48.105 0.011 10.333 1.00 14.68 99 GLU B C 1
ATOM 3032 O O . GLU B 1 79 ? 46.955 0.010 9.912 1.00 14.56 99 GLU B O 1
ATOM 3038 N N . TRP B 1 80 ? 48.623 1.010 11.041 1.00 14.48 100 TRP B N 1
ATOM 3039 C CA . TRP B 1 80 ? 47.872 2.259 11.279 1.00 11.64 100 TRP B CA 1
ATOM 3040 C C . TRP B 1 80 ? 47.387 2.860 9.953 1.00 13.06 100 TRP B C 1
ATOM 3041 O O . TRP B 1 80 ? 46.212 3.210 9.802 1.00 11.84 100 TRP B O 1
ATOM 3052 N N . ASN B 1 81 ? 48.285 2.960 8.987 1.00 12.96 101 ASN B N 1
ATOM 3053 C CA . ASN B 1 81 ? 47.945 3.556 7.703 1.00 12.64 101 ASN B CA 1
ATOM 3054 C C . ASN B 1 81 ? 46.933 2.768 6.911 1.00 12.87 101 ASN B C 1
ATOM 3055 O O . ASN B 1 81 ? 46.074 3.347 6.273 1.00 13.30 101 ASN B O 1
ATOM 3060 N N . ARG B 1 82 ? 47.016 1.444 6.976 1.00 12.36 102 ARG B N 1
ATOM 3061 C CA . ARG B 1 82 ? 46.049 0.560 6.289 1.00 13.82 102 ARG B CA 1
ATOM 3062 C C . ARG B 1 82 ? 44.678 0.516 6.936 1.00 12.95 102 ARG B C 1
ATOM 3063 O O . ARG B 1 82 ? 43.722 0.176 6.264 1.00 14.49 102 ARG B O 1
ATOM 3071 N N . ALA B 1 83 ? 44.562 0.891 8.203 1.00 13.16 103 ALA B N 1
ATOM 3072 C CA . ALA B 1 83 ? 43.284 0.837 8.924 1.00 15.25 103 ALA B CA 1
ATOM 3073 C C . ALA B 1 83 ? 42.319 1.863 8.355 1.00 15.35 103 ALA B C 1
ATOM 3074 O O . ALA B 1 83 ? 42.678 3.031 8.146 1.00 13.86 103 ALA B O 1
ATOM 3076 N N . GLU B 1 84 ? 41.083 1.462 8.116 1.00 15.38 104 GLU B N 1
ATOM 3077 C CA . GLU B 1 84 ? 40.140 2.467 7.604 1.00 15.68 104 GLU B CA 1
ATOM 3078 C C . GLU B 1 84 ? 39.882 3.464 8.733 1.00 13.59 104 GLU B C 1
ATOM 3079 O O . GLU B 1 84 ? 39.816 3.073 9.917 1.00 14.61 104 GLU B O 1
ATOM 3085 N N . LYS B 1 85 ? 39.860 4.738 8.343 1.00 14.04 105 LYS B N 1
ATOM 3086 C CA . LYS B 1 85 ? 39.706 5.831 9.283 1.00 12.46 105 LYS B CA 1
ATOM 3087 C C . LYS B 1 85 ? 38.278 6.356 9.327 1.00 12.11 105 LYS B C 1
ATOM 3088 O O . LYS B 1 85 ? 37.492 6.205 8.371 1.00 12.65 105 LYS B O 1
ATOM 3094 N N . ILE B 1 86 ? 38.008 7.053 10.426 1.00 10.68 106 ILE B N 1
ATOM 3095 C CA . ILE B 1 86 ? 36.953 8.063 10.485 1.00 11.80 106 ILE B CA 1
ATOM 3096 C C . ILE B 1 86 ? 37.700 9.400 10.319 1.00 11.08 106 ILE B C 1
ATOM 3097 O O . ILE B 1 86 ? 38.680 9.677 11.009 1.00 12.66 106 ILE B O 1
ATOM 3102 N N . VAL B 1 87 ? 37.243 10.185 9.347 1.00 10.49 107 VAL B N 1
ATOM 3103 C CA . VAL B 1 87 ? 37.768 11.494 9.024 1.00 10.54 107 VAL B CA 1
ATOM 3104 C C . VAL B 1 87 ? 36.881 12.601 9.660 1.00 10.61 107 VAL B C 1
ATOM 3105 O O . VAL B 1 87 ? 35.674 12.638 9.465 1.00 11.44 107 VAL B O 1
ATOM 3109 N N . VAL B 1 88 ? 37.494 13.510 10.411 1.00 9.63 108 VAL B N 1
ATOM 3110 C CA . VAL B 1 88 ? 36.770 14.608 11.001 1.00 9.35 108 VAL B CA 1
ATOM 3111 C C . VAL B 1 88 ? 36.582 15.671 9.930 1.00 9.59 108 VAL B C 1
ATOM 3112 O O . VAL B 1 88 ? 37.543 16.144 9.323 1.00 9.85 108 VAL B O 1
ATOM 3116 N N . THR B 1 89 ? 35.318 16.027 9.711 1.00 9.53 109 THR B N 1
ATOM 3117 C CA . THR B 1 89 ? 34.934 16.929 8.618 1.00 10.26 109 THR B CA 1
ATOM 3118 C C . THR B 1 89 ? 34.479 18.323 9.072 1.00 12.22 109 THR B C 1
ATOM 3119 O O . THR B 1 89 ? 34.534 19.281 8.289 1.00 15.66 109 THR B O 1
ATOM 3123 N N . SER B 1 90 ? 34.020 18.447 10.306 1.00 11.59 110 SER B N 1
ATOM 3124 C CA A SER B 1 90 ? 33.669 19.751 10.878 0.70 11.13 110 SER B CA 1
ATOM 3125 C CA B SER B 1 90 ? 33.676 19.753 10.866 0.30 12.45 110 SER B CA 1
ATOM 3126 C C . SER B 1 90 ? 34.931 20.380 11.467 1.00 11.97 110 SER B C 1
ATOM 3127 O O . SER B 1 90 ? 35.869 19.676 11.841 1.00 11.15 110 SER B O 1
ATOM 3132 N N . HIS B 1 91 ? 34.943 21.708 11.600 1.00 9.29 111 HIS B N 1
ATOM 3133 C CA . HIS B 1 91 ? 36.174 22.406 12.052 1.00 9.33 111 HIS B CA 1
ATOM 3134 C C . HIS B 1 91 ? 36.576 22.001 13.474 1.00 10.12 111 HIS B C 1
ATOM 3135 O O . HIS B 1 91 ? 37.768 21.735 13.747 1.00 11.04 111 HIS B O 1
ATOM 3142 N N . TYR B 1 92 ? 35.567 21.952 14.355 1.00 9.47 112 TYR B N 1
ATOM 3143 C CA . TYR B 1 92 ? 35.761 21.701 15.770 1.00 9.96 112 TYR B CA 1
ATOM 3144 C C . TYR B 1 92 ? 34.803 20.674 16.311 1.00 10.36 112 TYR B C 1
ATOM 3145 O O . TYR B 1 92 ? 33.652 20.583 15.870 1.00 11.61 112 TYR B O 1
ATOM 3154 N N . GLY B 1 93 ? 35.267 19.949 17.320 1.00 9.95 113 GLY B N 1
ATOM 3155 C CA . GLY B 1 93 ? 34.380 19.122 18.147 1.00 10.35 113 GLY B CA 1
ATOM 3156 C C . GLY B 1 93 ? 35.188 18.383 19.184 1.00 8.28 113 GLY B C 1
ATOM 3157 O O . GLY B 1 93 ? 36.353 18.721 19.433 1.00 10.20 113 GLY B O 1
ATOM 3158 N N . PHE B 1 94 ? 34.570 17.355 19.766 1.00 9.62 114 PHE B N 1
ATOM 3159 C CA . PHE B 1 94 ? 35.218 16.464 20.726 1.00 10.10 114 PHE B CA 1
ATOM 3160 C C . PHE B 1 94 ? 34.868 15.011 20.389 1.00 10.38 114 PHE B C 1
ATOM 3161 O O . PHE B 1 94 ? 33.823 14.731 19.787 1.00 13.60 114 PHE B O 1
ATOM 3169 N N . ALA B 1 95 ? 35.729 14.102 20.842 1.00 11.23 115 ALA B N 1
ATOM 3170 C CA . ALA B 1 95 ? 35.448 12.658 20.901 1.00 10.45 115 ALA B CA 1
ATOM 3171 C C . ALA B 1 95 ? 35.209 12.335 22.378 1.00 11.36 115 ALA B C 1
ATOM 3172 O O . ALA B 1 95 ? 35.856 12.904 23.261 1.00 10.92 115 ALA B O 1
ATOM 3174 N N . TYR B 1 96 ? 34.264 11.438 22.633 1.00 9.74 116 TYR B N 1
ATOM 3175 C CA . TYR B 1 96 ? 33.759 11.179 23.971 1.00 11.56 116 TYR B CA 1
ATOM 3176 C C . TYR B 1 96 ? 33.989 9.743 24.423 1.00 12.40 116 TYR B C 1
ATOM 3177 O O . TYR B 1 96 ? 34.142 8.838 23.591 1.00 11.91 116 TYR B O 1
ATOM 3186 N N . GLU B 1 97 ? 33.928 9.526 25.741 1.00 13.75 117 GLU B N 1
ATOM 3187 C CA . GLU B 1 97 ? 34.038 8.183 26.313 1.00 13.95 117 GLU B CA 1
ATOM 3188 C C . GLU B 1 97 ? 32.845 7.262 26.012 1.00 14.64 117 GLU B C 1
ATOM 3189 O O . GLU B 1 97 ? 33.006 6.034 25.937 1.00 16.85 117 GLU B O 1
ATOM 3195 N N . LYS B 1 98 ? 31.669 7.873 25.895 1.00 14.78 118 LYS B N 1
ATOM 3196 C CA . LYS B 1 98 ? 30.429 7.199 25.538 1.00 15.21 118 LYS B CA 1
ATOM 3197 C C . LYS B 1 98 ? 29.803 7.838 24.312 1.00 14.42 118 LYS B C 1
ATOM 3198 O O . LYS B 1 98 ? 30.158 8.974 23.938 1.00 12.74 118 LYS B O 1
ATOM 3204 N N . PRO B 1 99 ? 28.856 7.111 23.647 1.00 16.52 119 PRO B N 1
ATOM 3205 C CA . PRO B 1 99 ? 28.174 7.705 22.493 1.00 17.47 119 PRO B CA 1
ATOM 3206 C C . PRO B 1 99 ? 27.115 8.707 22.958 1.00 17.58 119 PRO B C 1
ATOM 3207 O O . PRO B 1 99 ? 25.910 8.465 22.835 1.00 17.57 119 PRO B O 1
ATOM 3211 N N . ASP B 1 100 ? 27.587 9.828 23.484 1.00 17.44 120 ASP B N 1
ATOM 3212 C CA . ASP B 1 100 ? 26.767 10.855 24.137 1.00 17.99 120 ASP B CA 1
ATOM 3213 C C . ASP B 1 100 ? 27.649 12.083 24.317 1.00 18.47 120 ASP B C 1
ATOM 3214 O O . ASP B 1 100 ? 28.699 11.990 24.969 1.00 15.94 120 ASP B O 1
ATOM 3219 N N . GLU B 1 101 ? 27.272 13.213 23.724 1.00 18.90 121 GLU B N 1
ATOM 3220 C CA . GLU B 1 101 ? 28.075 14.423 23.823 1.00 20.90 121 GLU B CA 1
ATOM 3221 C C . GLU B 1 101 ? 28.061 15.085 25.214 1.00 21.10 121 GLU B C 1
ATOM 3222 O O . GLU B 1 101 ? 28.786 16.077 25.424 1.00 22.16 121 GLU B O 1
ATOM 3228 N N . SER B 1 102 ? 27.268 14.533 26.128 1.00 22.11 122 SER B N 1
ATOM 3229 C CA . SER B 1 102 ? 27.253 14.936 27.544 1.00 23.20 122 SER B CA 1
ATOM 3230 C C . SER B 1 102 ? 28.140 14.061 28.431 1.00 19.83 122 SER B C 1
ATOM 3231 O O . SER B 1 102 ? 28.223 14.289 29.629 1.00 20.76 122 SER B O 1
ATOM 3234 N N . SER B 1 103 ? 28.793 13.045 27.849 1.00 18.27 123 SER B N 1
ATOM 3235 C CA . SER B 1 103 ? 29.702 12.186 28.580 1.00 15.77 123 SER B CA 1
ATOM 3236 C C . SER B 1 103 ? 31.107 12.846 28.665 1.00 14.84 123 SER B C 1
ATOM 3237 O O . SER B 1 103 ? 31.356 13.928 28.091 1.00 15.08 123 SER B O 1
ATOM 3240 N N . GLN B 1 104 ? 32.006 12.184 29.374 1.00 14.57 124 GLN B N 1
ATOM 3241 C CA . GLN B 1 104 ? 33.368 12.681 29.577 1.00 13.92 124 GLN B CA 1
ATOM 3242 C C . GLN B 1 104 ? 34.112 12.736 28.245 1.00 12.47 124 GLN B C 1
ATOM 3243 O O . GLN B 1 104 ? 34.209 11.716 27.584 1.00 11.49 124 GLN B O 1
ATOM 3249 N N . PRO B 1 105 ? 34.643 13.910 27.855 1.00 12.10 125 PRO B N 1
ATOM 3250 C CA . PRO B 1 105 ? 35.462 13.900 26.659 1.00 12.81 125 PRO B CA 1
ATOM 3251 C C . PRO B 1 105 ? 36.811 13.179 26.812 1.00 10.76 125 PRO B C 1
ATOM 3252 O O . PRO B 1 105 ? 37.368 13.039 27.914 1.00 11.63 125 PRO B O 1
ATOM 3256 N N . VAL B 1 106 ? 37.287 12.697 25.671 1.00 9.59 126 VAL B N 1
ATOM 3257 C CA . VAL B 1 106 ? 38.595 12.096 25.517 1.00 9.53 126 VAL B CA 1
ATOM 3258 C C . VAL B 1 106 ? 39.583 13.117 24.957 1.00 7.94 126 VAL B C 1
ATOM 3259 O O . VAL B 1 106 ? 40.711 13.281 25.482 1.00 10.09 126 VAL B O 1
ATOM 3263 N N . SER B 1 107 ? 39.170 13.839 23.926 1.00 10.41 127 SER B N 1
ATOM 3264 C CA . SER B 1 107 ? 39.938 14.966 23.453 1.00 9.59 127 SER B CA 1
ATOM 3265 C C . SER B 1 107 ? 39.068 15.806 22.564 1.00 8.66 127 SER B C 1
ATOM 3266 O O . SER B 1 107 ? 38.020 15.369 22.112 1.00 8.66 127 SER B O 1
ATOM 3269 N N . ASP B 1 108 ? 39.550 17.003 22.279 1.00 8.45 128 ASP B N 1
ATOM 3270 C CA . ASP B 1 108 ? 39.037 17.788 21.181 1.00 8.26 128 ASP B CA 1
ATOM 3271 C C . ASP B 1 108 ? 39.496 17.119 19.877 1.00 9.30 128 ASP B C 1
ATOM 3272 O O . ASP B 1 108 ? 40.454 16.307 19.835 1.00 9.03 128 ASP B O 1
ATOM 3277 N N . VAL B 1 109 ? 38.797 17.496 18.822 1.00 9.35 129 VAL B N 1
ATOM 3278 C CA . VAL B 1 109 ? 39.164 17.174 17.454 1.00 7.42 129 VAL B CA 1
ATOM 3279 C C . VAL B 1 109 ? 38.987 18.403 16.563 1.00 8.77 129 VAL B C 1
ATOM 3280 O O . VAL B 1 109 ? 38.179 19.317 16.869 1.00 9.57 129 VAL B O 1
ATOM 3284 N N . VAL B 1 110 ? 39.775 18.443 15.492 1.00 8.02 130 VAL B N 1
ATOM 3285 C CA . VAL B 1 110 ? 39.619 19.442 14.423 1.00 9.06 130 VAL B CA 1
ATOM 3286 C C . VAL B 1 110 ? 39.516 18.760 13.063 1.00 10.05 130 VAL B C 1
ATOM 3287 O O . VAL B 1 110 ? 39.932 17.601 12.878 1.00 8.21 130 VAL B O 1
ATOM 3291 N N . ALA B 1 111 ? 38.973 19.500 12.101 1.00 10.52 131 ALA B N 1
ATOM 3292 C CA . ALA B 1 111 ? 38.897 18.988 10.728 1.00 9.28 131 ALA B CA 1
ATOM 3293 C C . ALA B 1 111 ? 40.269 18.465 10.251 1.00 9.42 131 ALA B C 1
ATOM 3294 O O . ALA B 1 111 ? 41.326 19.086 10.481 1.00 9.70 131 ALA B O 1
ATOM 3296 N N . GLY B 1 112 ? 40.258 17.304 9.595 1.00 10.34 132 GLY B N 1
ATOM 3297 C CA . GLY B 1 112 ? 41.503 16.682 9.099 1.00 11.52 132 GLY B CA 1
ATOM 3298 C C . GLY B 1 112 ? 42.078 15.617 10.014 1.00 10.40 132 GLY B C 1
ATOM 3299 O O . GLY B 1 112 ? 42.906 14.774 9.606 1.00 9.91 132 GLY B O 1
ATOM 3300 N N . ASN B 1 113 ? 41.673 15.661 11.278 1.00 10.67 133 ASN B N 1
ATOM 3301 C CA . ASN B 1 113 ? 41.984 14.574 12.189 1.00 9.49 133 ASN B CA 1
ATOM 3302 C C . ASN B 1 113 ? 41.418 13.266 11.629 1.00 10.35 133 ASN B C 1
ATOM 3303 O O . ASN B 1 113 ? 40.319 13.248 11.028 1.00 10.14 133 ASN B O 1
ATOM 3308 N N . ARG B 1 114 ? 42.162 12.191 11.816 1.00 10.75 134 ARG B N 1
ATOM 3309 C CA . ARG B 1 114 ? 41.723 10.871 11.366 1.00 10.08 134 ARG B CA 1
ATOM 3310 C C . ARG B 1 114 ? 42.011 9.873 12.462 1.00 11.63 134 ARG B C 1
ATOM 3311 O O . ARG B 1 114 ? 43.127 9.806 12.992 1.00 11.73 134 ARG B O 1
ATOM 3319 N N . LEU B 1 115 ? 40.997 9.101 12.817 1.00 11.30 135 LEU B N 1
ATOM 3320 C CA . LEU B 1 115 ? 41.115 8.084 13.842 1.00 10.73 135 LEU B CA 1
ATOM 3321 C C . LEU B 1 115 ? 40.723 6.717 13.279 1.00 10.63 135 LEU B C 1
ATOM 3322 O O . LEU B 1 115 ? 39.992 6.629 12.262 1.00 12.05 135 LEU B O 1
ATOM 3327 N N . LYS B 1 116 ? 41.209 5.637 13.901 1.00 11.63 136 LYS B N 1
ATOM 3328 C CA . LYS B 1 116 ? 40.901 4.282 13.435 1.00 11.89 136 LYS B CA 1
ATOM 3329 C C . LYS B 1 116 ? 39.434 3.939 13.727 1.00 11.70 136 LYS B C 1
ATOM 3330 O O . LYS B 1 116 ? 38.944 4.081 14.831 1.00 12.01 136 LYS B O 1
ATOM 3336 N N . TRP B 1 117 ? 38.724 3.540 12.688 1.00 12.51 137 TRP B N 1
ATOM 3337 C CA . TRP B 1 117 ? 37.299 3.176 12.815 1.00 12.40 137 TRP B CA 1
ATOM 3338 C C . TRP B 1 117 ? 37.151 1.785 13.404 1.00 15.30 137 TRP B C 1
ATOM 3339 O O . TRP B 1 117 ? 37.661 0.798 12.824 1.00 16.05 137 TRP B O 1
ATOM 3350 N N . GLU B 1 118 ? 36.429 1.688 14.513 1.00 13.75 138 GLU B N 1
ATOM 3351 C CA . GLU B 1 118 ? 36.289 0.413 15.239 1.00 16.27 138 GLU B CA 1
ATOM 3352 C C . GLU B 1 118 ? 34.860 -0.151 15.225 1.00 18.47 138 GLU B C 1
ATOM 3353 O O . GLU B 1 118 ? 34.665 -1.312 15.518 1.00 18.36 138 GLU B O 1
ATOM 3359 N N . GLY B 1 119 ? 33.887 0.670 14.863 1.00 18.11 139 GLY B N 1
ATOM 3360 C CA . GLY B 1 119 ? 32.478 0.299 14.878 1.00 19.15 139 GLY B CA 1
ATOM 3361 C C . GLY B 1 119 ? 31.567 1.503 15.004 1.00 16.34 139 GLY B C 1
ATOM 3362 O O . GLY B 1 119 ? 31.910 2.612 14.596 1.00 16.06 139 GLY B O 1
ATOM 3363 N N . SER B 1 120 ? 30.381 1.271 15.567 1.00 17.40 140 SER B N 1
ATOM 3364 C CA A SER B 1 120 ? 29.377 2.320 15.736 0.50 17.13 140 SER B CA 1
ATOM 3365 C CA B SER B 1 120 ? 29.441 2.354 15.799 0.50 15.55 140 SER B CA 1
ATOM 3366 C C . SER B 1 120 ? 28.453 2.002 16.908 1.00 16.05 140 SER B C 1
ATOM 3367 O O . SER B 1 120 ? 28.210 0.823 17.172 1.00 16.87 140 SER B O 1
ATOM 3372 N N . LYS B 1 121 ? 27.947 3.053 17.570 1.00 14.28 141 LYS B N 1
ATOM 3373 C CA A LYS B 1 121 ? 26.850 2.947 18.557 0.60 14.46 141 LYS B CA 1
ATOM 3374 C CA B LYS B 1 121 ? 26.861 2.937 18.541 0.40 14.02 141 LYS B CA 1
ATOM 3375 C C . LYS B 1 121 ? 26.006 4.203 18.471 1.00 14.64 141 LYS B C 1
ATOM 3376 O O . LYS B 1 121 ? 26.528 5.309 18.355 1.00 13.93 141 LYS B O 1
ATOM 3383 N N . GLY B 1 122 ? 24.691 4.053 18.493 1.00 14.14 142 GLY B N 1
ATOM 3384 C CA . GLY B 1 122 ? 23.831 5.210 18.259 1.00 14.90 142 GLY B CA 1
ATOM 3385 C C . GLY B 1 122 ? 24.258 5.949 16.991 1.00 13.42 142 GLY B C 1
ATOM 3386 O O . GLY B 1 122 ? 24.618 5.316 15.996 1.00 16.40 142 GLY B O 1
ATOM 3387 N N . HIS B 1 123 ? 24.231 7.279 17.039 1.00 14.39 143 HIS B N 1
ATOM 3388 C CA . HIS B 1 123 ? 24.645 8.112 15.910 1.00 12.73 143 HIS B CA 1
ATOM 3389 C C . HIS B 1 123 ? 26.095 8.598 16.067 1.00 12.34 143 HIS B C 1
ATOM 3390 O O . HIS B 1 123 ? 26.408 9.777 15.923 1.00 12.87 143 HIS B O 1
ATOM 3397 N N . PHE B 1 124 ? 26.970 7.643 16.348 1.00 13.15 144 PHE B N 1
ATOM 3398 C CA . PHE B 1 124 ? 28.397 7.852 16.671 1.00 12.53 144 PHE B CA 1
ATOM 3399 C C . PHE B 1 124 ? 29.230 6.710 16.061 1.00 12.23 144 PHE B C 1
ATOM 3400 O O . PHE B 1 124 ? 28.822 5.542 16.095 1.00 12.44 144 PHE B O 1
ATOM 3408 N N . TYR B 1 125 ? 30.425 7.036 15.577 1.00 10.42 145 TYR B N 1
ATOM 3409 C CA . TYR B 1 125 ? 31.438 6.037 15.254 1.00 11.57 145 TYR B CA 1
ATOM 3410 C C . TYR B 1 125 ? 32.270 5.761 16.484 1.00 11.24 145 TYR B C 1
ATOM 3411 O O . TYR B 1 125 ? 32.644 6.686 17.206 1.00 13.83 145 TYR B O 1
ATOM 3420 N N . GLN B 1 126 ? 32.514 4.480 16.739 1.00 12.21 146 GLN B N 1
ATOM 3421 C CA . GLN B 1 126 ? 33.486 4.087 17.707 1.00 13.12 146 GLN B CA 1
ATOM 3422 C C . GLN B 1 126 ? 34.845 4.179 17.026 1.00 13.50 146 GLN B C 1
ATOM 3423 O O . GLN B 1 126 ? 35.034 3.684 15.895 1.00 12.86 146 GLN B O 1
ATOM 3429 N N . VAL B 1 127 ? 35.782 4.822 17.706 1.00 10.56 147 VAL B N 1
ATOM 3430 C CA . VAL B 1 127 ? 37.106 5.073 17.158 1.00 11.71 147 VAL B CA 1
ATOM 3431 C C . VAL B 1 127 ? 38.210 4.727 18.172 1.00 12.19 147 VAL B C 1
ATOM 3432 O O . VAL B 1 127 ? 37.963 4.611 19.367 1.00 12.95 147 VAL B O 1
ATOM 3436 N N . SER B 1 128 ? 39.437 4.577 17.666 1.00 12.56 148 SER B N 1
ATOM 3437 C CA . SER B 1 128 ? 40.589 4.476 18.530 1.00 13.62 148 SER B CA 1
ATOM 3438 C C . SER B 1 128 ? 41.740 5.405 18.061 1.00 11.99 148 SER B C 1
ATOM 3439 O O . SER B 1 128 ? 41.898 5.739 16.869 1.00 11.41 148 SER B O 1
ATOM 3442 N N . TYR B 1 129 ? 42.526 5.822 19.044 1.00 11.88 149 TYR B N 1
ATOM 3443 C CA . TYR B 1 129 ? 43.661 6.693 18.851 1.00 9.88 149 TYR B CA 1
ATOM 3444 C C . TYR B 1 129 ? 44.936 5.890 18.609 1.00 11.85 149 TYR B C 1
ATOM 3445 O O . TYR B 1 129 ? 45.021 4.708 18.963 1.00 10.78 149 TYR B O 1
ATOM 3454 N N . PRO B 1 130 ? 45.972 6.542 18.053 1.00 12.78 150 PRO B N 1
ATOM 3455 C CA . PRO B 1 130 ? 47.239 5.851 17.875 1.00 13.04 150 PRO B CA 1
ATOM 3456 C C . PRO B 1 130 ? 47.845 5.259 19.147 1.00 14.49 150 PRO B C 1
ATOM 3457 O O . PRO B 1 130 ? 48.471 4.203 19.102 1.00 15.18 150 PRO B O 1
ATOM 3461 N N . ASP B 1 131 ? 47.623 5.942 20.273 1.00 12.28 151 ASP B N 1
ATOM 3462 C CA . ASP B 1 131 ? 48.151 5.561 21.595 1.00 13.01 151 ASP B CA 1
ATOM 3463 C C . ASP B 1 131 ? 47.292 4.473 22.276 1.00 15.73 151 ASP B C 1
ATOM 3464 O O . ASP B 1 131 ? 47.677 3.937 23.308 1.00 16.41 151 ASP B O 1
ATOM 3469 N N . GLY B 1 132 ? 46.134 4.167 21.700 1.00 14.15 152 GLY B N 1
ATOM 3470 C CA . GLY B 1 132 ? 45.251 3.134 22.246 1.00 15.41 152 GLY B CA 1
ATOM 3471 C C . GLY B 1 132 ? 43.971 3.608 22.901 1.00 13.64 152 GLY B C 1
ATOM 3472 O O . GLY B 1 132 ? 43.088 2.781 23.149 1.00 13.26 152 GLY B O 1
ATOM 3473 N N . ARG B 1 133 ? 43.830 4.918 23.175 1.00 12.21 153 ARG B N 1
ATOM 3474 C CA . ARG B 1 133 ? 42.538 5.430 23.658 1.00 11.72 153 ARG B CA 1
ATOM 3475 C C . ARG B 1 133 ? 41.373 5.045 22.750 1.00 12.58 153 ARG B C 1
ATOM 3476 O O . ARG B 1 133 ? 41.518 4.966 21.537 1.00 12.60 153 ARG B O 1
ATOM 3484 N N . LYS B 1 134 ? 40.209 4.846 23.365 1.00 12.82 154 LYS B N 1
ATOM 3485 C CA . LYS B 1 134 ? 38.977 4.532 22.655 1.00 13.70 154 LYS B CA 1
ATOM 3486 C C . LYS B 1 134 ? 38.030 5.649 22.900 1.00 12.18 154 LYS B C 1
ATOM 3487 O O . LYS B 1 134 ? 38.074 6.304 23.954 1.00 14.13 154 LYS B O 1
ATOM 3491 N N . ALA B 1 135 ? 37.181 5.930 21.919 1.00 12.34 155 ALA B N 1
ATOM 3492 C CA . ALA B 1 135 ? 36.257 7.049 22.035 1.00 11.94 155 ALA B CA 1
ATOM 3493 C C . ALA B 1 135 ? 35.135 6.917 21.025 1.00 12.66 155 ALA B C 1
ATOM 3494 O O . ALA B 1 135 ? 35.084 5.953 20.214 1.00 12.99 155 ALA B O 1
ATOM 3496 N N . TYR B 1 136 ? 34.235 7.881 21.086 1.00 11.85 156 TYR B N 1
ATOM 3497 C CA . TYR B 1 136 ? 33.095 7.964 20.160 1.00 13.15 156 TYR B CA 1
ATOM 3498 C C . TYR B 1 136 ? 33.078 9.340 19.535 1.00 12.42 156 TYR B C 1
ATOM 3499 O O . TYR B 1 136 ? 33.224 10.358 20.234 1.00 11.40 156 TYR B O 1
ATOM 3508 N N . LEU B 1 137 ? 32.889 9.368 18.214 1.00 12.32 157 LEU B N 1
ATOM 3509 C CA . LEU B 1 137 ? 32.748 10.588 17.463 1.00 11.07 157 LEU B CA 1
ATOM 3510 C C . LEU B 1 137 ? 31.369 10.637 16.826 1.00 13.09 157 LEU B C 1
ATOM 3511 O O . LEU B 1 137 ? 30.960 9.694 16.125 1.00 13.25 157 LEU B O 1
ATOM 3516 N N . SER B 1 138 ? 30.694 11.768 17.000 1.00 12.53 158 SER B N 1
ATOM 3517 C CA . SER B 1 138 ? 29.366 11.954 16.412 1.00 12.31 158 SER B CA 1
ATOM 3518 C C . SER B 1 138 ? 29.448 11.892 14.893 1.00 10.49 158 SER B C 1
ATOM 3519 O O . SER B 1 138 ? 30.362 12.488 14.279 1.00 11.48 158 SER B O 1
ATOM 3522 N N . LYS B 1 139 ? 28.482 11.192 14.287 1.00 11.75 159 LYS B N 1
ATOM 3523 C CA . LYS B 1 139 ? 28.365 11.129 12.857 1.00 11.27 159 LYS B CA 1
ATOM 3524 C C . LYS B 1 139 ? 28.082 12.498 12.248 1.00 12.75 159 LYS B C 1
ATOM 3525 O O . LYS B 1 139 ? 28.253 12.686 11.046 1.00 14.31 159 LYS B O 1
ATOM 3531 N N . SER B 1 140 ? 27.722 13.486 13.092 1.00 11.81 160 SER B N 1
ATOM 3532 C CA A SER B 1 140 ? 27.450 14.828 12.616 0.50 13.21 160 SER B CA 1
ATOM 3533 C CA B SER B 1 140 ? 27.451 14.838 12.638 0.50 12.88 160 SER B CA 1
ATOM 3534 C C . SER B 1 140 ? 28.706 15.646 12.345 1.00 12.82 160 SER B C 1
ATOM 3535 O O . SER B 1 140 ? 28.624 16.671 11.682 1.00 14.52 160 SER B O 1
ATOM 3540 N N . ILE B 1 141 ? 29.864 15.188 12.828 1.00 11.01 161 ILE B N 1
ATOM 3541 C CA . ILE B 1 141 ? 31.108 15.921 12.617 1.00 11.98 161 ILE B CA 1
ATOM 3542 C C . ILE B 1 141 ? 32.211 15.143 11.879 1.00 10.94 161 ILE B C 1
ATOM 3543 O O . ILE B 1 141 ? 33.325 15.610 11.771 1.00 11.50 161 ILE B O 1
ATOM 3548 N N . SER B 1 142 ? 31.880 13.957 11.376 1.00 11.40 162 SER B N 1
ATOM 3549 C CA . SER B 1 142 ? 32.863 13.029 10.853 1.00 9.79 162 SER B CA 1
ATOM 3550 C C . SER B 1 142 ? 32.202 12.089 9.822 1.00 11.49 162 SER B C 1
ATOM 3551 O O . SER B 1 142 ? 30.984 12.100 9.643 1.00 13.48 162 SER B O 1
ATOM 3554 N N . GLN B 1 143 ? 33.034 11.358 9.110 1.00 10.49 163 GLN B N 1
ATOM 3555 C CA . GLN B 1 143 ? 32.601 10.482 8.037 1.00 12.71 163 GLN B CA 1
ATOM 3556 C C . GLN B 1 143 ? 33.642 9.380 7.835 1.00 12.59 163 GLN B C 1
ATOM 3557 O O . GLN B 1 143 ? 34.857 9.631 7.957 1.00 11.91 163 GLN B O 1
ATOM 3563 N N . PRO B 1 144 ? 33.191 8.144 7.526 1.00 9.65 164 PRO B N 1
ATOM 3564 C CA . PRO B 1 144 ? 34.171 7.107 7.209 1.00 11.36 164 PRO B CA 1
ATOM 3565 C C . PRO B 1 144 ? 34.996 7.435 5.965 1.00 11.97 164 PRO B C 1
ATOM 3566 O O . PRO B 1 144 ? 34.493 8.047 4.996 1.00 11.76 164 PRO B O 1
ATOM 3570 N N . GLU B 1 145 ? 36.266 7.069 6.008 1.00 11.09 165 GLU B N 1
ATOM 3571 C CA . GLU B 1 145 ? 37.193 7.408 4.951 1.00 12.29 165 GLU B CA 1
ATOM 3572 C C . GLU B 1 145 ? 36.673 6.967 3.572 1.00 11.19 165 GLU B C 1
ATOM 3573 O O . GLU B 1 145 ? 36.787 7.721 2.601 1.00 14.38 165 GLU B O 1
ATOM 3579 N N . ALA B 1 146 ? 36.170 5.729 3.450 1.00 13.87 166 ALA B N 1
ATOM 3580 C CA . ALA B 1 146 ? 35.703 5.271 2.142 1.00 14.06 166 ALA B CA 1
ATOM 3581 C C . ALA B 1 146 ? 34.607 6.225 1.613 1.00 13.34 166 ALA B C 1
ATOM 3582 O O . ALA B 1 146 ? 34.641 6.643 0.432 1.00 13.71 166 ALA B O 1
ATOM 3584 N N . GLY B 1 147 ? 33.627 6.556 2.459 1.00 13.23 167 GLY B N 1
ATOM 3585 C CA . GLY B 1 147 ? 32.565 7.478 2.041 1.00 15.58 167 GLY B CA 1
ATOM 3586 C C . GLY B 1 147 ? 33.030 8.921 1.795 1.00 13.38 167 GLY B C 1
ATOM 3587 O O . GLY B 1 147 ? 32.539 9.617 0.891 1.00 14.01 167 GLY B O 1
ATOM 3588 N N . TRP B 1 148 ? 34.011 9.358 2.584 1.00 12.02 168 TRP B N 1
ATOM 3589 C CA . TRP B 1 148 ? 34.663 10.637 2.399 1.00 13.38 168 TRP B CA 1
ATOM 3590 C C . TRP B 1 148 ? 35.306 10.736 1.028 1.00 13.84 168 TRP B C 1
ATOM 3591 O O . TRP B 1 148 ? 35.122 11.743 0.318 1.00 13.74 168 TRP B O 1
ATOM 3602 N N . ARG B 1 149 ? 36.063 9.704 0.670 1.00 13.09 169 ARG B N 1
ATOM 3603 C CA . ARG B 1 149 ? 36.718 9.682 -0.628 1.00 14.72 169 ARG B CA 1
ATOM 3604 C C . ARG B 1 149 ? 35.683 9.578 -1.752 1.00 14.69 169 ARG B C 1
ATOM 3605 O O . ARG B 1 149 ? 35.855 10.202 -2.798 1.00 15.38 169 ARG B O 1
ATOM 3613 N N . ALA B 1 150 ? 34.603 8.813 -1.520 1.00 16.92 170 ALA B N 1
ATOM 3614 C CA . ALA B 1 150 ? 33.504 8.643 -2.516 1.00 16.05 170 ALA B CA 1
ATOM 3615 C C . ALA B 1 150 ? 32.647 9.926 -2.702 1.00 16.67 170 ALA B C 1
ATOM 3616 O O . ALA B 1 150 ? 31.840 10.018 -3.661 1.00 14.95 170 ALA B O 1
ATOM 3618 N N . SER B 1 151 ? 32.812 10.903 -1.806 1.00 14.15 171 SER B N 1
ATOM 3619 C CA . SER B 1 151 ? 32.116 12.186 -1.892 1.00 17.55 171 SER B CA 1
ATOM 3620 C C . SER B 1 151 ? 33.090 13.359 -2.013 1.00 14.98 171 SER B C 1
ATOM 3621 O O . SER B 1 151 ? 32.684 14.512 -1.854 1.00 16.34 171 SER B O 1
ATOM 3624 N N . LEU B 1 152 ? 34.362 13.083 -2.296 1.00 14.96 172 LEU B N 1
ATOM 3625 C CA . LEU B 1 152 ? 35.381 14.107 -2.211 1.00 14.37 172 LEU B CA 1
ATOM 3626 C C . LEU B 1 152 ? 35.131 15.178 -3.242 1.00 14.96 172 LEU B C 1
ATOM 3627 O O . LEU B 1 152 ? 34.722 14.886 -4.358 1.00 16.91 172 LEU B O 1
ATOM 3632 N N . LYS B 1 153 ? 35.348 16.419 -2.839 1.00 13.88 173 LYS B N 1
ATOM 3633 C CA . LYS B 1 153 ? 35.343 17.596 -3.728 1.00 14.03 173 LYS B CA 1
ATOM 3634 C C . LYS B 1 153 ? 36.766 18.147 -3.793 1.00 16.04 173 LYS B C 1
ATOM 3635 O O . LYS B 1 153 ? 37.365 18.380 -2.762 1.00 16.48 173 LYS B O 1
ATOM 3641 N N . GLN B 1 154 ? 37.300 18.309 -5.000 1.00 16.78 174 GLN B N 1
ATOM 3642 C CA . GLN B 1 154 ? 38.671 18.806 -5.182 1.00 17.15 174 GLN B CA 1
ATOM 3643 C C . GLN B 1 154 ? 38.767 19.894 -6.247 1.00 15.35 174 GLN B C 1
ATOM 3644 O O . GLN B 1 154 ? 39.848 20.235 -6.737 1.00 16.32 174 GLN B O 1
ATOM 3650 N N . ASP B 1 155 ? 37.635 20.524 -6.501 1.00 12.97 175 ASP B N 1
ATOM 3651 C CA . ASP B 1 155 ? 37.535 21.586 -7.485 1.00 12.21 175 ASP B CA 1
ATOM 3652 C C . ASP B 1 155 ? 37.771 22.930 -6.789 1.00 12.52 175 ASP B C 1
ATOM 3653 O O . ASP B 1 155 ? 37.641 23.040 -5.574 1.00 12.40 175 ASP B O 1
ATOM 3658 N N . VAL B 1 156 ? 38.057 23.944 -7.598 1.00 11.96 176 VAL B N 1
ATOM 3659 C CA . VAL B 1 156 ? 38.312 25.294 -7.121 1.00 12.81 176 VAL B CA 1
ATOM 3660 C C . VAL B 1 156 ? 37.159 25.852 -6.284 1.00 11.64 176 VAL B C 1
ATOM 3661 O O . VAL B 1 156 ? 37.385 26.456 -5.240 1.00 10.46 176 VAL B O 1
ATOM 3665 N N . GLU B 1 157 ? 35.921 25.682 -6.746 1.00 11.40 177 GLU B N 1
ATOM 3666 C CA . GLU B 1 157 ? 34.787 26.300 -6.072 1.00 10.63 177 GLU B CA 1
ATOM 3667 C C . GLU B 1 157 ? 34.623 25.790 -4.647 1.00 9.41 177 GLU B C 1
ATOM 3668 O O . GLU B 1 157 ? 34.428 26.559 -3.702 1.00 9.61 177 GLU B O 1
ATOM 3674 N N . SER B 1 158 ? 34.778 24.488 -4.481 1.00 10.72 178 SER B N 1
ATOM 3675 C CA . SER B 1 158 ? 34.621 23.823 -3.175 1.00 10.30 178 SER B CA 1
ATOM 3676 C C . SER B 1 158 ? 35.733 24.260 -2.245 1.00 11.96 178 SER B C 1
ATOM 3677 O O . SER B 1 158 ? 35.524 24.486 -1.068 1.00 9.37 178 SER B O 1
ATOM 3680 N N . ILE B 1 159 ? 36.941 24.364 -2.787 1.00 10.82 179 ILE B N 1
ATOM 3681 C CA . ILE B 1 159 ? 38.122 24.823 -2.013 1.00 11.09 179 ILE B CA 1
ATOM 3682 C C . ILE B 1 159 ? 37.880 26.267 -1.516 1.00 9.53 179 ILE B C 1
ATOM 3683 O O . ILE B 1 159 ? 38.148 26.589 -0.327 1.00 10.49 179 ILE B O 1
ATOM 3688 N N . ILE B 1 160 ? 37.332 27.129 -2.388 1.00 9.77 180 ILE B N 1
ATOM 3689 C CA . ILE B 1 160 ? 36.984 28.497 -1.972 1.00 11.20 180 ILE B CA 1
ATOM 3690 C C . ILE B 1 160 ? 35.904 28.472 -0.897 1.00 11.09 180 ILE B C 1
ATOM 3691 O O . ILE B 1 160 ? 35.983 29.262 0.057 1.00 10.01 180 ILE B O 1
ATOM 3696 N N . GLU B 1 161 ? 34.901 27.585 -1.026 1.00 10.93 181 GLU B N 1
ATOM 3697 C CA A GLU B 1 161 ? 33.848 27.504 -0.008 0.60 11.05 181 GLU B CA 1
ATOM 3698 C CA B GLU B 1 161 ? 33.845 27.483 -0.013 0.40 11.13 181 GLU B CA 1
ATOM 3699 C C . GLU B 1 161 ? 34.447 27.153 1.344 1.00 11.38 181 GLU B C 1
ATOM 3700 O O . GLU B 1 161 ? 34.054 27.719 2.382 1.00 10.29 181 GLU B O 1
ATOM 3711 N N . THR B 1 162 ? 35.421 26.241 1.342 1.00 11.24 182 THR B N 1
ATOM 3712 C CA . THR B 1 162 ? 36.083 25.859 2.592 1.00 9.69 182 THR B CA 1
ATOM 3713 C C . THR B 1 162 ? 36.845 27.051 3.194 1.00 8.35 182 THR B C 1
ATOM 3714 O O . THR B 1 162 ? 36.793 27.269 4.378 1.00 9.19 182 THR B O 1
ATOM 3718 N N . ALA B 1 163 ? 37.513 27.831 2.359 1.00 10.52 183 ALA B N 1
ATOM 3719 C CA . ALA B 1 163 ? 38.215 29.044 2.830 1.00 9.49 183 ALA B CA 1
ATOM 3720 C C . ALA B 1 163 ? 37.219 30.001 3.475 1.00 9.72 183 ALA B C 1
ATOM 3721 O O . ALA B 1 163 ? 37.469 30.510 4.570 1.00 9.72 183 ALA B O 1
ATOM 3723 N N . TYR B 1 164 ? 36.084 30.241 2.809 1.00 9.86 184 TYR B N 1
ATOM 3724 C CA . TYR B 1 164 ? 35.048 31.100 3.366 1.00 8.74 184 TYR B CA 1
ATOM 3725 C C . TYR B 1 164 ? 34.496 30.608 4.706 1.00 10.59 184 TYR B C 1
ATOM 3726 O O . TYR B 1 164 ? 34.124 31.429 5.564 1.00 11.00 184 TYR B O 1
ATOM 3735 N N . SER B 1 165 ? 34.468 29.288 4.894 1.00 10.69 185 SER B N 1
ATOM 3736 C CA . SER B 1 165 ? 34.017 28.671 6.154 1.00 10.32 185 SER B CA 1
ATOM 3737 C C . SER B 1 165 ? 34.938 28.954 7.342 1.00 12.48 185 SER B C 1
ATOM 3738 O O . SER B 1 165 ? 34.531 28.748 8.505 1.00 11.06 185 SER B O 1
ATOM 3757 N N . GLY B 1 168 ? 37.198 34.914 9.641 1.00 9.73 188 GLY B N 1
ATOM 3758 C CA . GLY B 1 168 ? 37.405 35.450 10.961 1.00 10.21 188 GLY B CA 1
ATOM 3759 C C . GLY B 1 168 ? 38.233 34.656 11.919 1.00 9.52 188 GLY B C 1
ATOM 3760 O O . GLY B 1 168 ? 38.508 35.147 13.009 1.00 10.60 188 GLY B O 1
ATOM 3761 N N . ILE B 1 169 ? 38.631 33.443 11.548 1.00 9.49 189 ILE B N 1
ATOM 3762 C CA . ILE B 1 169 ? 39.513 32.627 12.415 1.00 9.43 189 ILE B CA 1
ATOM 3763 C C . ILE B 1 169 ? 40.834 33.370 12.619 1.00 8.86 189 ILE B C 1
ATOM 3764 O O . ILE B 1 169 ? 41.310 34.071 11.701 1.00 8.81 189 ILE B O 1
ATOM 3769 N N . PRO B 1 170 ? 41.430 33.264 13.826 1.00 10.39 190 PRO B N 1
ATOM 3770 C CA . PRO B 1 170 ? 42.642 34.006 14.035 1.00 9.44 190 PRO B CA 1
ATOM 3771 C C . PRO B 1 170 ? 43.837 33.614 13.202 1.00 9.08 190 PRO B C 1
ATOM 3772 O O . PRO B 1 170 ? 44.036 32.439 12.861 1.00 9.24 190 PRO B O 1
ATOM 3776 N N . TYR B 1 171 ? 44.629 34.634 12.892 1.00 10.10 191 TYR B N 1
ATOM 3777 C CA . TYR B 1 171 ? 45.989 34.427 12.433 1.00 9.83 191 TYR B CA 1
ATOM 3778 C C . TYR B 1 171 ? 46.804 33.896 13.603 1.00 11.05 191 TYR B C 1
ATOM 3779 O O . TYR B 1 171 ? 46.748 34.426 14.732 1.00 11.46 191 TYR B O 1
ATOM 3788 N N . LEU B 1 172 ? 47.598 32.877 13.310 1.00 9.08 192 LEU B N 1
ATOM 3789 C CA . LEU B 1 172 ? 48.573 32.324 14.256 1.00 7.95 192 LEU B CA 1
ATOM 3790 C C . LEU B 1 172 ? 49.840 31.967 13.468 1.00 8.86 192 LEU B C 1
ATOM 3791 O O . LEU B 1 172 ? 49.774 31.190 12.539 1.00 8.51 192 LEU B O 1
ATOM 3796 N N . TRP B 1 173 ? 50.991 32.541 13.817 1.00 9.98 193 TRP B N 1
ATOM 3797 C CA . TRP B 1 173 ? 52.253 32.202 13.170 1.00 9.27 193 TRP B CA 1
ATOM 3798 C C . TRP B 1 173 ? 52.530 30.700 13.283 1.00 10.26 193 TRP B C 1
ATOM 3799 O O . TRP B 1 173 ? 52.460 30.135 14.393 1.00 11.13 193 TRP B O 1
ATOM 3810 N N . ALA B 1 174 ? 52.771 30.077 12.122 1.00 10.82 194 ALA B N 1
ATOM 3811 C CA . ALA B 1 174 ? 52.962 28.624 11.973 1.00 10.25 194 ALA B CA 1
ATOM 3812 C C . ALA B 1 174 ? 51.666 27.783 12.136 1.00 9.47 194 ALA B C 1
ATOM 3813 O O . ALA B 1 174 ? 51.702 26.555 12.111 1.00 10.71 194 ALA B O 1
ATOM 3815 N N . GLY B 1 175 ? 50.531 28.457 12.270 1.00 9.12 195 GLY B N 1
ATOM 3816 C CA . GLY B 1 175 ? 49.252 27.786 12.462 1.00 9.88 195 GLY B CA 1
ATOM 3817 C C . GLY B 1 175 ? 48.850 27.023 11.213 1.00 9.49 195 GLY B C 1
ATOM 3818 O O . GLY B 1 175 ? 48.895 27.581 10.101 1.00 10.32 195 GLY B O 1
ATOM 3819 N N . THR B 1 176 ? 48.499 25.743 11.393 1.00 9.12 196 THR B N 1
ATOM 3820 C CA . THR B 1 176 ? 48.225 24.826 10.288 1.00 8.55 196 THR B CA 1
ATOM 3821 C C . THR B 1 176 ? 47.008 23.955 10.645 1.00 10.26 196 THR B C 1
ATOM 3822 O O . THR B 1 176 ? 46.977 22.763 10.325 1.00 9.57 196 THR B O 1
ATOM 3826 N N . SER B 1 177 ? 46.001 24.541 11.307 1.00 9.41 197 SER B N 1
ATOM 3827 C CA . SER B 1 177 ? 44.750 23.830 11.595 1.00 9.99 197 SER B CA 1
ATOM 3828 C C . SER B 1 177 ? 43.586 24.826 11.664 1.00 8.94 197 SER B C 1
ATOM 3829 O O . SER B 1 177 ? 43.791 26.028 11.650 1.00 10.19 197 SER B O 1
ATOM 3832 N N . SER B 1 178 ? 42.379 24.291 11.776 1.00 11.17 198 SER B N 1
ATOM 3833 C CA . SER B 1 178 ? 41.174 25.087 11.967 1.00 11.51 198 SER B CA 1
ATOM 3834 C C . SER B 1 178 ? 41.240 25.994 13.202 1.00 10.22 198 SER B C 1
ATOM 3835 O O . SER B 1 178 ? 40.539 26.978 13.273 1.00 11.46 198 SER B O 1
ATOM 3838 N N . LYS B 1 179 ? 42.071 25.666 14.180 1.00 8.79 199 LYS B N 1
ATOM 3839 C CA . LYS B 1 179 ? 42.247 26.566 15.359 1.00 8.97 199 LYS B CA 1
ATOM 3840 C C . LYS B 1 179 ? 42.819 27.977 15.050 1.00 11.07 199 LYS B C 1
ATOM 3841 O O . LYS B 1 179 ? 42.543 28.937 15.760 1.00 10.87 199 LYS B O 1
ATOM 3847 N N . GLY B 1 180 ? 43.668 28.070 14.032 1.00 9.19 200 GLY B N 1
ATOM 3848 C CA . GLY B 1 180 ? 44.427 29.285 13.779 1.00 6.98 200 GLY B CA 1
ATOM 3849 C C . GLY B 1 180 ? 45.431 29.008 12.688 1.00 8.81 200 GLY B C 1
ATOM 3850 O O . GLY B 1 180 ? 45.988 27.933 12.628 1.00 8.92 200 GLY B O 1
ATOM 3851 N N . VAL B 1 181 ? 45.630 29.979 11.799 1.00 9.76 201 VAL B N 1
ATOM 3852 C CA . VAL B 1 181 ? 46.418 29.736 10.573 1.00 9.31 201 VAL B CA 1
ATOM 3853 C C . VAL B 1 181 ? 47.278 30.919 10.251 1.00 8.15 201 VAL B C 1
ATOM 3854 O O . VAL B 1 181 ? 46.927 32.073 10.614 1.00 8.93 201 VAL B O 1
ATOM 3858 N N . ASP B 1 182 ? 48.440 30.670 9.636 1.00 7.31 202 ASP B N 1
ATOM 3859 C CA . ASP B 1 182 ? 49.213 31.761 9.028 1.00 9.81 202 ASP B CA 1
ATOM 3860 C C . ASP B 1 182 ? 48.910 31.848 7.525 1.00 8.64 202 ASP B C 1
ATOM 3861 O O . ASP B 1 182 ? 47.934 31.232 7.081 1.00 9.52 202 ASP B O 1
ATOM 3876 N N . SER B 1 184 ? 50.343 30.925 4.635 1.00 8.89 204 SER B N 1
ATOM 3877 C CA . SER B 1 184 ? 50.590 29.657 3.925 1.00 9.23 204 SER B CA 1
ATOM 3878 C C . SER B 1 184 ? 49.837 28.510 4.601 1.00 9.80 204 SER B C 1
ATOM 3879 O O . SER B 1 184 ? 49.411 27.531 3.965 1.00 8.85 204 SER B O 1
ATOM 3882 N N . GLY B 1 185 ? 49.629 28.669 5.909 1.00 10.02 205 GLY B N 1
ATOM 3883 C CA . GLY B 1 185 ? 48.896 27.694 6.689 1.00 10.67 205 GLY B CA 1
ATOM 3884 C C . GLY B 1 185 ? 47.406 27.663 6.396 1.00 9.47 205 GLY B C 1
ATOM 3885 O O . GLY B 1 185 ? 46.773 26.598 6.510 1.00 9.22 205 GLY B O 1
ATOM 3886 N N . LEU B 1 186 ? 46.821 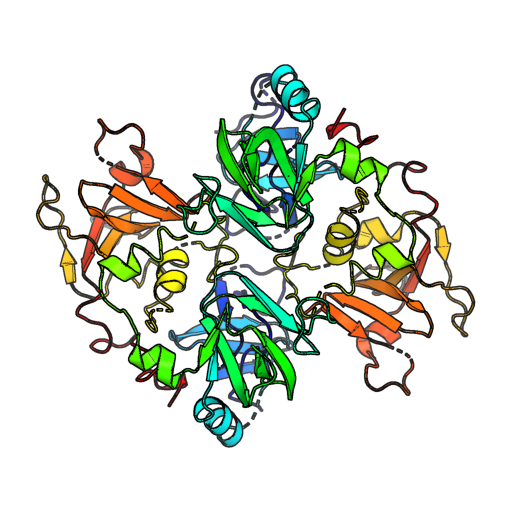28.823 6.075 1.00 9.12 206 LEU B N 1
ATOM 3887 C CA . LEU B 1 186 ? 45.457 28.862 5.622 1.00 8.97 206 LEU B CA 1
ATOM 3888 C C . LEU B 1 186 ? 45.301 27.996 4.373 1.00 8.56 206 LEU B C 1
ATOM 3889 O O . LEU B 1 186 ? 44.383 27.200 4.284 1.00 7.29 206 LEU B O 1
ATOM 3894 N N . VAL B 1 187 ? 46.187 28.218 3.412 1.00 8.56 207 VAL B N 1
ATOM 3895 C CA . VAL B 1 187 ? 46.221 27.426 2.166 1.00 9.07 207 VAL B CA 1
ATOM 3896 C C . VAL B 1 187 ? 46.306 25.944 2.485 1.00 8.43 207 VAL B C 1
ATOM 3897 O O . VAL B 1 187 ? 45.508 25.161 1.985 1.00 9.92 207 VAL B O 1
ATOM 3901 N N . ARG B 1 188 ? 47.233 25.559 3.360 1.00 8.42 208 ARG B N 1
ATOM 3902 C CA . ARG B 1 188 ? 47.391 24.154 3.694 1.00 9.15 208 ARG B CA 1
ATOM 3903 C C . ARG B 1 188 ? 46.208 23.559 4.462 1.00 9.31 208 ARG B C 1
ATOM 3904 O O . ARG B 1 188 ? 45.800 22.431 4.199 1.00 9.10 208 ARG B O 1
ATOM 3912 N N . THR B 1 189 ? 45.641 24.341 5.394 1.00 9.20 209 THR B N 1
ATOM 3913 C CA . THR B 1 189 ? 44.546 23.878 6.220 1.00 9.53 209 THR B CA 1
ATOM 3914 C C . THR B 1 189 ? 43.311 23.578 5.373 1.00 9.88 209 THR B C 1
ATOM 3915 O O . THR B 1 189 ? 42.698 22.510 5.476 1.00 10.03 209 THR B O 1
ATOM 3919 N N . VAL B 1 190 ? 42.983 24.512 4.508 1.00 7.80 210 VAL B N 1
ATOM 3920 C CA . VAL B 1 190 ? 41.888 24.354 3.565 1.00 8.15 210 VAL B CA 1
ATOM 3921 C C . VAL B 1 190 ? 42.135 23.131 2.681 1.00 8.96 210 VAL B C 1
ATOM 3922 O O . VAL B 1 190 ? 41.247 22.286 2.494 1.00 10.21 210 VAL B O 1
ATOM 3926 N N . LEU B 1 191 ? 43.343 23.036 2.126 1.00 8.61 211 LEU B N 1
ATOM 3927 C CA . LEU B 1 191 ? 43.618 21.984 1.133 1.00 7.46 211 LEU B CA 1
ATOM 3928 C C . LEU B 1 191 ? 43.553 20.583 1.743 1.00 10.10 211 LEU B C 1
ATOM 3929 O O . LEU B 1 191 ? 43.124 19.646 1.057 1.00 10.17 211 LEU B O 1
ATOM 3934 N N . PHE B 1 192 ? 43.982 20.437 2.997 1.00 8.86 212 PHE B N 1
ATOM 3935 C CA . PHE B 1 192 ? 43.977 19.124 3.663 1.00 8.07 212 PHE B CA 1
ATOM 3936 C C . PHE B 1 192 ? 42.552 18.626 3.873 1.00 9.87 212 PHE B C 1
ATOM 3937 O O . PHE B 1 192 ? 42.320 17.437 3.845 1.00 10.15 212 PHE B O 1
ATOM 3953 N N . HIS B 1 194 ? 40.432 18.839 1.717 1.00 8.55 214 HIS B N 1
ATOM 3954 C CA . HIS B 1 194 ? 40.174 18.298 0.395 1.00 9.24 214 HIS B CA 1
ATOM 3955 C C . HIS B 1 194 ? 41.202 17.226 -0.038 1.00 8.88 214 HIS B C 1
ATOM 3956 O O . HIS B 1 194 ? 41.359 16.953 -1.244 1.00 10.67 214 HIS B O 1
ATOM 3963 N N . ASP B 1 195 ? 41.931 16.677 0.940 1.00 9.98 215 ASP B N 1
ATOM 3964 C CA . ASP B 1 195 ? 42.927 15.586 0.774 1.00 9.17 215 ASP B CA 1
ATOM 3965 C C . ASP B 1 195 ? 44.259 15.948 0.105 1.00 10.91 215 ASP B C 1
ATOM 3966 O O . ASP B 1 195 ? 45.024 15.062 -0.265 1.00 11.66 215 ASP B O 1
ATOM 3971 N N . ILE B 1 196 ? 44.529 17.241 0.002 1.00 9.91 216 ILE B N 1
ATOM 3972 C CA A ILE B 1 196 ? 45.658 17.780 -0.763 0.50 10.06 216 ILE B CA 1
ATOM 3973 C CA B ILE B 1 196 ? 45.657 17.777 -0.760 0.50 10.01 216 ILE B CA 1
ATOM 3974 C C . ILE B 1 196 ? 46.746 18.329 0.146 1.00 10.22 216 ILE B C 1
ATOM 3975 O O . ILE B 1 196 ? 46.473 19.041 1.113 1.00 10.16 216 ILE B O 1
ATOM 3984 N N . ILE B 1 197 ? 47.981 17.994 -0.194 1.00 10.54 217 ILE B N 1
ATOM 3985 C CA . ILE B 1 197 ? 49.175 18.464 0.468 1.00 10.39 217 ILE B CA 1
ATOM 3986 C C . ILE B 1 197 ? 50.028 19.204 -0.567 1.00 9.97 217 ILE B C 1
ATOM 3987 O O . ILE B 1 197 ? 50.226 18.701 -1.686 1.00 10.33 217 ILE B O 1
ATOM 3992 N N . ILE B 1 198 ? 50.501 20.399 -0.197 1.00 9.19 218 ILE B N 1
ATOM 3993 C CA . ILE B 1 198 ? 51.492 21.147 -0.988 1.00 10.29 218 ILE B CA 1
ATOM 3994 C C . ILE B 1 198 ? 52.603 21.618 -0.017 1.00 9.96 218 ILE B C 1
ATOM 3995 O O . ILE B 1 198 ? 52.526 21.360 1.188 1.00 9.69 218 ILE B O 1
ATOM 4000 N N . PRO B 1 199 ? 53.671 22.255 -0.538 1.00 10.68 219 PRO B N 1
ATOM 4001 C CA . PRO B 1 199 ? 54.765 22.634 0.359 1.00 9.66 219 PRO B CA 1
ATOM 4002 C C . PRO B 1 199 ? 54.269 23.561 1.460 1.00 10.12 219 PRO B C 1
ATOM 4003 O O . PRO B 1 199 ? 53.296 24.297 1.254 1.00 10.58 219 PRO B O 1
ATOM 4007 N N . ARG B 1 200 ? 54.902 23.497 2.622 1.00 9.71 220 ARG B N 1
ATOM 4008 C CA . ARG B 1 200 ? 54.435 24.285 3.772 1.00 8.45 220 ARG B CA 1
ATOM 4009 C C . ARG B 1 200 ? 54.677 25.807 3.686 1.00 10.72 220 ARG B C 1
ATOM 4010 O O . ARG B 1 200 ? 53.800 26.588 4.053 1.00 11.38 220 ARG B O 1
ATOM 4018 N N . ASP B 1 201 ? 55.862 26.218 3.261 1.00 9.43 221 ASP B N 1
ATOM 4019 C CA A ASP B 1 201 ? 56.263 27.632 3.286 0.60 11.80 221 ASP B CA 1
ATOM 4020 C CA B ASP B 1 201 ? 56.195 27.635 3.313 0.40 10.69 221 ASP B CA 1
ATOM 4021 C C . ASP B 1 201 ? 55.856 28.371 2.007 1.00 10.40 221 ASP B C 1
ATOM 4022 O O . ASP B 1 201 ? 55.924 27.808 0.902 1.00 11.43 221 ASP B O 1
ATOM 4031 N N . ALA B 1 202 ? 55.454 29.630 2.148 1.00 10.91 222 ALA B N 1
ATOM 4032 C CA . ALA B 1 202 ? 55.081 30.458 1.011 1.00 11.07 222 ALA B CA 1
ATOM 4033 C C . ALA B 1 202 ? 56.196 30.530 -0.012 1.00 10.52 222 ALA B C 1
ATOM 4034 O O . ALA B 1 202 ? 55.919 30.564 -1.186 1.00 12.30 222 ALA B O 1
ATOM 4036 N N . SER B 1 203 ? 57.458 30.537 0.449 1.00 10.70 223 SER B N 1
ATOM 4037 C CA A SER B 1 203 ? 58.582 30.630 -0.457 0.70 12.01 223 SER B CA 1
ATOM 4038 C CA B SER B 1 203 ? 58.591 30.631 -0.447 0.30 12.64 223 SER B CA 1
ATOM 4039 C C . SER B 1 203 ? 58.723 29.405 -1.360 1.00 12.45 223 SER B C 1
ATOM 4040 O O . SER B 1 203 ? 59.365 29.493 -2.400 1.00 13.89 223 SER B O 1
ATOM 4045 N N . GLN B 1 204 ? 58.165 28.250 -0.956 1.00 11.35 224 GLN B N 1
ATOM 4046 C CA . GLN B 1 204 ? 58.126 27.076 -1.835 1.00 13.33 224 GLN B CA 1
ATOM 4047 C C . GLN B 1 204 ? 56.830 27.042 -2.633 1.00 13.45 224 GLN B C 1
ATOM 4048 O O . GLN B 1 204 ? 56.833 26.617 -3.786 1.00 13.44 224 GLN B O 1
ATOM 4054 N N . GLN B 1 205 ? 55.719 27.467 -2.040 1.00 12.21 225 GLN B N 1
ATOM 4055 C CA . GLN B 1 205 ? 54.433 27.455 -2.740 1.00 10.97 225 GLN B CA 1
ATOM 4056 C C . GLN B 1 205 ? 54.502 28.340 -3.990 1.00 11.60 225 GLN B C 1
ATOM 4057 O O . GLN B 1 205 ? 53.824 28.092 -4.980 1.00 11.90 225 GLN B O 1
ATOM 4063 N N . ALA B 1 206 ? 55.347 29.370 -3.945 1.00 10.34 226 ALA B N 1
ATOM 4064 C CA . ALA B 1 206 ? 55.441 30.340 -5.031 1.00 11.68 226 ALA B CA 1
ATOM 4065 C C . ALA B 1 206 ? 55.940 29.743 -6.349 1.00 13.12 226 ALA B C 1
ATOM 4066 O O . ALA B 1 206 ? 55.810 30.378 -7.404 1.00 12.58 226 ALA B O 1
ATOM 4068 N N . TYR B 1 207 ? 56.548 28.547 -6.295 1.00 12.04 227 TYR B N 1
ATOM 4069 C CA . TYR B 1 207 ? 57.257 27.991 -7.460 1.00 11.76 227 TYR B CA 1
ATOM 4070 C C . TYR B 1 207 ? 56.695 26.660 -7.948 1.00 14.29 227 TYR B C 1
ATOM 4071 O O . TYR B 1 207 ? 57.258 26.034 -8.862 1.00 14.93 227 TYR B O 1
ATOM 4080 N N . VAL B 1 208 ? 55.561 26.272 -7.389 1.00 12.32 228 VAL B N 1
ATOM 4081 C CA . VAL B 1 208 ? 54.827 25.100 -7.860 1.00 13.09 228 VAL B CA 1
ATOM 4082 C C . VAL B 1 208 ? 54.000 25.463 -9.106 1.00 12.72 228 VAL B C 1
ATOM 4083 O O . VAL B 1 208 ? 53.766 26.657 -9.414 1.00 14.06 228 VAL B O 1
ATOM 4087 N N . GLY B 1 209 ? 53.537 24.435 -9.819 1.00 11.63 229 GLY B N 1
ATOM 4088 C CA . GLY B 1 209 ? 52.487 24.647 -10.808 1.00 13.49 229 GLY B CA 1
ATOM 4089 C C . GLY B 1 209 ? 52.896 25.519 -11.975 1.00 13.75 229 GLY B C 1
ATOM 4090 O O . GLY B 1 209 ? 54.036 25.420 -12.481 1.00 12.97 229 GLY B O 1
ATOM 4091 N N . GLU B 1 210 ? 51.935 26.318 -12.449 1.00 11.26 230 GLU B N 1
ATOM 4092 C CA . GLU B 1 210 ? 52.167 27.279 -13.513 1.00 13.55 230 GLU B CA 1
ATOM 4093 C C . GLU B 1 210 ? 52.201 28.720 -12.979 1.00 13.64 230 GLU B C 1
ATOM 4094 O O . GLU B 1 210 ? 51.267 29.142 -12.335 1.00 13.16 230 GLU B O 1
ATOM 4100 N N . HIS B 1 211 ? 53.311 29.419 -13.260 1.00 13.49 231 HIS B N 1
ATOM 4101 C CA . HIS B 1 211 ? 53.521 30.829 -12.937 1.00 14.04 231 HIS B CA 1
ATOM 4102 C C . HIS B 1 211 ? 52.647 31.669 -13.849 1.00 14.29 231 HIS B C 1
ATOM 4103 O O . HIS B 1 211 ? 52.644 31.472 -15.058 1.00 15.70 231 HIS B O 1
ATOM 4110 N N . ILE B 1 212 ? 51.857 32.543 -13.245 1.00 12.59 232 ILE B N 1
ATOM 4111 C CA . ILE B 1 212 ? 50.970 33.470 -13.952 1.00 13.62 232 ILE B CA 1
ATOM 4112 C C . ILE B 1 212 ? 51.514 34.902 -13.816 1.00 15.25 232 ILE B C 1
ATOM 4113 O O . ILE B 1 212 ? 51.543 35.485 -12.725 1.00 14.64 232 ILE B O 1
ATOM 4118 N N . ASP B 1 213 ? 51.969 35.431 -14.943 1.00 15.64 233 ASP B N 1
ATOM 4119 C CA A ASP B 1 213 ? 52.416 36.809 -15.047 0.70 16.70 233 ASP B CA 1
ATOM 4120 C CA B ASP B 1 213 ? 52.411 36.812 -15.063 0.30 16.56 233 ASP B CA 1
ATOM 4121 C C . ASP B 1 213 ? 51.152 37.649 -15.204 1.00 15.96 233 ASP B C 1
ATOM 4122 O O . ASP B 1 213 ? 50.541 37.692 -16.280 1.00 16.30 233 ASP B O 1
ATOM 4131 N N . ILE B 1 214 ? 50.754 38.303 -14.127 1.00 14.02 234 ILE B N 1
ATOM 4132 C CA . ILE B 1 214 ? 49.437 38.925 -14.055 1.00 14.11 234 ILE B CA 1
ATOM 4133 C C . ILE B 1 214 ? 49.293 40.094 -15.066 1.00 15.92 234 ILE B C 1
ATOM 4134 O O . ILE B 1 214 ? 50.074 41.043 -15.052 1.00 15.68 234 ILE B O 1
ATOM 4139 N N . ALA B 1 215 ? 48.260 40.004 -15.884 1.00 16.53 235 ALA B N 1
ATOM 4140 C CA . ALA B 1 215 ? 47.896 41.054 -16.840 1.00 17.70 235 ALA B CA 1
ATOM 4141 C C . ALA B 1 215 ? 47.313 42.239 -16.105 1.00 19.78 235 ALA B C 1
ATOM 4142 O O . ALA B 1 215 ? 46.757 42.099 -15.013 1.00 19.65 235 ALA B O 1
ATOM 4144 N N . PRO B 1 216 ? 47.422 43.439 -16.702 1.00 21.31 236 PRO B N 1
ATOM 4145 C CA . PRO B 1 216 ? 46.932 44.621 -15.980 1.00 23.13 236 PRO B CA 1
ATOM 4146 C C . PRO B 1 216 ? 45.436 44.534 -15.631 1.00 20.92 236 PRO B C 1
ATOM 4147 O O . PRO B 1 216 ? 45.036 45.035 -14.607 1.00 23.27 236 PRO B O 1
ATOM 4151 N N . ASP B 1 217 ? 44.640 43.836 -16.441 1.00 21.53 237 ASP B N 1
ATOM 4152 C CA . ASP B 1 217 ? 43.220 43.655 -16.136 1.00 23.09 237 ASP B CA 1
ATOM 4153 C C . ASP B 1 217 ? 42.903 42.437 -15.270 1.00 21.56 237 ASP B C 1
ATOM 4154 O O . ASP B 1 217 ? 41.742 42.183 -14.980 1.00 22.63 237 ASP B O 1
ATOM 4159 N N . PHE B 1 218 ? 43.936 41.726 -14.814 1.00 21.06 238 PHE B N 1
ATOM 4160 C CA . PHE B 1 218 ? 43.816 40.479 -14.052 1.00 19.75 238 PHE B CA 1
ATOM 4161 C C . PHE B 1 218 ? 43.076 39.385 -14.810 1.00 20.90 238 PHE B C 1
ATOM 4162 O O . PHE B 1 218 ? 42.655 38.396 -14.226 1.00 20.59 238 PHE B O 1
ATOM 4170 N N . SER B 1 219 ? 42.925 39.534 -16.121 1.00 21.59 239 SER B N 1
ATOM 4171 C CA . SER B 1 219 ? 42.066 38.644 -16.876 1.00 21.22 239 SER B CA 1
ATOM 4172 C C . SER B 1 219 ? 42.623 37.220 -17.001 1.00 19.36 239 SER B C 1
ATOM 4173 O O . SER B 1 219 ? 41.856 36.285 -17.246 1.00 20.13 239 SER B O 1
ATOM 4176 N N . ASN B 1 220 ? 43.937 37.058 -16.816 1.00 17.01 240 ASN B N 1
ATOM 4177 C CA . ASN B 1 220 ? 44.598 35.739 -16.912 1.00 17.95 240 ASN B CA 1
ATOM 4178 C C . ASN B 1 220 ? 44.746 35.035 -15.546 1.00 16.48 240 ASN B C 1
ATOM 4179 O O . ASN B 1 220 ? 45.339 33.939 -15.445 1.00 18.31 240 ASN B O 1
ATOM 4184 N N . VAL B 1 221 ? 44.188 35.666 -14.504 1.00 14.55 241 VAL B N 1
ATOM 4185 C CA . VAL B 1 221 ? 44.180 35.109 -13.149 1.00 13.86 241 VAL B CA 1
ATOM 4186 C C . VAL B 1 221 ? 42.793 34.573 -12.898 1.00 13.49 241 VAL B C 1
ATOM 4187 O O . VAL B 1 221 ? 41.796 35.241 -13.157 1.00 17.11 241 VAL B O 1
ATOM 4191 N N . LYS B 1 222 ? 42.741 33.340 -12.413 1.00 15.81 242 LYS B N 1
ATOM 4192 C CA . LYS B 1 222 ? 41.508 32.604 -12.210 1.00 15.27 242 LYS B CA 1
ATOM 4193 C C . LYS B 1 222 ? 41.266 32.261 -10.753 1.00 15.47 242 LYS B C 1
ATOM 4194 O O . LYS B 1 222 ? 42.187 32.068 -9.981 1.00 13.16 242 LYS B O 1
ATOM 4200 N N . ARG B 1 223 ? 39.988 32.179 -10.382 1.00 14.54 243 ARG B N 1
ATOM 4201 C CA . ARG B 1 223 ? 39.625 31.693 -9.051 1.00 14.22 243 ARG B CA 1
ATOM 4202 C C . ARG B 1 223 ? 40.422 30.429 -8.742 1.00 13.71 243 ARG B C 1
ATOM 4203 O O . ARG B 1 223 ? 40.582 29.558 -9.608 1.00 13.17 243 ARG B O 1
ATOM 4211 N N . GLY B 1 224 ? 40.964 30.358 -7.538 1.00 10.44 244 GLY B N 1
ATOM 4212 C CA . GLY B 1 224 ? 41.711 29.190 -7.079 1.00 11.87 244 GLY B CA 1
ATOM 4213 C C . GLY B 1 224 ? 43.223 29.280 -7.281 1.00 11.86 244 GLY B C 1
ATOM 4214 O O . GLY B 1 224 ? 43.946 28.484 -6.724 1.00 10.79 244 GLY B O 1
ATOM 4215 N N . ASP B 1 225 ? 43.691 30.269 -8.069 1.00 11.92 245 ASP B N 1
ATOM 4216 C CA . ASP B 1 225 ? 45.106 30.575 -8.175 1.00 11.65 245 ASP B CA 1
ATOM 4217 C C . ASP B 1 225 ? 45.542 31.132 -6.828 1.00 10.92 245 ASP B C 1
ATOM 4218 O O . ASP B 1 225 ? 44.735 31.710 -6.101 1.00 10.77 245 ASP B O 1
ATOM 4223 N N . LEU B 1 226 ? 46.803 30.910 -6.474 1.00 11.57 246 LEU B N 1
ATOM 4224 C CA . LEU B 1 226 ? 47.425 31.615 -5.358 1.00 9.67 246 LEU B CA 1
ATOM 4225 C C . LEU B 1 226 ? 47.989 32.961 -5.863 1.00 11.87 246 LEU B C 1
ATOM 4226 O O . LEU B 1 226 ? 48.475 33.053 -6.969 1.00 10.79 246 LEU B O 1
ATOM 4231 N N . VAL B 1 227 ? 47.878 33.989 -5.045 1.00 8.92 247 VAL B N 1
ATOM 4232 C CA . VAL B 1 227 ? 48.520 35.283 -5.315 1.00 10.91 247 VAL B CA 1
ATOM 4233 C C . VAL B 1 227 ? 49.618 35.463 -4.289 1.00 10.57 247 VAL B C 1
ATOM 4234 O O . VAL B 1 227 ? 49.400 35.232 -3.077 1.00 10.31 247 VAL B O 1
ATOM 4238 N N . PHE B 1 228 ? 50.799 35.891 -4.781 1.00 10.62 248 PHE B N 1
ATOM 4239 C CA . PHE B 1 228 ? 51.965 36.075 -3.938 1.00 9.92 248 PHE B CA 1
ATOM 4240 C C . PHE B 1 228 ? 52.404 37.518 -3.885 1.00 12.05 248 PHE B C 1
ATOM 4241 O O . PHE B 1 228 ? 52.305 38.257 -4.883 1.00 11.50 248 PHE B O 1
ATOM 4249 N N . PHE B 1 229 ? 52.823 37.919 -2.684 1.00 11.86 249 PHE B N 1
ATOM 4250 C CA . PHE B 1 229 ? 53.221 39.281 -2.381 1.00 12.36 249 PHE B CA 1
ATOM 4251 C C . PHE B 1 229 ? 54.608 39.260 -1.775 1.00 13.21 249 PHE B C 1
ATOM 4252 O O . PHE B 1 229 ? 54.989 38.282 -1.129 1.00 12.57 249 PHE B O 1
ATOM 4260 N N . GLY B 1 230 ? 55.347 40.343 -1.967 1.00 12.60 250 GLY B N 1
ATOM 4261 C CA . GLY B 1 230 ? 56.695 40.431 -1.416 1.00 14.24 250 GLY B CA 1
ATOM 4262 C C . GLY B 1 230 ? 57.566 41.514 -2.013 1.00 15.55 250 GLY B C 1
ATOM 4263 O O . GLY B 1 230 ? 57.099 42.591 -2.424 1.00 16.21 250 GLY B O 1
ATOM 4264 N N . ARG B 1 231 ? 58.851 41.198 -2.047 1.00 17.27 251 ARG B N 1
ATOM 4265 C CA A ARG B 1 231 ? 59.888 42.136 -2.493 0.50 19.59 251 ARG B CA 1
ATOM 4266 C CA B ARG B 1 231 ? 59.918 42.112 -2.464 0.50 19.74 251 ARG B CA 1
ATOM 4267 C C . ARG B 1 231 ? 60.380 41.675 -3.848 1.00 18.04 251 ARG B C 1
ATOM 4268 O O . ARG B 1 231 ? 60.743 40.531 -4.038 1.00 17.94 251 ARG B O 1
ATOM 4283 N N . LYS B 1 232 ? 60.328 42.582 -4.818 1.00 20.13 252 LYS B N 1
ATOM 4284 C CA A LYS B 1 232 ? 60.706 42.304 -6.202 0.70 20.99 252 LYS B CA 1
ATOM 4285 C CA B LYS B 1 232 ? 60.695 42.233 -6.188 0.30 20.31 252 LYS B CA 1
ATOM 4286 C C . LYS B 1 232 ? 62.208 42.029 -6.297 1.00 20.75 252 LYS B C 1
ATOM 4287 O O . LYS B 1 232 ? 62.991 42.594 -5.522 1.00 20.33 252 LYS B O 1
ATOM 4292 N N . ALA B 1 233 ? 62.598 41.171 -7.233 1.00 21.04 253 ALA B N 1
ATOM 4293 C CA . ALA B 1 233 ? 63.982 40.882 -7.472 1.00 22.50 253 ALA B CA 1
ATOM 4294 C C . ALA B 1 233 ? 64.668 42.166 -7.960 1.00 25.33 253 ALA B C 1
ATOM 4295 O O . ALA B 1 233 ? 64.041 43.025 -8.597 1.00 23.82 253 ALA B O 1
ATOM 4297 N N . THR B 1 234 ? 65.933 42.293 -7.616 1.00 26.68 254 THR B N 1
ATOM 4298 C CA . THR B 1 234 ? 66.777 43.377 -8.110 1.00 31.19 254 THR B CA 1
ATOM 4299 C C . THR B 1 234 ? 67.878 42.801 -9.000 1.00 32.31 254 THR B C 1
ATOM 4300 O O . THR B 1 234 ? 67.963 41.587 -9.172 1.00 31.93 254 THR B O 1
ATOM 4304 N N . ALA B 1 235 ? 68.720 43.667 -9.579 1.00 35.62 255 ALA B N 1
ATOM 4305 C CA . ALA B 1 235 ? 69.906 43.190 -10.291 1.00 36.91 255 ALA B CA 1
ATOM 4306 C C . ALA B 1 235 ? 70.772 42.329 -9.352 1.00 37.46 255 ALA B C 1
ATOM 4307 O O . ALA B 1 235 ? 71.315 41.299 -9.776 1.00 38.60 255 ALA B O 1
ATOM 4309 N N . GLU B 1 236 ? 70.871 42.736 -8.084 1.00 36.58 256 GLU B N 1
ATOM 4310 C CA . GLU B 1 236 ? 71.742 42.064 -7.124 1.00 37.91 256 GLU B CA 1
ATOM 4311 C C . GLU B 1 236 ? 71.086 40.991 -6.252 1.00 37.94 256 GLU B C 1
ATOM 4312 O O . GLU B 1 236 ? 71.800 40.277 -5.523 1.00 38.53 256 GLU B O 1
ATOM 4318 N N . ARG B 1 237 ? 69.753 40.894 -6.257 1.00 35.79 257 ARG B N 1
ATOM 4319 C CA . ARG B 1 237 ? 69.089 40.081 -5.228 1.00 34.25 257 ARG B CA 1
ATOM 4320 C C . ARG B 1 237 ? 67.799 39.409 -5.717 1.00 29.63 257 ARG B C 1
ATOM 4321 O O . ARG B 1 237 ? 67.000 40.034 -6.380 1.00 24.06 257 ARG B O 1
ATOM 4329 N N . LYS B 1 238 ? 67.616 38.133 -5.379 1.00 28.77 258 LYS B N 1
ATOM 4330 C CA . LYS B 1 238 ? 66.423 37.397 -5.801 1.00 27.07 258 LYS B CA 1
ATOM 4331 C C . LYS B 1 238 ? 65.185 37.923 -5.053 1.00 23.37 258 LYS B C 1
ATOM 4332 O O . LYS B 1 238 ? 65.309 38.577 -3.991 1.00 20.08 258 LYS B O 1
ATOM 4338 N N . GLU B 1 239 ? 64.013 37.660 -5.631 1.00 20.57 259 GLU B N 1
ATOM 4339 C CA . GLU B 1 239 ? 62.760 38.096 -5.051 1.00 21.11 259 GLU B CA 1
ATOM 4340 C C . GLU B 1 239 ? 62.541 37.422 -3.710 1.00 20.30 259 GLU B C 1
ATOM 4341 O O . GLU B 1 239 ? 63.044 36.326 -3.459 1.00 20.54 259 GLU B O 1
ATOM 4347 N N . GLY B 1 240 ? 61.809 38.106 -2.846 1.00 18.05 260 GLY B N 1
ATOM 4348 C CA . GLY B 1 240 ? 61.474 37.590 -1.529 1.00 18.15 260 GLY B CA 1
ATOM 4349 C C . GLY B 1 240 ? 59.982 37.416 -1.422 1.00 15.87 260 GLY B C 1
ATOM 4350 O O . GLY B 1 240 ? 59.226 38.369 -1.604 1.00 20.39 260 GLY B O 1
ATOM 4351 N N . ILE B 1 241 ? 59.548 36.202 -1.127 1.00 14.02 261 ILE B N 1
ATOM 4352 C CA . ILE B 1 241 ? 58.112 35.939 -1.000 1.00 12.52 261 ILE B CA 1
ATOM 4353 C C . ILE B 1 241 ? 57.712 36.198 0.448 1.00 13.74 261 ILE B C 1
ATOM 4354 O O . ILE B 1 241 ? 58.269 35.555 1.335 1.00 14.78 261 ILE B O 1
ATOM 4359 N N . SER B 1 242 ? 56.768 37.119 0.692 1.00 13.73 262 SER B N 1
ATOM 4360 C CA A SER B 1 242 ? 56.371 37.511 2.053 0.60 13.87 262 SER B CA 1
ATOM 4361 C CA B SER B 1 242 ? 56.396 37.449 2.078 0.40 13.51 262 SER B CA 1
ATOM 4362 C C . SER B 1 242 ? 54.976 37.056 2.476 1.00 14.41 262 SER B C 1
ATOM 4363 O O . SER B 1 242 ? 54.693 36.914 3.662 1.00 15.38 262 SER B O 1
ATOM 4368 N N . HIS B 1 243 ? 54.102 36.849 1.507 1.00 10.84 263 HIS B N 1
ATOM 4369 C CA . HIS B 1 243 ? 52.702 36.642 1.803 1.00 10.03 263 HIS B CA 1
ATOM 4370 C C . HIS B 1 243 ? 52.038 35.921 0.627 1.00 9.71 263 HIS B C 1
ATOM 4371 O O . HIS B 1 243 ? 52.506 35.999 -0.510 1.00 11.52 263 HIS B O 1
ATOM 4378 N N . VAL B 1 244 ? 50.930 35.242 0.927 1.00 10.35 264 VAL B N 1
ATOM 4379 C CA . VAL B 1 244 ? 50.163 34.501 -0.035 1.00 9.44 264 VAL B CA 1
ATOM 4380 C C . VAL B 1 244 ? 48.685 34.612 0.332 1.00 11.54 264 VAL B C 1
ATOM 4381 O O . VAL B 1 244 ? 48.338 34.653 1.529 1.00 10.29 264 VAL B O 1
ATOM 4385 N N . GLY B 1 245 ? 47.844 34.636 -0.702 1.00 9.59 265 GLY B N 1
ATOM 4386 C CA . GLY B 1 245 ? 46.394 34.521 -0.564 1.00 9.72 265 GLY B CA 1
ATOM 4387 C C . GLY B 1 245 ? 45.802 33.672 -1.683 1.00 9.56 265 GLY B C 1
ATOM 4388 O O . GLY B 1 245 ? 46.508 33.231 -2.614 1.00 11.85 265 GLY B O 1
ATOM 4389 N N . ILE B 1 246 ? 44.505 33.378 -1.585 1.00 9.85 266 ILE B N 1
ATOM 4390 C CA . ILE B 1 246 ? 43.802 32.606 -2.616 1.00 9.02 266 ILE B CA 1
ATOM 4391 C C . ILE B 1 246 ? 42.904 33.551 -3.395 1.00 10.29 266 ILE B C 1
ATOM 4392 O O . ILE B 1 246 ? 42.090 34.282 -2.808 1.00 10.12 266 ILE B O 1
ATOM 4397 N N . TYR B 1 247 ? 43.046 33.517 -4.716 1.00 9.31 267 TYR B N 1
ATOM 4398 C CA . TYR B 1 247 ? 42.374 34.437 -5.611 1.00 10.12 267 TYR B CA 1
ATOM 4399 C C . TYR B 1 247 ? 40.920 34.026 -5.757 1.00 9.91 267 TYR B C 1
ATOM 4400 O O . TYR B 1 247 ? 40.606 32.841 -5.975 1.00 11.67 267 TYR B O 1
ATOM 4409 N N . LEU B 1 248 ? 40.047 35.023 -5.658 1.00 11.07 268 LEU B N 1
ATOM 4410 C CA . LEU B 1 248 ? 38.599 34.819 -5.699 1.00 8.66 268 LEU B CA 1
ATOM 4411 C C . LEU B 1 248 ? 37.922 35.386 -6.935 1.00 12.38 268 LEU B C 1
ATOM 4412 O O . LEU B 1 248 ? 36.684 35.293 -7.059 1.00 11.10 268 LEU B O 1
ATOM 4417 N N . GLY B 1 249 ? 38.694 35.958 -7.865 1.00 12.71 269 GLY B N 1
ATOM 4418 C CA . GLY B 1 249 ? 38.123 36.663 -9.004 1.00 12.72 269 GLY B CA 1
ATOM 4419 C C . GLY B 1 249 ? 37.788 38.105 -8.658 1.00 13.11 269 GLY B C 1
ATOM 4420 O O . GLY B 1 249 ? 37.717 38.485 -7.490 1.00 12.60 269 GLY B O 1
ATOM 4421 N N . ASN B 1 250 ? 37.589 38.906 -9.690 1.00 15.01 270 ASN B N 1
ATOM 4422 C CA . ASN B 1 250 ? 37.252 40.328 -9.509 1.00 16.77 270 ASN B CA 1
ATOM 4423 C C . ASN B 1 250 ? 38.191 41.064 -8.589 1.00 15.03 270 ASN B C 1
ATOM 4424 O O . ASN B 1 250 ? 37.754 41.926 -7.782 1.00 17.09 270 ASN B O 1
ATOM 4429 N N . LYS B 1 251 ? 39.463 40.718 -8.709 1.00 15.92 271 LYS B N 1
ATOM 4430 C CA . LYS B 1 251 ? 40.548 41.344 -7.957 1.00 14.83 271 LYS B CA 1
ATOM 4431 C C . LYS B 1 251 ? 40.490 41.150 -6.421 1.00 13.51 271 LYS B C 1
ATOM 4432 O O . LYS B 1 251 ? 41.213 41.825 -5.709 1.00 14.79 271 LYS B O 1
ATOM 4438 N N . GLN B 1 252 ? 39.690 40.192 -5.955 1.00 12.37 272 GLN B N 1
ATOM 4439 C CA . GLN B 1 252 ? 39.598 39.874 -4.529 1.00 12.93 272 GLN B CA 1
ATOM 4440 C C . GLN B 1 252 ? 40.394 38.645 -4.198 1.00 12.34 272 GLN B C 1
ATOM 4441 O O . GLN B 1 252 ? 40.567 37.738 -5.023 1.00 10.38 272 GLN B O 1
ATOM 4447 N N . PHE B 1 253 ? 40.841 38.600 -2.946 1.00 11.03 273 PHE B N 1
ATOM 4448 C CA . PHE B 1 253 ? 41.544 37.446 -2.444 1.00 8.50 273 PHE B CA 1
ATOM 4449 C C . PHE B 1 253 ? 41.224 37.216 -0.976 1.00 9.68 273 PHE B C 1
ATOM 4450 O O . PHE B 1 253 ? 40.984 38.158 -0.216 1.00 10.60 273 PHE B O 1
ATOM 4458 N N . ILE B 1 254 ? 41.277 35.952 -0.568 1.00 10.07 274 ILE B N 1
ATOM 4459 C CA . ILE B 1 254 ? 41.117 35.593 0.823 1.00 8.84 274 ILE B CA 1
ATOM 4460 C C . ILE B 1 254 ? 42.492 35.192 1.379 1.00 10.45 274 ILE B C 1
ATOM 4461 O O . ILE B 1 254 ? 43.296 34.528 0.713 1.00 11.00 274 ILE B O 1
ATOM 4466 N N . HIS B 1 255 ? 42.772 35.657 2.595 1.00 10.35 275 HIS B N 1
ATOM 4467 C CA . HIS B 1 255 ? 44.083 35.454 3.215 1.00 9.25 275 HIS B CA 1
ATOM 4468 C C . HIS B 1 255 ? 43.995 35.534 4.739 1.00 10.22 275 HIS B C 1
ATOM 4469 O O . HIS B 1 255 ? 43.001 36.011 5.274 1.00 10.45 275 HIS B O 1
AT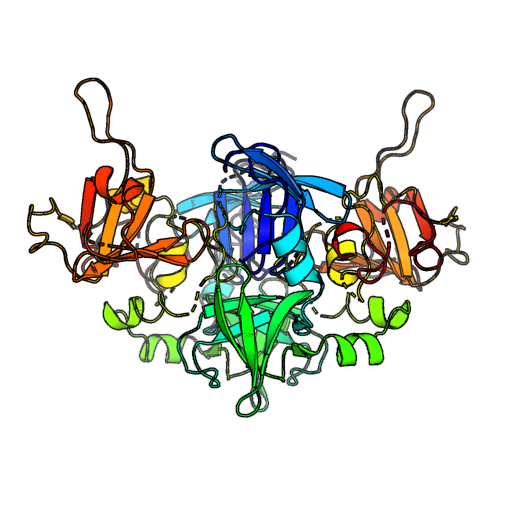OM 4476 N N . ALA B 1 256 ? 45.072 35.106 5.397 1.00 10.43 276 ALA B N 1
ATOM 4477 C CA . ALA B 1 256 ? 45.250 35.189 6.850 1.00 10.79 276 ALA B CA 1
ATOM 4478 C C . ALA B 1 256 ? 46.266 36.277 7.165 1.00 10.16 276 ALA B C 1
ATOM 4479 O O . ALA B 1 256 ? 47.447 36.169 6.781 1.00 9.51 276 ALA B O 1
ATOM 4481 N N . LEU B 1 257 ? 45.796 37.331 7.848 1.00 10.11 277 LEU B N 1
ATOM 4482 C CA . LEU B 1 257 ? 46.614 38.454 8.272 1.00 9.85 277 LEU B CA 1
ATOM 4483 C C . LEU B 1 257 ? 45.780 39.163 9.367 1.00 11.10 277 LEU B C 1
ATOM 4484 O O . LEU B 1 257 ? 44.758 39.763 9.054 1.00 11.43 277 LEU B O 1
ATOM 4489 N N . GLY B 1 258 ? 46.177 39.029 10.632 1.00 11.27 278 GLY B N 1
ATOM 4490 C CA . GLY B 1 258 ? 45.324 39.338 11.798 1.00 10.12 278 GLY B CA 1
ATOM 4491 C C . GLY B 1 258 ? 44.277 38.256 12.041 1.00 10.38 278 GLY B C 1
ATOM 4492 O O . GLY B 1 258 ? 44.225 37.575 13.085 1.00 9.78 278 GLY B O 1
ATOM 4493 N N . ASP B 1 259 ? 43.441 38.081 11.027 1.00 12.19 279 ASP B N 1
ATOM 4494 C CA . ASP B 1 259 ? 42.470 36.997 10.946 1.00 9.97 279 ASP B CA 1
ATOM 4495 C C . ASP B 1 259 ? 42.292 36.625 9.479 1.00 11.17 279 ASP B C 1
ATOM 4496 O O . ASP B 1 259 ? 42.905 37.234 8.606 1.00 11.27 279 ASP B O 1
ATOM 4501 N N . VAL B 1 260 ? 41.455 35.631 9.235 1.00 9.42 280 VAL B N 1
ATOM 4502 C CA . VAL B 1 260 ? 41.075 35.229 7.870 1.00 9.95 280 VAL B CA 1
ATOM 4503 C C . VAL B 1 260 ? 40.049 36.247 7.401 1.00 9.56 280 VAL B C 1
ATOM 4504 O O . VAL B 1 260 ? 38.987 36.419 8.010 1.00 13.43 280 VAL B O 1
ATOM 4508 N N . HIS B 1 261 ? 40.361 36.948 6.318 1.00 10.46 281 HIS B N 1
ATOM 4509 C CA . HIS B 1 261 ? 39.433 37.925 5.764 1.00 10.87 281 HIS B CA 1
ATOM 4510 C C . HIS B 1 261 ? 39.605 38.042 4.257 1.00 11.99 281 HIS B C 1
ATOM 4511 O O . HIS B 1 261 ? 40.555 37.510 3.691 1.00 9.62 281 HIS B O 1
ATOM 4518 N N . VAL B 1 262 ? 38.695 38.789 3.620 1.00 11.09 282 VAL B N 1
ATOM 4519 C CA . VAL B 1 262 ? 38.714 39.039 2.170 1.00 10.78 282 VAL B CA 1
ATOM 4520 C C . VAL B 1 262 ? 39.096 40.503 1.835 1.00 11.01 282 VAL B C 1
ATOM 4521 O O . VAL B 1 262 ? 38.532 41.455 2.389 1.00 12.90 282 VAL B O 1
ATOM 4525 N N . SER B 1 263 ? 40.109 40.652 0.980 1.00 9.31 283 SER B N 1
ATOM 4526 C CA . SER B 1 263 ? 40.661 41.961 0.591 1.00 11.95 283 SER B CA 1
ATOM 4527 C C . SER B 1 263 ? 40.541 42.098 -0.924 1.00 12.38 283 SER B C 1
ATOM 4528 O O . SER B 1 263 ? 40.334 41.104 -1.617 1.00 11.65 283 SER B O 1
ATOM 4531 N N . SER B 1 264 ? 40.706 43.324 -1.411 1.00 12.00 284 SER B N 1
ATOM 4532 C CA . SER B 1 264 ? 40.681 43.656 -2.816 1.00 10.52 284 SER B CA 1
ATOM 4533 C C . SER B 1 264 ? 41.972 44.311 -3.248 1.00 12.30 284 SER B C 1
ATOM 4534 O O . SER B 1 264 ? 42.630 44.995 -2.464 1.00 13.19 284 SER B O 1
ATOM 4545 N N . ASN B 1 266 ? 41.641 46.148 -6.109 1.00 16.97 286 ASN B N 1
ATOM 4546 C CA . ASN B 1 266 ? 41.021 47.306 -6.798 1.00 19.12 286 ASN B CA 1
ATOM 4547 C C . ASN B 1 266 ? 40.911 48.512 -5.847 1.00 21.64 286 ASN B C 1
ATOM 4548 O O . ASN B 1 266 ? 40.173 48.460 -4.856 1.00 18.77 286 ASN B O 1
ATOM 4553 N N . PRO B 1 267 ? 41.646 49.618 -6.145 1.00 24.19 287 PRO B N 1
ATOM 4554 C CA . PRO B 1 267 ? 41.643 50.801 -5.244 1.00 25.53 287 PRO B CA 1
ATOM 4555 C C . PRO B 1 267 ? 40.269 51.404 -4.948 1.00 24.17 287 PRO B C 1
ATOM 4556 O O . PRO B 1 267 ? 40.104 52.051 -3.928 1.00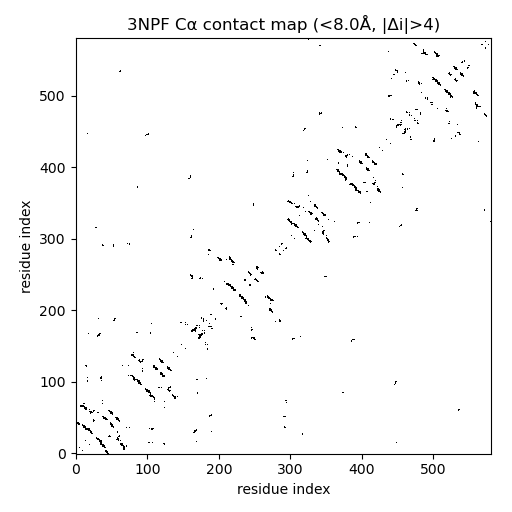 26.68 287 PRO B O 1
ATOM 4560 N N . ALA B 1 268 ? 39.297 51.141 -5.808 1.00 24.61 288 ALA B N 1
ATOM 4561 C CA . ALA B 1 268 ? 37.949 51.644 -5.661 1.00 26.78 288 ALA B CA 1
ATOM 4562 C C . ALA B 1 268 ? 37.144 50.879 -4.614 1.00 28.37 288 ALA B C 1
ATOM 4563 O O . ALA B 1 268 ? 36.152 51.403 -4.090 1.00 29.25 288 ALA B O 1
ATOM 4565 N N . ASP B 1 269 ? 37.539 49.637 -4.321 1.00 25.04 289 ASP B N 1
ATOM 4566 C CA . ASP B 1 269 ? 36.785 48.790 -3.402 1.00 24.10 289 ASP B CA 1
ATOM 4567 C C . ASP B 1 269 ? 37.010 49.201 -1.939 1.00 21.77 289 ASP B C 1
ATOM 4568 O O . ASP B 1 269 ? 38.112 49.564 -1.545 1.00 19.78 289 ASP B O 1
ATOM 4573 N N . GLN B 1 270 ? 35.974 49.084 -1.110 1.00 23.38 290 GLN B N 1
ATOM 4574 C CA . GLN B 1 270 ? 36.100 49.481 0.303 1.00 22.83 290 GLN B CA 1
ATOM 4575 C C . GLN B 1 270 ? 37.069 48.574 1.085 1.00 20.03 290 GLN B C 1
ATOM 4576 O O . GLN B 1 270 ? 37.630 49.004 2.094 1.00 20.86 290 GLN B O 1
ATOM 4582 N N . ASN B 1 271 ? 37.234 47.330 0.619 1.00 19.13 291 ASN B N 1
ATOM 4583 C CA . ASN B 1 271 ? 38.163 46.354 1.234 1.00 17.32 291 ASN B CA 1
ATOM 4584 C C . ASN B 1 271 ? 39.521 46.285 0.533 1.00 15.79 291 ASN B C 1
ATOM 4585 O O . ASN B 1 271 ? 40.265 45.306 0.697 1.00 15.91 291 ASN B O 1
ATOM 4590 N N . TYR B 1 272 ? 39.834 47.334 -0.229 1.00 16.72 292 TYR B N 1
ATOM 4591 C CA . TYR B 1 272 ? 41.150 47.503 -0.851 1.00 15.84 292 TYR B CA 1
ATOM 4592 C C . TYR B 1 272 ? 42.240 47.362 0.183 1.00 16.56 292 TYR B C 1
ATOM 4593 O O . TYR B 1 272 ? 42.171 47.990 1.253 1.00 17.48 292 TYR B O 1
ATOM 4602 N N . ASP B 1 273 ? 43.236 46.552 -0.125 1.00 16.36 293 ASP B N 1
ATOM 4603 C CA . ASP B 1 273 ? 44.419 46.362 0.730 1.00 16.20 293 ASP B CA 1
ATOM 4604 C C . ASP B 1 273 ? 45.619 46.986 -0.010 1.00 17.53 293 ASP B C 1
ATOM 4605 O O . ASP B 1 273 ? 46.209 46.376 -0.894 1.00 16.49 293 ASP B O 1
ATOM 4610 N N . GLU B 1 274 ? 45.951 48.220 0.345 1.00 17.25 294 GLU B N 1
ATOM 4611 C CA . GLU B 1 274 ? 46.965 48.969 -0.399 1.00 16.85 294 GLU B CA 1
ATOM 4612 C C . GLU B 1 274 ? 48.353 48.408 -0.191 1.00 15.85 294 GLU B C 1
ATOM 4613 O O . GLU B 1 274 ? 49.130 48.268 -1.146 1.00 16.84 294 GLU B O 1
ATOM 4619 N N . PHE B 1 275 ? 48.678 48.086 1.055 1.00 16.47 295 PHE B N 1
ATOM 4620 C CA . PHE B 1 275 ? 50.011 47.581 1.407 1.00 16.52 295 PHE B CA 1
ATOM 4621 C C . PHE B 1 275 ? 50.366 46.341 0.591 1.00 16.07 295 PHE B C 1
ATOM 4622 O O . PHE B 1 275 ? 51.425 46.284 -0.038 1.00 17.55 295 PHE B O 1
ATOM 4630 N N . ASN B 1 276 ? 49.478 45.352 0.614 1.00 14.21 296 ASN B N 1
ATOM 4631 C CA . ASN B 1 276 ? 49.715 44.151 -0.140 1.00 13.77 296 ASN B CA 1
ATOM 4632 C C . ASN B 1 276 ? 49.587 44.359 -1.632 1.00 14.40 296 ASN B C 1
ATOM 4633 O O . ASN B 1 276 ? 50.426 43.844 -2.385 1.00 13.38 296 ASN B O 1
ATOM 4638 N N . THR B 1 277 ? 48.590 45.126 -2.083 1.00 14.78 297 THR B N 1
ATOM 4639 C CA . THR B 1 277 ? 48.450 45.354 -3.533 1.00 14.90 297 THR B CA 1
ATOM 4640 C C . THR B 1 277 ? 49.756 45.906 -4.143 1.00 17.83 297 THR B C 1
ATOM 4641 O O . THR B 1 277 ? 50.215 45.470 -5.204 1.00 13.73 297 THR B O 1
ATOM 4645 N N . LYS B 1 278 ? 50.356 46.858 -3.448 1.00 16.23 298 LYS B N 1
ATOM 4646 C CA . LYS B 1 278 ? 51.612 47.449 -3.904 1.00 18.63 298 LYS B CA 1
ATOM 4647 C C . LYS B 1 278 ? 52.786 46.478 -3.977 1.00 16.17 298 LYS B C 1
ATOM 4648 O O . LYS B 1 278 ? 53.726 46.699 -4.705 1.00 18.44 298 LYS B O 1
ATOM 4654 N N . ARG B 1 279 ? 52.692 45.380 -3.238 1.00 16.10 299 ARG B N 1
ATOM 4655 C CA . ARG B 1 279 ? 53.703 44.351 -3.153 1.00 14.50 299 ARG B CA 1
ATOM 4656 C C . ARG B 1 279 ? 53.353 43.102 -3.963 1.00 14.71 299 ARG B C 1
ATOM 4657 O O . ARG B 1 279 ? 54.021 42.100 -3.828 1.00 14.06 299 ARG B O 1
ATOM 4665 N N . LEU B 1 280 ? 52.317 43.175 -4.803 1.00 12.52 300 LEU B N 1
ATOM 4666 C CA . LEU B 1 280 ? 51.889 42.038 -5.594 1.00 13.39 300 LEU B CA 1
ATOM 4667 C C . LEU B 1 280 ? 53.026 41.643 -6.507 1.00 14.35 300 LEU B C 1
ATOM 4668 O O . LEU B 1 280 ? 53.599 42.476 -7.181 1.00 13.88 300 LEU B O 1
ATOM 4673 N N . LEU B 1 281 ? 53.340 40.360 -6.551 1.00 12.60 301 LEU B N 1
ATOM 4674 C CA . LEU B 1 281 ? 54.393 39.860 -7.406 1.00 12.66 301 LEU B CA 1
ATOM 4675 C C . LEU B 1 281 ? 53.830 39.088 -8.603 1.00 13.67 301 LEU B C 1
ATOM 4676 O O . LEU B 1 281 ? 54.063 39.469 -9.742 1.00 13.98 301 LEU B O 1
ATOM 4681 N N . PHE B 1 282 ? 53.069 38.039 -8.347 1.00 12.60 302 PHE B N 1
ATOM 4682 C CA . PHE B 1 282 ? 52.539 37.168 -9.410 1.00 12.41 302 PHE B CA 1
ATOM 4683 C C . PHE B 1 282 ? 51.498 36.193 -8.848 1.00 13.91 302 PHE B C 1
ATOM 4684 O O . PHE B 1 282 ? 51.243 36.177 -7.656 1.00 12.96 302 PHE B O 1
ATOM 4692 N N . ALA B 1 283 ? 50.888 35.395 -9.721 1.00 13.46 303 ALA B N 1
ATOM 4693 C CA . ALA B 1 283 ? 49.952 34.339 -9.279 1.00 11.56 303 ALA B CA 1
ATOM 4694 C C . ALA B 1 283 ? 50.483 32.988 -9.726 1.00 10.65 303 ALA B C 1
ATOM 4695 O O . ALA B 1 283 ? 51.426 32.914 -10.527 1.00 10.86 303 ALA B O 1
ATOM 4697 N N . VAL B 1 284 ? 49.942 31.923 -9.128 1.00 11.08 304 VAL B N 1
ATOM 4698 C CA . VAL B 1 284 ? 50.337 30.556 -9.438 1.00 10.36 304 VAL B CA 1
ATOM 4699 C C . VAL B 1 284 ? 49.074 29.710 -9.574 1.00 10.97 304 VAL B C 1
ATOM 4700 O O . VAL B 1 284 ? 48.208 29.698 -8.690 1.00 11.74 304 VAL B O 1
ATOM 4704 N N . ARG B 1 285 ? 48.987 28.969 -10.676 1.00 10.82 305 ARG B N 1
ATOM 4705 C CA . ARG B 1 285 ? 47.908 27.992 -10.890 1.00 11.65 305 ARG B CA 1
ATOM 4706 C C . ARG B 1 285 ? 48.474 26.623 -10.522 1.00 11.68 305 ARG B C 1
ATOM 4707 O O . ARG B 1 285 ? 49.376 26.105 -11.206 1.00 11.53 305 ARG B O 1
ATOM 4715 N N . PHE B 1 286 ? 48.015 26.098 -9.398 1.00 11.56 306 PHE B N 1
ATOM 4716 C CA . PHE B 1 286 ? 48.599 24.872 -8.815 1.00 11.16 306 PHE B CA 1
ATOM 4717 C C . PHE B 1 286 ? 47.688 23.633 -8.885 1.00 11.13 306 PHE B C 1
ATOM 4718 O O . PHE B 1 286 ? 48.200 22.524 -9.000 1.00 12.81 306 PHE B O 1
ATOM 4726 N N . LEU B 1 287 ? 46.358 23.810 -8.846 1.00 11.56 307 LEU B N 1
ATOM 4727 C CA A LEU B 1 287 ? 45.440 22.685 -8.689 0.50 12.13 307 LEU B CA 1
ATOM 4728 C CA B LEU B 1 287 ? 45.456 22.674 -8.691 0.50 12.43 307 LEU B CA 1
ATOM 4729 C C . LEU B 1 287 ? 45.545 21.637 -9.811 1.00 13.52 307 LEU B C 1
ATOM 4730 O O . LEU B 1 287 ? 45.414 20.449 -9.551 1.00 12.04 307 LEU B O 1
ATOM 4739 N N . PRO B 1 288 ? 45.807 22.066 -11.062 1.00 13.76 308 PRO B N 1
ATOM 4740 C CA . PRO B 1 288 ? 45.953 21.057 -12.131 1.00 14.55 308 PRO B CA 1
ATOM 4741 C C . PRO B 1 288 ? 47.140 20.100 -11.942 1.00 14.71 308 PRO B C 1
ATOM 4742 O O . PRO B 1 288 ? 47.205 19.074 -12.630 1.00 15.85 308 PRO B O 1
ATOM 4746 N N . TYR B 1 289 ? 48.065 20.443 -11.027 1.00 13.31 309 TYR B N 1
ATOM 4747 C CA . TYR B 1 289 ? 49.368 19.770 -10.926 1.00 13.54 309 TYR B CA 1
ATOM 4748 C C . TYR B 1 289 ? 49.544 18.969 -9.633 1.00 11.81 309 TYR B C 1
ATOM 4749 O O . TYR B 1 289 ? 50.615 18.439 -9.364 1.00 11.33 309 TYR B O 1
ATOM 4758 N N . ILE B 1 290 ? 48.445 18.762 -8.911 1.00 11.96 310 ILE B N 1
ATOM 4759 C CA . ILE B 1 290 ? 48.466 17.866 -7.769 1.00 12.04 310 ILE B CA 1
ATOM 4760 C C . ILE B 1 290 ? 48.789 16.457 -8.304 1.00 11.83 310 ILE B C 1
ATOM 4761 O O . ILE B 1 290 ? 48.218 16.032 -9.300 1.00 13.04 310 ILE B O 1
ATOM 4766 N N . ASN B 1 291 ? 49.725 15.782 -7.632 1.00 11.70 311 ASN B N 1
ATOM 4767 C CA . ASN B 1 291 ? 50.242 14.450 -7.982 1.00 11.81 311 ASN B CA 1
ATOM 4768 C C . ASN B 1 291 ? 51.100 14.474 -9.256 1.00 12.26 311 ASN B C 1
ATOM 4769 O O . ASN B 1 291 ? 51.395 13.412 -9.823 1.00 14.79 311 ASN B O 1
ATOM 4774 N N . LYS B 1 292 ? 51.523 15.664 -9.688 1.00 13.68 312 LYS B N 1
ATOM 4775 C CA . LYS B 1 292 ? 52.377 15.802 -10.874 1.00 14.07 312 LYS B CA 1
ATOM 4776 C C . LYS B 1 292 ? 53.719 16.480 -10.590 1.00 15.87 312 LYS B C 1
ATOM 4777 O O . LYS B 1 292 ? 54.485 16.775 -11.515 1.00 16.38 312 LYS B O 1
ATOM 4783 N N . GLU B 1 293 ? 53.997 16.729 -9.317 1.00 13.59 313 GLU B N 1
ATOM 4784 C CA . GLU B 1 293 ? 55.281 17.255 -8.895 1.00 16.90 313 GLU B CA 1
ATOM 4785 C C . GLU B 1 293 ? 55.585 16.831 -7.472 1.00 15.39 313 GLU B C 1
ATOM 4786 O O . GLU B 1 293 ? 54.689 16.622 -6.656 1.00 15.07 313 GLU B O 1
ATOM 4792 N N . LYS B 1 294 ? 56.866 16.566 -7.233 1.00 15.53 314 LYS B N 1
ATOM 4793 C CA . LYS B 1 294 ? 57.366 16.206 -5.936 1.00 16.69 314 LYS B CA 1
ATOM 4794 C C . LYS B 1 294 ? 56.891 17.260 -4.946 1.00 17.14 314 LYS B C 1
ATOM 4795 O O . LYS B 1 294 ? 57.127 18.471 -5.151 1.00 18.45 314 LYS B O 1
ATOM 4801 N N . GLY B 1 295 ? 56.224 16.807 -3.895 1.00 16.01 315 GLY B N 1
ATOM 4802 C CA . GLY B 1 295 ? 55.786 17.744 -2.848 1.00 17.24 315 GLY B CA 1
ATOM 4803 C C . GLY B 1 295 ? 54.370 18.296 -3.005 1.00 14.21 315 GLY B C 1
ATOM 4804 O O . GLY B 1 295 ? 53.911 19.021 -2.136 1.00 13.49 315 GLY B O 1
ATOM 4813 N N . ASN B 1 297 ? 50.590 16.525 -3.632 1.00 11.81 317 ASN B N 1
ATOM 4814 C CA . ASN B 1 297 ? 49.992 15.188 -3.738 1.00 11.26 317 ASN B CA 1
ATOM 4815 C C . ASN B 1 297 ? 48.724 15.086 -2.901 1.00 12.81 317 ASN B C 1
ATOM 4816 O O . ASN B 1 297 ? 48.364 16.025 -2.152 1.00 11.29 317 ASN B O 1
ATOM 4821 N N . THR B 1 298 ? 48.055 13.939 -3.027 1.00 11.89 318 THR B N 1
ATOM 4822 C CA . THR B 1 298 ? 46.899 13.637 -2.189 1.00 9.84 318 THR B CA 1
ATOM 4823 C C . THR B 1 298 ? 47.278 12.478 -1.280 1.00 9.47 318 THR B C 1
ATOM 4824 O O . THR B 1 298 ? 48.251 11.744 -1.560 1.00 10.97 318 THR B O 1
ATOM 4828 N N . THR B 1 299 ? 46.547 12.316 -0.173 1.00 10.30 319 THR B N 1
ATOM 4829 C CA . THR B 1 299 ? 46.959 11.308 0.822 1.00 12.69 319 THR B CA 1
ATOM 4830 C C . THR B 1 299 ? 46.800 9.863 0.344 1.00 13.12 319 THR B C 1
ATOM 4831 O O . THR B 1 299 ? 47.422 8.956 0.923 1.00 17.41 319 THR B O 1
ATOM 4835 N N . ASN B 1 300 ? 46.030 9.625 -0.720 1.00 14.59 320 ASN B N 1
ATOM 4836 C CA . ASN B 1 300 ? 45.980 8.277 -1.328 1.00 12.79 320 ASN B CA 1
ATOM 4837 C C . ASN B 1 300 ? 47.215 7.942 -2.177 1.00 14.56 320 ASN B C 1
ATOM 4838 O O . ASN B 1 300 ? 47.451 6.748 -2.527 1.00 14.73 320 ASN B O 1
ATOM 4843 N N . LYS B 1 301 ? 48.010 8.958 -2.510 1.00 13.36 321 LYS B N 1
ATOM 4844 C CA . LYS B 1 301 ? 49.261 8.751 -3.254 1.00 13.88 321 LYS B CA 1
ATOM 4845 C C . LYS B 1 301 ? 50.526 9.036 -2.451 1.00 15.79 321 LYS B C 1
ATOM 4846 O O . LYS B 1 301 ? 51.615 8.540 -2.759 1.00 18.99 321 LYS B O 1
ATOM 4852 N N . ASN B 1 302 ? 50.406 9.800 -1.392 1.00 13.16 322 ASN B N 1
ATOM 4853 C CA . ASN B 1 302 ? 51.570 10.266 -0.656 1.00 12.16 322 ASN B CA 1
ATOM 4854 C C . ASN B 1 302 ? 52.269 9.080 0.023 1.00 13.05 322 ASN B C 1
ATOM 4855 O O . ASN B 1 302 ? 51.623 8.273 0.671 1.00 10.95 322 ASN B O 1
ATOM 4860 N N . PRO B 1 303 ? 53.601 8.961 -0.127 1.00 14.60 323 PRO B N 1
ATOM 4861 C CA . PRO B 1 303 ? 54.296 7.737 0.325 1.00 14.58 323 PRO B CA 1
ATOM 4862 C C . PRO B 1 303 ? 54.287 7.564 1.844 1.00 14.34 323 PRO B C 1
ATOM 4863 O O . PRO B 1 303 ? 54.476 6.452 2.342 1.00 15.36 323 PRO B O 1
ATOM 4867 N N . PHE B 1 304 ? 54.054 8.653 2.590 1.00 11.68 324 PHE B N 1
ATOM 4868 C CA . PHE B 1 304 ? 53.978 8.541 4.048 1.00 12.71 324 PHE B CA 1
ATOM 4869 C C . PHE B 1 304 ? 52.790 7.680 4.481 1.00 12.00 324 PHE B C 1
ATOM 4870 O O . PHE B 1 304 ? 52.803 7.136 5.587 1.00 12.76 324 PHE B O 1
ATOM 4878 N N . TYR B 1 305 ? 51.756 7.642 3.630 1.00 11.20 325 TYR B N 1
ATOM 4879 C CA . TYR B 1 305 ? 50.494 7.003 3.899 1.00 12.57 325 TYR B CA 1
ATOM 4880 C C . TYR B 1 305 ? 50.350 5.612 3.297 1.00 15.79 325 TYR B C 1
ATOM 4881 O O . TYR B 1 305 ? 49.371 4.906 3.591 1.00 17.48 325 TYR B O 1
ATOM 4890 N N . GLN B 1 306 ? 51.338 5.218 2.497 1.00 20.50 326 GLN B N 1
ATOM 4891 C CA . GLN B 1 306 ? 51.323 3.995 1.687 1.00 25.90 326 GLN B CA 1
ATOM 4892 C C . GLN B 1 306 ? 52.434 3.082 2.159 1.00 29.89 326 GLN B C 1
ATOM 4893 O O . GLN B 1 306 ? 53.256 3.415 3.024 1.00 29.14 326 GLN B O 1
#

B-factor: mean 18.54, std 9.68, range [5.48, 71.14]

CATH classification: 2.30.30.40 (+2 more: 2.30.30.40, 3.90.1720.10)

Nearest PDB structures (foldseek):
  3npf-assembly1_B  TM=9.997E-01  e=1.059E-54  Bacteroides ovatus ATCC 8483
  4r0k-assembly1_A  TM=9.986E-01  e=8.438E-51  Bacteroides thetaiotaomicron VPI-5482
  3pvq-assembly1_B  TM=9.991E-01  e=6.539E-49  Bacteroides thetaiotaomicron VPI-5482
  3h41-assembly1_A  TM=8.250E-01  e=4.668E-16  Bacillus cereus ATCC 10987
  2kt8-assembly1_A  TM=7.976E-01  e=2.678E-03  Clostridium perfringens

Sequence (581 aa):
QEIRPPADSSAYGVVHISVCNLREEEGKFTSSGSTQALLGPVKVLQYNGWYEIQTPDDYTGWVHRVITPSKERYDEWNRAEKIVVTSHYGFAYEKPDESSSQPVSDVVAGNRLKWEGSKGHHFYQVSYPDGRKAYLSKSSISQPEAGWRASLKQDVESIIEETAYSGIPYLWAGTSSKGVDSGLVRTVLFHDIIIPRDASQQAYVGEHIDDIAPDFSNVVKKRGDLVFFGRKKATAERKEGISSHVGIYLGNKQFIHALGDVHVSSNPADQNYDEFNTKRLLFAVRFLPYINKEKGNTTNKNPFYQDSAYGVVHISVCNLREEGKFTSSGSTQALLGPVKVLQYNGWYEIQTPDDYTGWVHRRVITPSKERYDEWNRAEKIVVTSSHYGFAYEKPDESSQPVSDVVAGNRLKWEGSSKKGHFYQVSYPDGRKAYLSKSSISQPEAGWRASLKQDVESIIEETAYSGIPYLWAGTSSKGVDSGLVRTVLFHDIIIIPRDDASSQQAYVGEHIDDIAPDFSNVKRGDLVFFGRRKKATAERKEGISSHVGIYLGNKQFIHALGDVHVSSNPADQNYDEFNTKRLLFAVRFLLPYINKEKGNTTNKNPFYQ

Foldseek 3Di:
DKFFADQQFQWKFQFAAKFDFFAAADPPGHAAIDGFQIWTFGIDDQWTWIADLLRDIGTGHVSIDGHPVLLLVSLVAWWKFFAAAKDFWAPDQDNVHHTPHIHGGLHIFGFDQADDQWTWTAGSVGDITIDGVVGIGIDVVCLVPQDLDLVQLVVLLVVQQFDDHNYQGSNHAACSSVNHSVSSQAFFHSDQVRVCPAADWFPQDPVSPPPDQQKKWWFFAPDDPVGHTDTDAIFGDHPPQKTWHHDRGTDIAGPPPDPRHDPVRVVRTDTIHRHSVCAVPDPSHGLVPRPSSD/DFFKKFQFAAKFDFFADADPPGHAAIDGFQIWTFDDDDQWTWIADLLRDIGTGHVSIGTHPVLLLVSLPAWKKFFAAAKDFWAPDQDNPHHTPHIHGGLHIFGFDQDDDQWTWTAGSVGDITTHGVVGIGIPVVCVVPQDQDLVVLVVLLVVQQFDDHNYQGSNHAACSSVNHSVSSQAWAHSDQVRVCPAADWAPADPVSPRPDFQWKWWFFAPADPPGHTDTDAIFTDHPPAKTWHHDRHTDIAGPPVDPRHDPVRVVRTDTIHDHSVCAVPDPSHGLVPRPSSD

Secondary structure (DSSP, 8-state):
--B---GGGSEEEE-SSEEEEBSSSSTT---EEEE---EEEEEESSEEEEE-TTS-EEEEE--EE--HHHHHHHHHSPEEEE-SSEEEEESSSSTTSPEEEEEETT-EEEEEEEETTEEEEE-TTS-EEEEETTSEEEHHHHHHH---SHHHHHHHHH--PBB-TT-EETTEE--HHHHHHH---B---SSHHHHTTSSEEE---TT-TT--TT-EEEEEEPP-SSS--EEEEEEEEEETTEEEEEESEEEEE--TTSTT--HHHHTTEEEEEE-GGGTTTS---BTTT-TTT-/---EEEE-SSEEEEBSSSSTT---EEEE---EEEEEESSEEEEE-TTS-EEEEE--EE--HHHHHHHHHSPEEEE-SSEEEEESSSSTTS-EEEEEETT-EEEEEEEETTEEEEE-TTS-EEEEETTSEEEHHHHHHT---SHHHHHHHHH--PBB-TT-EETTEE--HHHHHHH---B---SSHHHHTTSSEEE---TT-TT--TT-EEEEEE---SSS--EEEEEEEEEETTEEEEEESEEEEE--TTSTT--HHHHHTEEEEEE-GGGTTSS---BTTT-GGG-